Protein AF-A0A840MGH5-F1 (afdb_monomer)

Mean predicted aligned error: 13.71 Å

Secondary structure (DSSP, 8-state):
-EEEE-SSSPEETTEE--HHHHHHHHHHHHHHHTT---B-SGGGBTTTB-TTTHHHHHHHHHHHHHHHT---EESS-TTS-GGGS-GGGGGG--EE--HHHHTTEEEEETTEEPPHHHHHHHTT--S--S--------HHHHHHHHHHHHHHHHHHHTT-SSSPPTTS-S--HHHHHHHHHHT--SHHHHHHHHHHHHHHHHHTT-HHHHHHHHHHHHHHHHHS--TT-HHHHHHHHHHHHHHHHHTT-HHHHHHHHHHHHH-TTTHHHHHH-HHHHHHHHHHHHHHHHHHHHHTTTSTTHHHHHHHHHHHHHHHHHHHHHTT-HHHHHHHHHHHHHHHHHHHHTT-S-SS--HHHHHHHHHHHHHHHHHTT-----THHHHHHHHHHHHTS-PPSS--HHHHHT--PPPHHHHHHHTTTSGGGS--SS-HHHHHHHHHHHHHTTSS---HHHHHHHHHHHHHHHHHTT-HHHHHHHHHHHHHHGGGS-HHHHHHHHHHHTTS-HHHHS--

Solvent-accessible surface area (backbone atoms only — not comparable to full-atom values): 27195 Å² total; per-residue (Å²): 122,44,44,33,38,70,41,89,82,32,20,47,72,85,39,83,47,59,65,58,39,51,51,52,52,50,54,33,49,50,26,44,76,71,69,60,53,50,40,48,59,75,78,38,51,80,76,68,35,54,83,92,48,35,56,59,52,48,56,50,26,54,52,51,32,53,74,70,73,48,71,68,30,56,40,96,54,84,86,55,65,53,90,78,53,65,70,91,51,51,70,63,30,33,32,27,57,45,73,78,51,53,73,32,57,44,55,21,45,87,87,36,80,49,49,75,65,54,53,32,55,76,70,70,46,72,93,77,71,82,75,71,68,82,73,76,80,64,55,69,49,55,48,54,21,51,51,21,51,49,51,14,51,52,15,51,64,68,51,19,46,78,58,60,36,69,98,49,69,80,68,12,18,54,59,23,38,51,51,21,48,75,43,39,87,45,74,62,49,42,43,51,36,33,53,53,50,20,53,51,30,43,75,70,67,38,51,68,60,14,52,52,32,49,52,49,42,54,50,52,52,73,77,38,91,61,80,89,46,64,65,59,54,51,50,51,49,49,50,51,20,48,51,28,45,77,71,66,36,52,66,60,20,49,50,44,54,53,48,47,64,69,29,86,84,44,33,59,40,61,73,70,36,32,65,55,27,19,58,49,25,42,51,52,14,53,46,28,39,51,51,16,70,74,35,62,86,44,90,58,17,43,58,29,36,54,54,16,52,54,25,18,52,52,9,28,52,20,14,58,74,55,71,33,58,74,48,29,24,51,23,27,34,52,38,13,52,47,50,34,54,38,41,77,63,67,46,51,87,80,78,83,49,50,47,60,16,42,25,28,30,20,44,18,40,35,47,38,61,73,67,78,45,72,81,66,62,67,58,56,66,49,50,53,51,50,54,20,49,64,67,33,93,74,57,77,48,30,53,65,69,61,51,49,67,53,68,52,56,48,58,71,58,51,33,66,42,9,59,94,28,30,81,49,44,77,90,70,77,53,72,35,52,57,30,48,50,54,49,49,32,36,76,68,37,63,38,76,69,54,68,74,52,49,44,48,36,28,50,52,26,23,52,43,23,43,48,74,64,41,51,68,72,13,18,57,32,43,37,53,34,62,70,51,43,79,81,46,55,72,68,57,40,52,51,49,58,58,56,57,41,56,41,26,57,75,57,66,73,61,78

Foldseek 3Di:
DWEWELDPQTDIVPHGDDLLLSLVVLVQLLCVVLVVQWAFLVNCDPQNDHPVCQLVSQVVSVVVCVVSVAQKAFDDDPPDDRVPDDPVCSSGGGIGHDPVRSVVYFYDYPNHGDDSQNSCVSNVHPSPPPDDDPPPPVVVLVVQLVVLVVLLVVLVLQLQLPADFPPDDGDHNLNSLVSSCVSDPDLVSVLVSLLSNLVSCVQLVNLVSSVVSLVVSVVSVVVDVPPDPLVSVLSSLLSVLSSCVSQVVLVSSLVSLVCQCPPPVNVVCCVPVLVSVLSSLQSQLVSLLCVLLVCVPDPCSLVSLVSSLVSLVSNLVSCVVVVHLVSNLSSLLSNLLSLQSCVLSVSDDDDRCNLVSLLSLLVSLVSCVVVVHDDQACSSLLSLLCSQQSVWPFDFQDALVVLLVTGGQWLVNSLVSNPPSSVSGDPDDTSLVVLVVVVCCCVSSNHNYHLLRLLSSLLSNLSVCSNVVVLVSSLVSVVVSVVSLVVDDPVSNVVVVVSCRRDHPSSVVSD

Structure (mmCIF, N/CA/C/O backbone):
data_AF-A0A840MGH5-F1
#
_entry.id   AF-A0A840MGH5-F1
#
loop_
_atom_site.group_PDB
_atom_site.id
_atom_site.type_symbol
_atom_site.label_atom_id
_atom_site.label_alt_id
_atom_site.label_comp_id
_atom_site.label_asym_id
_atom_site.label_entity_id
_atom_site.label_seq_id
_atom_site.pdbx_PDB_ins_code
_atom_site.Cartn_x
_atom_site.Cartn_y
_atom_site.Cartn_z
_atom_site.occupancy
_atom_site.B_iso_or_equiv
_atom_site.auth_seq_id
_atom_site.auth_comp_id
_atom_site.auth_asym_id
_atom_site.auth_atom_id
_atom_site.pdbx_PDB_model_num
ATOM 1 N N . MET A 1 1 ? 45.922 1.452 -48.858 1.00 86.75 1 MET A N 1
ATOM 2 C CA . MET A 1 1 ? 44.780 0.542 -48.646 1.00 86.75 1 MET A CA 1
ATOM 3 C C . MET A 1 1 ? 45.092 -0.277 -47.403 1.00 86.75 1 MET A C 1
ATOM 5 O O . MET A 1 1 ? 46.239 -0.682 -47.262 1.00 86.75 1 MET A O 1
ATOM 9 N N . ILE A 1 2 ? 44.140 -0.406 -46.484 1.00 94.69 2 ILE A N 1
ATOM 10 C CA . ILE A 1 2 ? 44.280 -1.063 -45.181 1.00 94.69 2 ILE A CA 1
ATOM 11 C C . ILE A 1 2 ? 43.419 -2.322 -45.226 1.00 94.69 2 ILE A C 1
ATOM 13 O O . ILE A 1 2 ? 42.198 -2.234 -45.336 1.00 94.69 2 ILE A O 1
ATOM 17 N N . VAL A 1 3 ? 44.066 -3.482 -45.182 1.00 95.56 3 VAL A N 1
ATOM 18 C CA . VAL A 1 3 ? 43.411 -4.790 -45.289 1.00 95.56 3 VAL A CA 1
ATOM 19 C C . VAL A 1 3 ? 43.127 -5.318 -43.891 1.00 95.56 3 VAL A C 1
ATOM 21 O O . VAL A 1 3 ? 44.039 -5.400 -43.071 1.00 95.56 3 VAL A O 1
ATOM 24 N N . ILE A 1 4 ? 41.877 -5.665 -43.609 1.00 96.88 4 ILE A N 1
ATOM 25 C CA . ILE A 1 4 ? 41.409 -6.082 -42.287 1.00 96.88 4 ILE A CA 1
ATOM 26 C C . ILE A 1 4 ? 40.823 -7.489 -42.392 1.00 96.88 4 ILE A C 1
ATOM 28 O O . ILE A 1 4 ? 39.796 -7.668 -43.031 1.00 96.88 4 ILE A O 1
ATOM 32 N N . GLU A 1 5 ? 41.443 -8.473 -41.745 1.00 96.19 5 GLU A N 1
ATOM 33 C CA . GLU A 1 5 ? 40.913 -9.840 -41.651 1.00 96.19 5 GLU A CA 1
ATOM 34 C C . GLU A 1 5 ? 40.088 -10.001 -40.366 1.00 96.19 5 GLU A C 1
ATOM 36 O O . GLU A 1 5 ? 40.603 -9.799 -39.259 1.00 96.19 5 GLU A O 1
ATOM 41 N N . LEU A 1 6 ? 38.810 -10.360 -40.524 1.00 94.56 6 LEU A N 1
ATOM 42 C CA . LEU A 1 6 ? 37.841 -10.502 -39.431 1.00 94.56 6 LEU A CA 1
ATOM 43 C C . LEU A 1 6 ? 37.862 -11.898 -38.789 1.00 94.56 6 LEU A C 1
ATOM 45 O O . LEU A 1 6 ? 37.496 -12.045 -37.615 1.00 94.56 6 LEU A O 1
ATOM 49 N N . THR A 1 7 ? 38.304 -12.924 -39.522 1.00 91.56 7 THR A N 1
ATOM 50 C CA . THR A 1 7 ? 38.440 -14.282 -38.975 1.00 91.56 7 THR A CA 1
ATOM 51 C C . THR A 1 7 ? 39.603 -14.380 -37.992 1.00 91.56 7 THR A C 1
ATOM 53 O O . THR A 1 7 ? 40.518 -13.561 -37.986 1.00 91.56 7 THR A O 1
ATOM 56 N N . ALA A 1 8 ? 39.547 -15.360 -37.089 1.00 85.69 8 ALA A N 1
ATOM 57 C CA . ALA A 1 8 ? 40.611 -15.569 -36.117 1.00 85.69 8 ALA A CA 1
ATOM 58 C C . ALA A 1 8 ? 41.827 -16.257 -36.780 1.00 85.69 8 ALA A C 1
ATOM 60 O O . ALA A 1 8 ? 41.645 -17.290 -37.423 1.00 85.69 8 ALA A O 1
ATOM 61 N N . PRO A 1 9 ? 43.065 -15.768 -36.565 1.00 87.44 9 PRO A N 1
ATOM 62 C CA . PRO A 1 9 ? 43.414 -14.575 -35.793 1.00 87.44 9 PRO A CA 1
ATOM 63 C C . PRO A 1 9 ? 43.139 -13.279 -36.569 1.00 87.44 9 PRO A C 1
ATOM 65 O O . PRO A 1 9 ? 43.571 -13.132 -37.708 1.00 87.44 9 PRO A O 1
ATOM 68 N N . GLN A 1 10 ? 42.504 -12.304 -35.912 1.00 93.75 10 GLN A N 1
ATOM 69 C CA . GLN A 1 10 ? 42.209 -11.013 -36.529 1.00 93.75 10 GLN A CA 1
ATOM 70 C C . GLN A 1 10 ? 43.491 -10.248 -36.861 1.00 93.75 10 GLN A C 1
ATOM 72 O O . GLN A 1 10 ? 44.388 -10.135 -36.012 1.00 93.75 10 GLN A O 1
ATOM 77 N N . THR A 1 11 ? 43.564 -9.670 -38.061 1.00 95.50 11 THR A N 1
ATOM 78 C CA . THR A 1 11 ? 44.734 -8.890 -38.488 1.00 95.50 11 THR A CA 1
ATOM 79 C C . THR A 1 11 ? 44.367 -7.581 -39.178 1.00 95.50 11 THR A C 1
ATOM 81 O O . THR A 1 11 ? 43.320 -7.467 -39.809 1.00 95.50 11 THR A O 1
ATOM 84 N N . VAL A 1 12 ? 45.259 -6.595 -39.074 1.00 95.44 12 VAL A N 1
ATOM 85 C CA . VAL A 1 12 ? 45.280 -5.394 -39.916 1.00 95.44 12 VAL A CA 1
ATOM 86 C C . VAL A 1 12 ? 46.615 -5.367 -40.655 1.00 95.44 12 VAL A C 1
ATOM 88 O O . VAL A 1 12 ? 47.672 -5.428 -40.031 1.00 95.44 12 VAL A O 1
ATOM 91 N N . ASN A 1 13 ? 46.581 -5.322 -41.988 1.00 94.19 13 ASN A N 1
ATOM 92 C CA . ASN A 1 13 ? 47.744 -5.431 -42.875 1.00 94.19 13 ASN A CA 1
ATOM 93 C C . ASN A 1 13 ? 48.648 -6.636 -42.539 1.00 94.19 13 ASN A C 1
ATOM 95 O O . ASN A 1 13 ? 49.873 -6.529 -42.538 1.00 94.19 13 ASN A O 1
ATOM 99 N N . GLY A 1 14 ? 48.040 -7.779 -42.198 1.00 89.94 14 GLY A N 1
ATOM 100 C CA . GLY A 1 14 ? 48.752 -9.009 -41.833 1.00 89.94 14 GLY A CA 1
ATOM 101 C C . GLY A 1 14 ? 49.359 -9.017 -40.424 1.00 89.94 14 GLY A C 1
ATOM 102 O O . GLY A 1 14 ? 49.918 -10.032 -40.013 1.00 89.94 14 GLY A O 1
ATOM 103 N N . GLN A 1 15 ? 49.235 -7.931 -39.652 1.00 93.62 15 GLN A N 1
ATOM 104 C CA . GLN A 1 15 ? 49.663 -7.875 -38.251 1.00 93.62 15 GLN A CA 1
ATOM 105 C C . GLN A 1 15 ? 48.494 -8.147 -37.308 1.00 93.62 15 GLN A C 1
ATOM 107 O O . GLN A 1 15 ? 47.390 -7.653 -37.522 1.00 93.62 15 GLN A O 1
ATOM 112 N N . ARG A 1 16 ? 48.733 -8.905 -36.233 1.00 93.12 16 ARG A N 1
ATOM 113 C CA . ARG A 1 16 ? 47.693 -9.256 -35.255 1.00 93.12 16 ARG A CA 1
ATOM 114 C C . ARG A 1 16 ? 47.057 -8.005 -34.640 1.00 93.12 16 ARG A C 1
ATOM 116 O O . ARG A 1 16 ? 47.758 -7.146 -34.111 1.00 93.12 16 ARG A O 1
ATOM 123 N N . ALA A 1 17 ? 45.729 -7.955 -34.656 1.00 92.62 17 ALA A N 1
ATOM 124 C CA . ALA A 1 17 ? 44.936 -6.854 -34.126 1.00 92.62 17 ALA A CA 1
ATOM 125 C C . ALA A 1 17 ? 44.202 -7.258 -32.840 1.00 92.62 17 ALA A C 1
ATOM 127 O O . ALA A 1 17 ? 43.760 -8.398 -32.683 1.00 92.62 17 ALA A O 1
ATOM 128 N N . ALA A 1 18 ? 44.059 -6.317 -31.904 1.00 90.31 18 ALA A N 1
ATOM 129 C CA . ALA A 1 18 ? 43.234 -6.527 -30.721 1.00 90.31 18 ALA A CA 1
ATOM 130 C C . ALA A 1 18 ? 41.750 -6.540 -31.115 1.00 90.31 18 ALA A C 1
ATOM 132 O O . ALA A 1 18 ? 41.271 -5.606 -31.759 1.00 90.31 18 ALA A O 1
ATOM 133 N N . PHE A 1 19 ? 41.019 -7.571 -30.680 1.00 89.12 19 PHE A N 1
ATOM 134 C CA . PHE A 1 19 ? 39.614 -7.770 -31.047 1.00 89.12 19 PHE A CA 1
ATOM 135 C C . PHE A 1 19 ? 38.737 -6.552 -30.728 1.00 89.12 19 PHE A C 1
ATOM 137 O O . PHE A 1 19 ? 37.9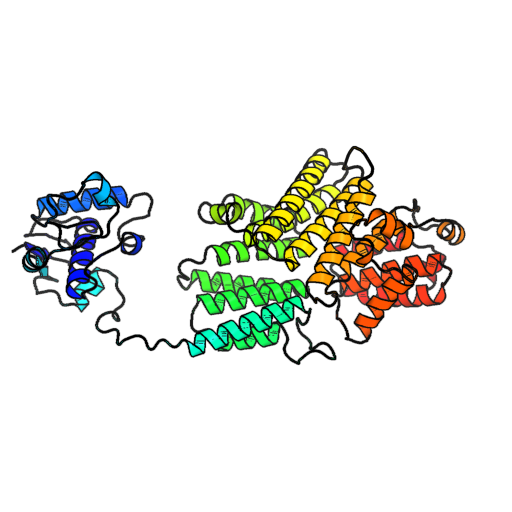93 -6.106 -31.587 1.00 89.12 19 PHE A O 1
ATOM 144 N N . GLN A 1 20 ? 38.867 -5.963 -29.534 1.00 87.88 20 GLN A N 1
ATOM 145 C CA . GLN A 1 20 ? 38.067 -4.799 -29.119 1.00 87.88 20 GLN A CA 1
ATOM 146 C C . GLN A 1 20 ? 38.273 -3.584 -30.034 1.00 87.88 20 GLN A C 1
ATOM 148 O O . GLN A 1 20 ? 37.310 -2.954 -30.469 1.00 87.88 20 GLN A O 1
ATOM 153 N N . SER A 1 21 ? 39.528 -3.267 -30.351 1.00 92.69 21 SER A N 1
ATOM 154 C CA . SER A 1 21 ? 39.866 -2.162 -31.246 1.00 92.69 21 SER A CA 1
ATOM 155 C C . SER A 1 21 ? 39.319 -2.429 -32.647 1.00 92.69 21 SER A C 1
ATOM 157 O O . SER A 1 21 ? 38.664 -1.568 -33.230 1.00 92.69 21 SER A O 1
ATOM 159 N N . LEU A 1 22 ? 39.494 -3.651 -33.158 1.00 93.25 22 LEU A N 1
ATOM 160 C CA . LEU A 1 22 ? 38.991 -4.023 -34.476 1.00 93.25 22 LEU A CA 1
ATOM 161 C C . LEU A 1 22 ? 37.463 -3.982 -34.547 1.00 93.25 22 LEU A C 1
ATOM 163 O O . LEU A 1 22 ? 36.909 -3.430 -35.491 1.00 93.25 22 LEU A O 1
ATOM 167 N N . TRP A 1 23 ? 36.787 -4.495 -33.521 1.00 92.69 23 TRP A N 1
ATOM 168 C CA . TRP A 1 23 ? 35.334 -4.461 -33.404 1.00 92.69 23 TRP A CA 1
ATOM 169 C C . TRP A 1 23 ? 34.805 -3.027 -33.454 1.00 92.69 23 TRP A C 1
ATOM 171 O O . TRP A 1 23 ? 33.902 -2.726 -34.232 1.00 92.69 23 TRP A O 1
ATOM 181 N N . MET A 1 24 ? 35.422 -2.108 -32.702 1.00 93.56 24 MET A N 1
ATOM 182 C CA . MET A 1 24 ? 35.037 -0.695 -32.717 1.00 93.56 24 MET A CA 1
ATOM 183 C C . MET A 1 24 ? 35.241 -0.058 -34.100 1.00 93.56 24 MET A C 1
ATOM 185 O O . MET A 1 24 ? 34.364 0.671 -34.563 1.00 93.56 24 MET A O 1
ATOM 189 N N . LEU A 1 25 ? 36.352 -0.350 -34.785 1.00 94.94 25 LEU A N 1
ATOM 190 C CA . LEU A 1 25 ? 36.595 0.147 -36.144 1.00 94.94 25 LEU A CA 1
ATOM 191 C C . LEU A 1 25 ? 35.540 -0.363 -37.132 1.00 94.94 25 LEU A C 1
ATOM 193 O O . LEU A 1 25 ? 34.961 0.426 -37.878 1.00 94.94 25 LEU A O 1
ATOM 197 N N . VAL A 1 26 ? 35.255 -1.666 -37.102 1.00 94.00 26 VAL A N 1
ATOM 198 C CA . VAL A 1 26 ? 34.263 -2.299 -37.980 1.00 94.00 26 VAL A CA 1
ATOM 199 C C . VAL A 1 26 ? 32.860 -1.765 -37.690 1.00 94.00 26 VAL A C 1
ATOM 201 O O . VAL A 1 26 ? 32.102 -1.522 -38.624 1.00 94.00 26 VAL A O 1
ATOM 204 N N . ARG A 1 27 ? 32.519 -1.475 -36.428 1.00 91.81 27 ARG A N 1
ATOM 205 C CA . ARG A 1 27 ? 31.227 -0.874 -36.057 1.00 91.81 27 ARG A CA 1
ATOM 206 C C . ARG A 1 27 ? 31.054 0.535 -36.624 1.00 91.81 27 ARG A C 1
ATOM 208 O O . ARG A 1 27 ? 29.950 0.877 -37.058 1.00 91.81 27 ARG A O 1
ATOM 215 N N . ILE A 1 28 ? 32.119 1.342 -36.610 1.00 93.44 28 ILE A N 1
ATOM 216 C CA . ILE A 1 28 ? 32.132 2.703 -37.171 1.00 93.44 28 ILE A CA 1
ATOM 217 C C . ILE A 1 28 ? 32.064 2.651 -38.701 1.00 93.44 28 ILE A C 1
ATOM 219 O O . ILE A 1 28 ? 31.270 3.374 -39.300 1.00 93.44 28 ILE A O 1
ATOM 223 N N . TYR A 1 29 ? 32.837 1.762 -39.326 1.00 92.94 29 TYR A N 1
ATOM 224 C CA . TYR A 1 29 ? 32.788 1.520 -40.769 1.00 92.94 29 TYR A CA 1
ATOM 225 C C . TYR A 1 29 ? 31.397 1.053 -41.220 1.00 92.94 29 TYR A C 1
ATOM 227 O O . TYR A 1 29 ? 30.829 1.600 -42.162 1.00 92.94 29 TYR A O 1
ATOM 235 N N . PHE A 1 30 ? 30.793 0.110 -40.496 1.00 89.62 30 PHE A N 1
ATOM 236 C CA . PHE A 1 30 ? 29.434 -0.352 -40.759 1.00 89.62 30 PHE A CA 1
ATOM 237 C C . PHE A 1 30 ? 28.416 0.794 -40.654 1.00 89.62 30 PHE A C 1
ATOM 239 O O . PHE A 1 30 ? 27.584 0.945 -41.543 1.00 89.62 30 PHE A O 1
ATOM 246 N N . ALA A 1 31 ? 28.517 1.649 -39.624 1.00 87.62 31 ALA A N 1
ATOM 247 C CA . ALA A 1 31 ? 27.644 2.819 -39.451 1.00 87.62 31 ALA A CA 1
ATOM 248 C C . ALA A 1 31 ? 27.735 3.823 -40.613 1.00 87.62 31 ALA A C 1
ATOM 250 O O . ALA A 1 31 ? 26.726 4.424 -40.988 1.00 87.62 31 ALA A O 1
ATOM 251 N N . HIS A 1 32 ? 28.938 4.010 -41.163 1.00 88.00 32 HIS A N 1
ATOM 252 C CA . HIS A 1 32 ? 29.184 4.839 -42.344 1.00 88.00 32 HIS A CA 1
ATOM 253 C C . HIS A 1 32 ? 28.507 4.240 -43.585 1.00 88.00 32 HIS A C 1
ATOM 255 O O . HIS A 1 32 ? 27.727 4.922 -44.247 1.00 88.00 32 HIS A O 1
ATOM 261 N N . HIS A 1 33 ? 28.672 2.936 -43.821 1.00 84.56 33 HIS A N 1
ATOM 262 C CA . HIS A 1 33 ? 28.065 2.251 -44.967 1.00 84.56 33 HIS A CA 1
ATOM 263 C C . HIS A 1 33 ? 26.531 2.201 -44.941 1.00 84.56 33 HIS A C 1
ATOM 265 O O . HIS A 1 33 ? 25.906 2.239 -46.000 1.00 84.56 33 HIS A O 1
ATOM 271 N N . VAL A 1 34 ? 25.913 2.148 -43.757 1.00 80.81 34 VAL A N 1
ATOM 272 C CA . VAL A 1 34 ? 24.444 2.181 -43.602 1.00 80.81 34 VAL A CA 1
ATOM 273 C C . VAL A 1 34 ? 23.877 3.598 -43.436 1.00 80.81 34 VAL A C 1
ATOM 275 O O . VAL A 1 34 ? 22.717 3.750 -43.065 1.00 80.81 34 VAL A O 1
ATOM 278 N N . GLN A 1 35 ? 24.676 4.642 -43.696 1.00 77.75 35 GLN A N 1
ATOM 279 C CA . GLN A 1 35 ? 24.288 6.061 -43.618 1.00 77.75 35 GLN A CA 1
ATOM 280 C C . GLN A 1 35 ? 23.788 6.535 -42.236 1.00 77.75 35 GLN A C 1
ATOM 282 O O . GLN A 1 35 ? 23.195 7.607 -42.118 1.00 77.75 35 GLN A O 1
ATOM 287 N N . GLN A 1 36 ? 24.065 5.787 -41.161 1.00 76.81 36 GLN A N 1
ATOM 288 C CA . GLN A 1 36 ? 23.884 6.275 -39.785 1.00 76.81 36 GLN A CA 1
ATOM 289 C C . GLN A 1 36 ? 24.946 7.324 -39.417 1.00 76.81 36 GLN A C 1
ATOM 291 O O . GLN A 1 36 ? 24.709 8.150 -38.536 1.00 76.81 36 GLN A O 1
ATOM 296 N N . ASN A 1 37 ? 26.099 7.310 -40.103 1.00 74.50 37 ASN A N 1
ATOM 297 C CA . ASN A 1 37 ? 27.196 8.295 -40.087 1.00 74.50 37 ASN A CA 1
ATOM 298 C C . ASN A 1 37 ? 27.866 8.576 -38.730 1.00 74.50 37 ASN A C 1
ATOM 300 O O . ASN A 1 37 ? 28.892 9.252 -38.690 1.00 74.50 37 ASN A O 1
ATOM 304 N N . LYS A 1 38 ? 27.327 8.066 -37.620 1.00 86.75 38 LYS A N 1
ATOM 305 C CA . LYS A 1 38 ? 27.828 8.251 -36.257 1.00 86.75 38 LYS A CA 1
ATOM 306 C C . LYS A 1 38 ? 27.543 7.011 -35.409 1.00 86.75 38 LYS A C 1
ATOM 308 O O . LYS A 1 38 ? 26.486 6.402 -35.531 1.00 86.75 38 LYS A O 1
ATOM 313 N N . VAL A 1 39 ? 28.460 6.692 -34.500 1.00 87.94 39 VAL A N 1
ATOM 314 C CA . VAL A 1 39 ? 28.311 5.660 -33.461 1.00 87.94 39 VAL A CA 1
ATOM 315 C C . VAL A 1 39 ? 28.360 6.333 -32.095 1.00 87.94 39 VAL A C 1
ATOM 317 O O . VAL A 1 39 ? 29.351 6.984 -31.757 1.00 87.94 39 VAL A O 1
ATOM 320 N N . ARG A 1 40 ? 27.295 6.217 -31.302 1.00 86.88 40 ARG A N 1
ATOM 321 C CA . ARG A 1 40 ? 27.210 6.821 -29.964 1.00 86.88 40 ARG A CA 1
ATOM 322 C C . ARG A 1 40 ? 27.855 5.917 -28.919 1.00 86.88 40 ARG A C 1
ATOM 324 O O . ARG A 1 40 ? 28.063 4.730 -29.137 1.00 86.88 40 ARG A O 1
ATOM 331 N N . LEU A 1 41 ? 28.159 6.483 -27.751 1.00 81.38 41 LEU A N 1
ATOM 332 C CA . LEU A 1 41 ? 28.704 5.701 -26.638 1.00 81.38 41 LEU A CA 1
ATOM 333 C C . LEU A 1 41 ? 27.766 4.586 -26.178 1.00 81.38 41 LEU A C 1
ATOM 335 O O . LEU A 1 41 ? 28.247 3.522 -25.798 1.00 81.38 41 LEU A O 1
ATOM 339 N N . ASP A 1 42 ? 26.456 4.827 -26.203 1.00 77.69 42 ASP A N 1
ATOM 340 C CA . ASP A 1 42 ? 25.466 3.828 -25.799 1.00 77.69 42 ASP A CA 1
ATOM 341 C C . ASP A 1 42 ? 25.466 2.613 -26.736 1.00 77.69 42 ASP A C 1
ATOM 343 O O . ASP A 1 42 ? 25.329 1.494 -26.255 1.00 77.69 42 ASP A O 1
ATOM 347 N N . ASP A 1 43 ? 25.783 2.804 -28.023 1.00 77.50 43 ASP A N 1
ATOM 348 C CA . ASP A 1 43 ? 25.902 1.723 -29.014 1.00 77.50 43 ASP A CA 1
ATOM 349 C C . ASP A 1 43 ? 27.120 0.809 -28.770 1.00 77.50 43 ASP A C 1
ATOM 351 O O . ASP A 1 43 ? 27.236 -0.254 -29.379 1.00 77.50 43 ASP A O 1
ATOM 355 N N . LEU A 1 44 ? 28.067 1.239 -27.924 1.00 78.88 44 LEU A N 1
ATOM 356 C CA . LEU A 1 44 ? 29.291 0.498 -27.596 1.00 78.88 44 LEU A CA 1
ATOM 357 C C . LEU A 1 44 ? 29.202 -0.231 -26.247 1.00 78.88 44 LEU A C 1
ATOM 359 O O . LEU A 1 44 ? 30.013 -1.125 -25.979 1.00 78.88 44 LEU A O 1
ATOM 363 N N . LYS A 1 45 ? 28.262 0.158 -25.375 1.00 70.56 45 LYS A N 1
ATOM 364 C CA . LYS A 1 45 ? 28.098 -0.441 -24.042 1.00 70.56 45 LYS A CA 1
ATOM 365 C C . LYS A 1 45 ? 27.652 -1.900 -24.178 1.00 70.56 45 LYS A C 1
ATOM 367 O O . LYS A 1 45 ? 26.793 -2.217 -24.988 1.00 70.56 45 LYS A O 1
ATOM 372 N N . GLY A 1 46 ? 28.255 -2.793 -23.394 1.00 64.06 46 GLY A N 1
ATOM 373 C CA . GLY A 1 46 ? 27.927 -4.227 -23.394 1.00 64.06 46 GLY A CA 1
ATOM 374 C C . GLY A 1 46 ? 28.590 -5.047 -24.510 1.00 64.06 46 GLY A C 1
ATOM 375 O O . GLY A 1 46 ? 28.881 -6.216 -24.288 1.00 64.06 46 GLY A O 1
ATOM 376 N N . PHE A 1 47 ? 28.917 -4.437 -25.656 1.00 68.00 47 PHE A N 1
ATOM 377 C CA . PHE A 1 47 ? 29.633 -5.105 -26.755 1.00 68.00 47 PHE A CA 1
ATOM 378 C C . PHE A 1 47 ? 31.149 -4.879 -26.712 1.00 68.00 47 PHE A C 1
ATOM 380 O O . PHE A 1 47 ? 31.928 -5.817 -26.870 1.00 68.00 47 PHE A O 1
ATOM 387 N N . LEU A 1 48 ? 31.585 -3.637 -26.474 1.00 67.12 48 LEU A N 1
ATOM 388 C CA . LEU A 1 48 ? 33.008 -3.290 -26.430 1.00 67.12 48 LEU A CA 1
ATOM 389 C C . LEU A 1 48 ? 33.606 -3.511 -25.033 1.00 67.12 48 LEU A C 1
ATOM 391 O O . LEU A 1 48 ? 34.720 -4.023 -24.901 1.00 67.12 48 LEU A O 1
ATOM 395 N N . SER A 1 49 ? 32.890 -3.064 -23.995 1.00 64.56 49 SER A N 1
ATOM 396 C CA . SER A 1 49 ? 33.300 -3.119 -22.588 1.00 64.56 49 SER A CA 1
ATOM 397 C C . SER A 1 49 ? 32.162 -2.661 -21.661 1.00 64.56 49 SER A C 1
ATOM 399 O O . SER A 1 49 ? 31.267 -1.924 -22.085 1.00 64.56 49 SER A O 1
ATOM 401 N N . ASP A 1 50 ? 32.243 -2.999 -20.372 1.00 63.28 50 ASP A N 1
ATOM 402 C CA . ASP A 1 50 ? 31.372 -2.423 -19.340 1.00 63.28 50 ASP A CA 1
ATOM 403 C C . ASP A 1 50 ? 31.595 -0.910 -19.174 1.00 63.28 50 ASP A C 1
ATOM 405 O O . ASP A 1 50 ? 32.689 -0.382 -19.412 1.00 63.28 50 ASP A O 1
ATOM 409 N N . ALA A 1 51 ? 30.568 -0.198 -18.692 1.00 60.28 51 ALA A N 1
ATOM 410 C CA . ALA A 1 51 ? 30.569 1.265 -18.562 1.00 60.28 51 ALA A CA 1
ATOM 411 C C . ALA A 1 51 ? 31.754 1.820 -17.743 1.00 60.28 51 ALA A C 1
ATOM 413 O O . ALA A 1 51 ? 32.229 2.924 -18.010 1.00 60.28 51 ALA A O 1
ATOM 414 N N . ARG A 1 52 ? 32.270 1.047 -16.776 1.00 59.66 52 ARG A N 1
ATOM 415 C CA . ARG A 1 52 ? 33.392 1.440 -15.904 1.00 59.66 52 ARG A CA 1
ATOM 416 C C . ARG A 1 52 ? 34.744 1.474 -16.629 1.00 59.66 52 ARG A C 1
ATOM 418 O O . ARG A 1 52 ? 35.624 2.236 -16.237 1.00 59.66 52 ARG A O 1
ATOM 425 N N . THR A 1 53 ? 34.916 0.676 -17.679 1.00 76.00 53 THR A N 1
ATOM 426 C CA . THR A 1 53 ? 36.186 0.497 -18.410 1.00 76.00 53 THR A CA 1
ATOM 427 C C . THR A 1 53 ? 36.133 1.029 -19.846 1.00 76.00 53 THR A C 1
ATOM 429 O O . THR A 1 53 ? 37.172 1.139 -20.502 1.00 76.00 53 THR A O 1
ATOM 432 N N . LEU A 1 54 ? 34.957 1.467 -20.309 1.00 79.25 54 LEU A N 1
ATOM 433 C CA . LEU A 1 54 ? 34.711 1.963 -21.667 1.00 79.25 54 LEU A CA 1
ATOM 434 C C . LEU A 1 54 ? 35.655 3.104 -22.086 1.00 79.25 54 LEU A C 1
ATOM 436 O O . LEU A 1 54 ? 36.213 3.079 -23.180 1.00 79.25 54 LEU A O 1
ATOM 440 N N . ARG A 1 55 ? 35.922 4.073 -21.198 1.00 84.19 55 ARG A N 1
ATOM 441 C CA . ARG A 1 55 ? 36.852 5.188 -21.481 1.00 84.19 55 ARG A CA 1
ATOM 442 C C . ARG A 1 55 ? 38.273 4.705 -21.801 1.00 84.19 55 ARG A C 1
ATOM 444 O O . ARG A 1 55 ? 38.934 5.261 -22.684 1.00 84.19 55 ARG A O 1
ATOM 451 N N . MET A 1 56 ? 38.750 3.685 -21.086 1.00 85.94 56 MET A N 1
ATOM 452 C CA . MET A 1 56 ? 40.074 3.099 -21.312 1.00 85.94 56 MET A CA 1
ATOM 453 C C . MET A 1 56 ? 40.105 2.273 -22.598 1.00 85.94 56 MET A C 1
ATOM 455 O O . MET A 1 56 ? 41.066 2.390 -23.358 1.00 85.94 56 MET A O 1
ATOM 459 N N . ALA A 1 57 ? 39.049 1.497 -22.863 1.00 85.50 57 ALA A N 1
ATOM 460 C CA . ALA A 1 57 ? 38.900 0.724 -24.094 1.00 85.50 57 ALA A CA 1
ATOM 461 C C . ALA A 1 57 ? 38.932 1.635 -25.333 1.00 85.50 57 ALA A C 1
ATOM 463 O O . ALA A 1 57 ? 39.730 1.402 -26.237 1.00 85.50 57 ALA A O 1
ATOM 464 N N . ILE A 1 58 ? 38.179 2.743 -25.317 1.00 91.25 58 ILE A N 1
ATOM 465 C CA . ILE A 1 58 ? 38.191 3.749 -26.393 1.00 91.25 58 ILE A CA 1
ATOM 466 C C . ILE A 1 58 ? 39.592 4.345 -26.565 1.00 91.25 58 ILE A C 1
ATOM 468 O O . ILE A 1 58 ? 40.099 4.450 -27.677 1.00 91.25 58 ILE A O 1
ATOM 472 N N . SER A 1 59 ? 40.256 4.714 -25.468 1.00 89.31 59 SER A N 1
ATOM 473 C CA . SER A 1 59 ? 41.597 5.310 -25.547 1.00 89.31 59 SER A CA 1
ATOM 474 C C . SER A 1 59 ? 42.629 4.352 -26.154 1.00 89.31 59 SER A C 1
ATOM 476 O O . SER A 1 59 ? 43.511 4.795 -26.889 1.00 89.31 59 SER A O 1
ATOM 478 N N . ARG A 1 60 ? 42.508 3.048 -25.873 1.00 89.75 60 ARG A N 1
ATOM 479 C CA . ARG A 1 60 ? 43.346 1.996 -26.462 1.00 89.75 60 ARG A CA 1
ATOM 480 C C . ARG A 1 60 ? 43.018 1.778 -27.940 1.00 89.75 60 ARG A C 1
ATOM 482 O O . ARG A 1 60 ? 43.939 1.785 -28.746 1.00 89.75 60 ARG A O 1
ATOM 489 N N . ALA A 1 61 ? 41.736 1.713 -28.293 1.00 93.00 61 ALA A N 1
ATOM 490 C CA . ALA A 1 61 ? 41.291 1.586 -29.677 1.00 93.00 61 ALA A CA 1
ATOM 491 C C . ALA A 1 61 ? 41.814 2.733 -30.555 1.00 93.00 61 ALA A C 1
ATOM 493 O O . ALA A 1 61 ? 42.389 2.487 -31.606 1.00 93.00 61 ALA A O 1
ATOM 494 N N . PHE A 1 62 ? 41.750 3.981 -30.081 1.00 93.69 62 PHE A N 1
ATOM 495 C CA . PHE A 1 62 ? 42.303 5.129 -30.811 1.00 93.69 62 PHE A CA 1
ATOM 496 C C . PHE A 1 62 ? 43.827 5.091 -30.979 1.00 93.69 62 PHE A C 1
ATOM 498 O O . PHE A 1 62 ? 44.341 5.619 -31.965 1.00 93.69 62 PHE A O 1
ATOM 505 N N . LYS A 1 63 ? 44.560 4.482 -30.038 1.00 92.44 63 LYS A N 1
ATOM 506 C CA . LYS A 1 63 ? 46.002 4.253 -30.197 1.00 92.44 63 LYS A CA 1
ATOM 507 C C . LYS A 1 63 ? 46.263 3.237 -31.311 1.00 92.44 63 LYS A C 1
ATOM 509 O O . LYS A 1 63 ? 47.144 3.466 -32.135 1.00 92.44 63 LYS A O 1
ATOM 514 N N . ASP A 1 64 ? 45.478 2.165 -31.350 1.00 94.44 64 ASP A N 1
ATOM 515 C CA . ASP A 1 64 ? 45.588 1.132 -32.379 1.00 94.44 64 ASP A CA 1
ATOM 516 C C . ASP A 1 64 ? 45.191 1.679 -33.760 1.00 94.44 64 ASP A C 1
ATOM 518 O O . ASP A 1 64 ? 45.923 1.470 -34.721 1.00 94.44 64 ASP A O 1
ATOM 522 N N . PHE A 1 65 ? 44.124 2.483 -33.856 1.00 95.00 65 PHE A N 1
ATOM 523 C CA . PHE A 1 65 ? 43.710 3.147 -35.104 1.00 95.00 65 PHE A CA 1
ATOM 524 C C . PHE A 1 65 ? 44.816 4.020 -35.678 1.00 95.00 65 PHE A C 1
ATOM 526 O O . PHE A 1 65 ? 45.124 3.927 -36.865 1.00 95.00 65 PHE A O 1
ATOM 533 N N . HIS A 1 66 ? 45.461 4.817 -34.824 1.00 91.88 66 HIS A N 1
ATOM 534 C CA . HIS A 1 66 ? 46.604 5.618 -35.233 1.00 91.88 66 HIS A CA 1
ATOM 535 C C . HIS A 1 66 ? 47.761 4.739 -35.731 1.00 91.88 66 HIS A C 1
ATOM 537 O O . HIS A 1 66 ? 48.337 5.030 -36.777 1.00 91.88 66 HIS A O 1
ATOM 543 N N . GLY A 1 67 ? 48.053 3.631 -35.038 1.00 91.94 67 GLY A N 1
ATOM 544 C CA . GLY A 1 67 ? 49.055 2.647 -35.464 1.00 91.94 67 GLY A CA 1
ATOM 545 C C . GLY A 1 67 ? 48.725 1.961 -36.795 1.00 91.94 67 GLY A C 1
ATOM 546 O O . GLY A 1 67 ? 49.632 1.600 -37.540 1.00 91.94 67 GLY A O 1
ATOM 547 N N . TRP A 1 68 ? 47.442 1.828 -37.128 1.00 94.94 68 TRP A N 1
ATOM 548 C CA . TRP A 1 68 ? 46.967 1.294 -38.408 1.00 94.94 68 TRP A CA 1
ATOM 549 C C . TRP A 1 68 ? 46.868 2.351 -39.515 1.00 94.94 68 TRP A C 1
ATOM 551 O O . TRP A 1 68 ? 46.609 2.002 -40.666 1.00 94.94 68 TRP A O 1
ATOM 561 N N . GLY A 1 69 ? 47.076 3.630 -39.190 1.00 92.06 69 GLY A N 1
ATOM 562 C CA . GLY A 1 69 ? 46.933 4.742 -40.130 1.00 92.06 69 GLY A CA 1
ATOM 563 C C . GLY A 1 69 ? 45.480 5.122 -40.440 1.00 92.06 69 GLY A C 1
ATOM 564 O O . GLY A 1 69 ? 45.230 5.700 -41.497 1.00 92.06 69 GLY A O 1
ATOM 565 N N . VAL A 1 70 ? 44.539 4.798 -39.544 1.00 93.44 70 VAL A N 1
ATOM 566 C CA . VAL A 1 70 ? 43.111 5.135 -39.654 1.00 93.44 70 VAL A CA 1
ATOM 567 C C . VAL A 1 70 ? 42.786 6.360 -38.801 1.00 93.44 70 VAL A C 1
ATOM 569 O O . VAL A 1 70 ? 43.045 6.375 -37.593 1.00 93.44 70 VAL A O 1
ATOM 572 N N . HIS A 1 71 ? 42.158 7.368 -39.405 1.00 92.56 71 HIS A N 1
ATOM 573 C CA . HIS A 1 71 ? 41.722 8.574 -38.698 1.00 92.56 71 HIS A CA 1
ATOM 574 C C . HIS A 1 71 ? 40.225 8.520 -38.396 1.00 92.56 71 HIS A C 1
ATOM 576 O O . HIS A 1 71 ? 39.385 8.651 -39.282 1.00 92.56 71 HIS A O 1
ATOM 582 N N . ILE A 1 72 ? 39.898 8.364 -37.113 1.00 94.00 72 ILE A N 1
ATOM 583 C CA . ILE A 1 72 ? 38.522 8.387 -36.612 1.00 94.00 72 ILE A CA 1
ATOM 584 C C . ILE A 1 72 ? 38.216 9.764 -36.030 1.00 94.00 72 ILE A C 1
ATOM 586 O O . ILE A 1 72 ? 38.968 10.275 -35.196 1.00 94.00 72 ILE A O 1
ATOM 590 N N . GLY A 1 73 ? 37.099 10.348 -36.447 1.00 92.88 73 GLY A N 1
ATOM 591 C CA . GLY A 1 73 ? 36.576 11.580 -35.877 1.00 92.88 73 GLY A CA 1
ATOM 592 C C . GLY A 1 73 ? 35.681 11.332 -34.664 1.00 92.88 73 GLY A C 1
ATOM 593 O O . GLY A 1 73 ? 35.151 10.235 -34.467 1.00 92.88 73 GLY A O 1
ATOM 594 N N . TRP A 1 74 ? 35.520 12.357 -33.828 1.00 93.38 74 TRP A N 1
ATOM 595 C CA . TRP A 1 74 ? 34.603 12.334 -32.690 1.00 93.38 74 TRP A CA 1
ATOM 596 C C . TRP A 1 74 ? 33.869 13.663 -32.492 1.00 93.38 74 TRP A C 1
ATOM 598 O O . TRP A 1 74 ? 34.343 14.727 -32.885 1.00 93.38 74 TRP A O 1
ATOM 608 N N . GLY A 1 75 ? 32.707 13.607 -31.846 1.00 85.75 75 GLY A N 1
ATOM 609 C CA . GLY A 1 75 ? 31.838 14.759 -31.628 1.00 85.75 75 GLY A CA 1
ATOM 610 C C . GLY A 1 75 ? 30.783 14.932 -32.722 1.00 85.75 75 GLY A C 1
ATOM 611 O O . GLY A 1 75 ? 30.672 14.140 -33.655 1.00 85.75 75 GLY A O 1
ATOM 612 N N . GLU A 1 76 ? 29.970 15.976 -32.580 1.00 84.00 76 GLU A N 1
ATOM 613 C CA . GLU A 1 76 ? 28.729 16.130 -33.348 1.00 84.00 76 GLU A CA 1
ATOM 614 C C . GLU A 1 76 ? 28.893 16.613 -34.793 1.00 84.00 76 GLU A C 1
ATOM 616 O O . GLU A 1 76 ? 27.912 16.604 -35.533 1.00 84.00 76 GLU A O 1
ATOM 621 N N . ASP A 1 77 ? 30.092 16.997 -35.217 1.00 85.38 77 ASP A N 1
ATOM 622 C CA . ASP A 1 77 ? 30.349 17.522 -36.561 1.00 85.38 77 ASP A CA 1
ATOM 623 C C . ASP A 1 77 ? 31.251 16.567 -37.369 1.00 85.38 77 ASP A C 1
ATOM 625 O O . ASP A 1 77 ? 32.473 16.617 -37.207 1.00 85.38 77 ASP A O 1
ATOM 629 N N . PRO A 1 78 ? 30.678 15.698 -38.231 1.00 81.88 78 PRO A N 1
ATOM 630 C CA . PRO A 1 78 ? 31.434 14.800 -39.108 1.00 81.88 78 PRO A CA 1
ATOM 631 C C . PRO A 1 78 ? 32.235 15.502 -40.209 1.00 81.88 78 PRO A C 1
ATOM 633 O O . PRO A 1 78 ? 33.073 14.868 -40.846 1.00 81.88 78 PRO A O 1
ATOM 636 N N . GLY A 1 79 ? 31.975 16.790 -40.464 1.00 81.06 79 GLY A N 1
ATOM 637 C CA . GLY A 1 79 ? 32.692 17.577 -41.469 1.00 81.06 79 GLY A CA 1
ATOM 638 C C . GLY A 1 79 ? 34.000 18.180 -40.953 1.00 81.06 79 GLY A C 1
ATOM 639 O O . GLY A 1 79 ? 34.815 18.660 -41.743 1.00 81.06 79 GLY A O 1
ATOM 640 N N . ARG A 1 80 ? 34.225 18.164 -39.635 1.00 84.31 80 ARG A N 1
ATOM 641 C CA . ARG A 1 80 ? 35.404 18.771 -39.012 1.00 84.31 80 ARG A CA 1
ATOM 642 C C . ARG A 1 80 ? 36.607 17.846 -39.083 1.00 84.31 80 ARG A C 1
ATOM 644 O O . ARG A 1 80 ? 36.551 16.738 -38.578 1.00 84.31 80 ARG A O 1
ATOM 651 N N . ASP A 1 81 ? 37.735 18.328 -39.598 1.00 85.00 81 ASP A N 1
ATOM 652 C CA . ASP A 1 81 ? 38.971 17.538 -39.657 1.00 85.00 81 ASP A CA 1
ATOM 653 C C . ASP A 1 81 ? 39.358 16.973 -38.265 1.00 85.00 81 ASP A C 1
ATOM 655 O O . ASP A 1 81 ? 39.540 17.757 -37.317 1.00 85.00 81 ASP A O 1
ATOM 659 N N . PRO A 1 82 ? 39.511 15.635 -38.124 1.00 86.69 82 PRO A N 1
ATOM 660 C CA . PRO A 1 82 ? 39.829 14.984 -36.855 1.00 86.69 82 PRO A CA 1
ATOM 661 C C . PRO A 1 82 ? 41.077 15.523 -36.144 1.00 86.69 82 PRO A C 1
ATOM 663 O O . PRO A 1 82 ? 41.169 15.439 -34.918 1.00 86.69 82 PRO A O 1
ATOM 666 N N . ARG A 1 83 ? 42.027 16.118 -36.881 1.00 84.88 83 ARG A N 1
ATOM 667 C CA . ARG A 1 83 ? 43.261 16.705 -36.326 1.00 84.88 83 ARG A CA 1
ATOM 668 C C . ARG A 1 83 ? 43.005 17.917 -35.429 1.00 84.88 83 ARG A C 1
ATOM 670 O O . ARG A 1 83 ? 43.844 18.228 -34.589 1.00 84.88 83 ARG A O 1
ATOM 677 N N . PHE A 1 84 ? 41.864 18.589 -35.584 1.00 87.75 84 PHE A N 1
ATOM 678 C CA . PHE A 1 84 ? 41.505 19.790 -34.817 1.00 87.75 84 PHE A CA 1
ATOM 679 C C . PHE A 1 84 ? 40.464 19.525 -33.723 1.00 87.75 84 PHE A C 1
ATOM 681 O O . PHE A 1 84 ? 39.861 20.470 -33.197 1.00 87.75 84 PHE A O 1
ATOM 688 N N . LEU A 1 85 ? 40.193 18.257 -33.409 1.00 88.44 85 LEU A N 1
ATOM 689 C CA . LEU A 1 85 ? 39.257 17.873 -32.359 1.00 88.44 85 LEU A CA 1
ATOM 690 C C . LEU A 1 85 ? 39.941 17.864 -30.987 1.00 88.44 85 LEU A C 1
ATOM 692 O O . LEU A 1 85 ? 41.100 17.478 -30.843 1.00 88.44 85 LEU A O 1
ATOM 696 N N . ASN A 1 86 ? 39.205 18.270 -29.949 1.00 87.00 86 ASN A N 1
ATOM 697 C CA . ASN A 1 86 ? 39.728 18.257 -28.586 1.00 87.00 86 ASN A CA 1
ATOM 698 C C . ASN A 1 86 ? 39.874 16.809 -28.084 1.00 87.00 86 ASN A C 1
ATOM 700 O O . ASN A 1 86 ? 38.874 16.108 -27.887 1.00 87.00 86 ASN A O 1
ATOM 704 N N . VAL A 1 87 ? 41.118 16.387 -27.846 1.00 85.38 87 VAL A N 1
ATOM 705 C CA . VAL A 1 87 ? 41.486 15.034 -27.399 1.00 85.38 87 VAL A CA 1
ATOM 706 C C . VAL A 1 87 ? 40.878 14.685 -26.035 1.00 85.38 87 VAL A C 1
ATOM 708 O O . VAL A 1 87 ? 40.514 13.527 -25.820 1.00 85.38 87 VAL A O 1
ATOM 711 N N . ASP A 1 88 ? 40.648 15.663 -25.154 1.00 82.38 88 ASP A N 1
ATOM 712 C CA . ASP A 1 88 ? 40.026 15.437 -23.837 1.00 82.38 88 ASP A CA 1
ATOM 713 C C . ASP A 1 88 ? 38.576 14.956 -23.949 1.00 82.38 88 ASP A C 1
ATOM 715 O O . ASP A 1 88 ? 38.062 14.262 -23.067 1.00 82.38 88 ASP A O 1
ATOM 719 N N . ARG A 1 89 ? 37.913 15.287 -25.064 1.00 84.94 89 ARG A N 1
ATOM 720 C CA . ARG A 1 89 ? 36.537 14.870 -25.362 1.00 84.94 89 ARG A CA 1
ATOM 721 C C . ARG A 1 89 ? 36.461 13.599 -26.200 1.00 84.94 89 ARG A C 1
ATOM 723 O O . ARG A 1 89 ? 35.365 13.125 -26.478 1.00 84.94 89 ARG A O 1
ATOM 730 N N . ARG A 1 90 ? 37.595 12.998 -26.563 1.00 87.25 90 ARG A N 1
ATOM 731 C CA . ARG A 1 90 ? 37.642 11.808 -27.424 1.00 87.25 90 ARG A CA 1
ATOM 732 C C . ARG A 1 90 ? 36.835 10.642 -26.875 1.00 87.25 90 ARG A C 1
ATOM 734 O O . ARG A 1 90 ? 36.160 9.960 -27.626 1.00 87.25 90 ARG A O 1
ATOM 741 N N . SER A 1 91 ? 36.836 10.426 -25.562 1.00 86.25 91 SER A N 1
ATOM 742 C CA . SER A 1 91 ? 36.063 9.335 -24.959 1.00 86.25 91 SER A CA 1
ATOM 743 C C . SER A 1 91 ? 34.561 9.607 -24.839 1.00 86.25 91 SER A C 1
ATOM 745 O O . SER A 1 91 ? 33.868 8.774 -24.271 1.00 86.25 91 SER A O 1
ATOM 747 N N . GLN A 1 92 ? 34.070 10.769 -25.284 1.00 84.88 92 GLN A N 1
ATOM 748 C CA . GLN A 1 92 ? 32.661 11.164 -25.172 1.00 84.88 92 GLN A CA 1
ATOM 749 C C . GLN A 1 92 ? 31.844 10.782 -26.417 1.00 84.88 92 GLN A C 1
ATOM 751 O O . GLN A 1 92 ? 30.621 10.713 -26.340 1.00 84.88 92 GLN A O 1
ATOM 756 N N . GLY A 1 93 ? 32.507 10.502 -27.547 1.00 87.56 93 GLY A N 1
ATOM 757 C CA . GLY A 1 93 ? 31.833 10.272 -28.825 1.00 87.56 93 GLY A CA 1
ATOM 758 C C . GLY A 1 93 ? 30.971 11.474 -29.262 1.00 87.56 93 GLY A C 1
ATOM 759 O O . GLY A 1 93 ? 31.190 12.593 -28.790 1.00 87.56 93 GLY A O 1
ATOM 760 N N . PRO A 1 94 ? 30.002 11.266 -30.171 1.00 91.12 94 PRO A N 1
ATOM 761 C CA . PRO A 1 94 ? 29.890 10.096 -31.050 1.00 91.12 94 PRO A CA 1
ATOM 762 C C . PRO A 1 94 ? 31.127 9.945 -31.949 1.00 91.12 94 PRO A C 1
ATOM 764 O O . PRO A 1 94 ? 31.880 10.898 -32.107 1.00 91.12 94 PRO A O 1
ATOM 767 N N . PHE A 1 95 ? 31.350 8.762 -32.516 1.00 93.94 95 PHE A N 1
ATOM 768 C CA . PHE A 1 95 ? 32.486 8.436 -33.386 1.00 93.94 95 PHE A CA 1
ATOM 769 C C . PHE A 1 95 ? 32.045 8.309 -34.833 1.00 93.94 95 PHE A C 1
ATOM 771 O O . PHE A 1 95 ? 30.969 7.776 -35.101 1.00 93.94 95 PHE A O 1
ATOM 778 N N . TRP A 1 96 ? 32.874 8.759 -35.762 1.00 93.81 96 TRP A N 1
ATOM 779 C CA . TRP A 1 96 ? 32.527 8.756 -37.178 1.00 93.81 96 TRP A CA 1
ATOM 780 C C . TRP A 1 96 ? 33.771 8.598 -38.059 1.00 93.81 96 TRP A C 1
ATOM 782 O O . TRP A 1 96 ? 34.904 8.806 -37.617 1.00 93.81 96 TRP A O 1
ATOM 792 N N . LEU A 1 97 ? 33.540 8.202 -39.309 1.00 92.50 97 LEU A N 1
ATOM 793 C CA . LEU A 1 97 ? 34.553 7.990 -40.341 1.00 92.50 97 LEU A CA 1
ATOM 794 C C . LEU A 1 97 ? 34.240 8.910 -41.522 1.00 92.50 97 LEU A C 1
ATOM 796 O O . LEU A 1 97 ? 33.074 9.059 -41.878 1.00 92.50 97 LEU A O 1
ATOM 800 N N . SER A 1 98 ? 35.257 9.536 -42.112 1.00 90.06 98 SER A N 1
ATOM 801 C CA . SER A 1 98 ? 35.080 10.299 -43.351 1.00 90.06 98 SER A CA 1
ATOM 802 C C . SER A 1 98 ? 35.079 9.365 -44.562 1.00 90.06 98 SER A C 1
ATOM 804 O O . SER A 1 98 ? 35.675 8.288 -44.515 1.00 90.06 98 SER A O 1
ATOM 806 N N . ASP A 1 99 ? 34.490 9.796 -45.678 1.00 87.88 99 ASP A N 1
ATOM 807 C CA . ASP A 1 99 ? 34.451 9.001 -46.917 1.00 87.88 99 ASP A CA 1
ATOM 808 C C . ASP A 1 99 ? 35.853 8.591 -47.391 1.00 87.88 99 ASP A C 1
ATOM 810 O O . ASP A 1 99 ? 36.083 7.455 -47.807 1.00 87.88 99 ASP A O 1
ATOM 814 N N . GLY A 1 100 ? 36.820 9.506 -47.266 1.00 88.81 100 GLY A N 1
ATOM 815 C CA . GLY A 1 100 ? 38.211 9.255 -47.632 1.00 88.81 100 GLY A CA 1
ATOM 816 C C . GLY A 1 100 ? 38.915 8.242 -46.726 1.00 88.81 100 GLY A C 1
ATOM 817 O O . GLY A 1 100 ? 39.828 7.560 -47.183 1.00 88.81 100 GLY A O 1
ATOM 818 N N . GLU A 1 101 ? 38.517 8.125 -45.458 1.00 91.50 101 GLU A N 1
ATOM 819 C CA . GLU A 1 101 ? 39.035 7.098 -44.546 1.00 91.50 101 GLU A CA 1
ATOM 820 C C . GLU A 1 101 ? 38.312 5.761 -44.745 1.00 91.50 101 GLU A C 1
ATOM 822 O O . GLU A 1 101 ? 38.967 4.721 -44.784 1.00 91.50 101 GLU A O 1
ATOM 827 N N . ALA A 1 102 ? 36.996 5.778 -44.977 1.00 90.31 102 ALA A N 1
ATOM 828 C CA . ALA A 1 102 ? 36.206 4.589 -45.301 1.00 90.31 102 ALA A CA 1
ATOM 829 C C . ALA A 1 102 ? 36.722 3.884 -46.561 1.00 90.31 102 ALA A C 1
ATOM 831 O O . ALA A 1 102 ? 36.938 2.673 -46.546 1.00 90.31 102 ALA A O 1
ATOM 832 N N . ALA A 1 103 ? 37.033 4.645 -47.615 1.00 90.56 103 ALA A N 1
ATOM 833 C CA . ALA A 1 103 ? 37.558 4.117 -48.875 1.00 90.56 103 ALA A CA 1
ATOM 834 C C . ALA A 1 103 ? 38.939 3.442 -48.749 1.00 90.56 103 ALA A C 1
ATOM 836 O O . ALA A 1 103 ? 39.360 2.717 -49.652 1.00 90.56 103 ALA A O 1
ATOM 837 N N . LYS A 1 104 ? 39.673 3.671 -47.650 1.00 93.50 104 LYS A N 1
ATOM 838 C CA . LYS A 1 104 ? 40.965 3.012 -47.412 1.00 93.50 104 LYS A CA 1
ATOM 839 C C . LYS A 1 104 ? 40.800 1.593 -46.887 1.00 93.50 104 LYS A C 1
ATOM 841 O O . LYS A 1 104 ? 41.758 0.832 -47.029 1.00 93.50 104 LYS A O 1
ATOM 846 N N . LEU A 1 105 ? 39.667 1.262 -46.266 1.00 95.12 105 LEU A N 1
ATOM 847 C CA . LEU A 1 105 ? 39.461 0.004 -45.552 1.00 95.12 105 LEU A CA 1
ATOM 848 C C . LEU A 1 105 ? 38.930 -1.081 -46.490 1.00 95.12 105 LEU A C 1
ATOM 850 O O . LEU A 1 105 ? 37.971 -0.869 -47.228 1.00 95.12 105 LEU A O 1
ATOM 854 N N . VAL A 1 106 ? 39.537 -2.263 -46.421 1.00 95.31 106 VAL A N 1
ATOM 855 C CA . VAL A 1 106 ? 39.073 -3.473 -47.106 1.00 95.31 106 VAL A CA 1
ATOM 856 C C . VAL A 1 106 ? 38.890 -4.557 -46.059 1.00 95.31 106 VAL A C 1
ATOM 858 O O . VAL A 1 106 ? 39.869 -5.025 -45.480 1.00 95.31 106 VAL A O 1
ATOM 861 N N . LEU A 1 107 ? 37.638 -4.933 -45.802 1.00 96.31 107 LEU A N 1
ATOM 862 C CA . LEU A 1 107 ? 37.304 -6.009 -44.874 1.00 96.31 107 LEU A CA 1
ATOM 863 C C . LEU A 1 107 ? 37.356 -7.354 -45.602 1.00 96.31 107 LEU A C 1
ATOM 865 O O . LEU A 1 107 ? 36.788 -7.492 -46.685 1.00 96.31 107 LEU A O 1
ATOM 869 N N . LEU A 1 108 ? 38.019 -8.334 -44.996 1.00 96.50 108 LEU A N 1
ATOM 870 C CA . LEU A 1 108 ? 38.128 -9.706 -45.466 1.00 96.50 108 LEU A CA 1
ATOM 871 C C . LEU A 1 108 ? 37.583 -10.680 -44.419 1.00 96.50 108 LEU A C 1
ATOM 873 O O . LEU A 1 108 ? 37.724 -10.463 -43.213 1.00 96.50 108 LEU A O 1
ATOM 877 N N . VAL A 1 109 ? 36.992 -11.766 -44.903 1.00 93.44 109 VAL A N 1
ATOM 878 C CA . VAL A 1 109 ? 36.591 -12.940 -44.128 1.00 93.44 109 VAL A CA 1
ATOM 879 C C . VAL A 1 109 ? 37.187 -14.152 -44.830 1.00 93.44 109 VAL A C 1
ATOM 881 O O . VAL A 1 109 ? 36.851 -14.440 -45.979 1.00 93.44 109 VAL A O 1
ATOM 884 N N . ALA A 1 110 ? 38.111 -14.837 -44.154 1.00 90.94 110 ALA A N 1
ATOM 885 C CA . ALA A 1 110 ? 38.854 -15.970 -44.710 1.00 90.94 110 ALA A CA 1
ATOM 886 C C . ALA A 1 110 ? 39.551 -15.619 -46.044 1.00 90.94 110 ALA A C 1
ATOM 888 O O . ALA A 1 110 ? 39.525 -16.389 -47.007 1.00 90.94 110 ALA A O 1
ATOM 889 N N . GLY A 1 111 ? 40.153 -14.426 -46.114 1.00 89.31 111 GLY A N 1
ATOM 890 C CA . GLY A 1 111 ? 40.864 -13.934 -47.296 1.00 89.31 111 GLY A CA 1
ATOM 891 C C . GLY A 1 111 ? 39.976 -13.470 -48.460 1.00 89.31 111 GLY A C 1
ATOM 892 O O . GLY A 1 111 ? 40.514 -13.019 -49.470 1.00 89.31 111 GLY A O 1
ATOM 893 N N . GLN A 1 112 ? 38.647 -13.552 -48.345 1.00 93.31 112 GLN A N 1
ATOM 894 C CA . GLN A 1 112 ? 37.700 -13.055 -49.352 1.00 93.31 112 GLN A CA 1
ATOM 895 C C . GLN A 1 112 ? 37.078 -11.726 -48.914 1.00 93.31 112 GLN A C 1
ATOM 897 O O . GLN A 1 112 ? 36.906 -11.531 -47.713 1.00 93.31 112 GLN A O 1
ATOM 902 N N . PRO A 1 113 ? 36.716 -10.814 -49.840 1.00 93.75 113 PRO A N 1
ATOM 903 C CA . PRO A 1 113 ? 36.004 -9.584 -49.497 1.00 93.75 113 PRO A CA 1
ATOM 904 C C . PRO A 1 113 ? 34.763 -9.868 -48.645 1.00 93.75 113 PRO A C 1
ATOM 906 O O . PRO A 1 113 ? 33.889 -10.631 -49.054 1.00 93.75 113 PRO A O 1
ATOM 909 N N . ALA A 1 114 ? 34.696 -9.256 -47.462 1.00 91.88 114 ALA A N 1
ATOM 910 C CA . ALA A 1 114 ? 33.601 -9.458 -46.526 1.00 91.88 114 ALA A CA 1
ATOM 911 C C . ALA A 1 114 ? 32.293 -8.897 -47.098 1.00 91.88 114 ALA A C 1
ATOM 913 O O . ALA A 1 114 ? 32.246 -7.772 -47.609 1.00 91.88 114 ALA A O 1
ATOM 914 N N . THR A 1 115 ? 31.209 -9.658 -46.974 1.00 88.75 115 THR A N 1
ATOM 915 C CA . THR A 1 115 ? 29.870 -9.170 -47.301 1.00 88.75 115 THR A CA 1
ATOM 916 C C . THR A 1 115 ? 29.305 -8.311 -46.165 1.00 88.75 115 THR A C 1
ATOM 918 O O . THR A 1 115 ? 29.808 -8.288 -45.035 1.00 88.75 115 THR A O 1
ATOM 921 N N . ALA A 1 116 ? 28.205 -7.606 -46.442 1.00 83.31 116 ALA A N 1
ATOM 922 C CA . ALA A 1 116 ? 27.465 -6.889 -45.404 1.00 83.31 116 ALA A CA 1
ATOM 923 C C . ALA A 1 116 ? 26.950 -7.835 -44.300 1.00 83.31 116 ALA A C 1
ATOM 925 O O . ALA A 1 116 ? 26.934 -7.453 -43.131 1.00 83.31 116 ALA A O 1
ATOM 926 N N . ALA A 1 117 ? 26.578 -9.069 -44.665 1.00 82.44 117 ALA A N 1
ATOM 927 C CA . ALA A 1 117 ? 26.146 -10.096 -43.722 1.00 82.44 117 ALA A CA 1
ATOM 928 C C . ALA A 1 117 ? 27.308 -10.562 -42.834 1.00 82.44 117 ALA A C 1
ATOM 930 O O . ALA A 1 117 ? 27.150 -10.623 -41.619 1.00 82.44 117 ALA A O 1
ATOM 931 N N . ASP A 1 118 ? 28.495 -10.780 -43.409 1.00 88.31 118 ASP A N 1
ATOM 932 C CA . ASP A 1 118 ? 29.677 -11.168 -42.628 1.00 88.31 118 ASP A CA 1
ATOM 933 C C . ASP A 1 118 ? 30.093 -10.071 -41.642 1.00 88.31 118 ASP A C 1
ATOM 935 O O . ASP A 1 118 ? 30.452 -10.343 -40.497 1.00 88.31 118 ASP A O 1
ATOM 939 N N . THR A 1 119 ? 29.997 -8.809 -42.072 1.00 89.31 119 THR A N 1
ATOM 940 C CA . THR A 1 119 ? 30.290 -7.648 -41.222 1.00 89.31 119 THR A CA 1
ATOM 941 C C . THR A 1 119 ? 29.287 -7.542 -40.069 1.00 89.31 119 THR A C 1
ATOM 943 O O . THR A 1 119 ? 29.681 -7.302 -38.929 1.00 89.31 119 THR A O 1
ATOM 946 N N . ALA A 1 120 ? 27.995 -7.764 -40.335 1.00 84.31 120 ALA A N 1
ATOM 947 C CA . ALA A 1 120 ? 26.958 -7.786 -39.305 1.00 84.31 120 ALA A CA 1
ATOM 948 C C . ALA A 1 120 ? 27.153 -8.952 -38.319 1.00 84.31 120 ALA A C 1
ATOM 950 O O . ALA A 1 120 ? 27.083 -8.746 -37.106 1.00 84.31 120 ALA A O 1
ATOM 951 N N . ALA A 1 121 ? 27.481 -10.144 -38.828 1.00 84.81 121 ALA A N 1
ATOM 952 C CA . ALA A 1 121 ? 27.755 -11.330 -38.024 1.00 84.81 121 ALA A CA 1
ATOM 953 C C . ALA A 1 121 ? 28.975 -11.133 -37.111 1.00 84.81 121 ALA A C 1
ATOM 955 O O . ALA A 1 121 ? 28.907 -11.438 -35.921 1.00 84.81 121 ALA A O 1
ATOM 956 N N . PHE A 1 122 ? 30.062 -10.546 -37.625 1.00 87.62 122 PHE A N 1
ATOM 957 C CA . PHE A 1 122 ? 31.238 -10.191 -36.824 1.00 87.62 122 PHE A CA 1
ATOM 958 C C . PHE A 1 122 ? 30.903 -9.207 -35.690 1.00 87.62 122 PHE A C 1
ATOM 960 O O . PHE A 1 122 ? 31.465 -9.291 -34.597 1.00 87.62 122 PHE A O 1
ATOM 967 N N . LEU A 1 123 ? 29.962 -8.290 -35.930 1.00 87.50 123 LEU A N 1
ATOM 968 C CA . LEU A 1 123 ? 29.501 -7.328 -34.933 1.00 87.50 123 LEU A CA 1
ATOM 969 C C . LEU A 1 123 ? 28.484 -7.907 -33.935 1.00 87.50 123 LEU A C 1
ATOM 971 O O . LEU A 1 123 ? 28.159 -7.229 -32.962 1.00 87.50 123 LEU A O 1
ATOM 975 N N . GLY A 1 124 ? 27.997 -9.135 -34.143 1.00 81.75 124 GLY A N 1
ATOM 976 C CA . GLY A 1 124 ? 26.915 -9.719 -33.346 1.00 81.75 124 GLY A CA 1
ATOM 977 C C . GLY A 1 124 ? 25.563 -9.032 -33.570 1.00 81.75 124 GLY A C 1
ATOM 978 O O . GLY A 1 124 ? 24.701 -9.079 -32.694 1.00 81.75 124 GLY A O 1
ATOM 979 N N . LEU A 1 125 ? 25.381 -8.366 -34.717 1.00 75.75 125 LEU A N 1
ATOM 980 C CA . LEU A 1 125 ? 24.118 -7.731 -35.089 1.00 75.75 125 LEU A CA 1
ATOM 981 C C . LEU A 1 125 ? 23.166 -8.794 -35.670 1.00 75.75 125 LEU A C 1
ATOM 983 O O . LEU A 1 125 ? 23.600 -9.601 -36.494 1.00 75.75 125 LEU A O 1
ATOM 987 N N . PRO A 1 126 ? 21.876 -8.816 -35.285 1.00 62.75 126 PRO A N 1
ATOM 988 C CA . PRO A 1 126 ? 20.909 -9.741 -35.873 1.00 62.75 126 PRO A CA 1
ATOM 989 C C . PRO A 1 126 ? 20.775 -9.495 -37.387 1.00 62.75 126 PRO A C 1
ATOM 991 O O . PRO A 1 126 ? 20.784 -8.345 -37.826 1.00 62.75 126 PRO A O 1
ATOM 994 N N . GLU A 1 127 ? 20.600 -10.563 -38.180 1.00 55.06 127 GLU A N 1
ATOM 995 C CA . GLU A 1 127 ? 20.552 -10.586 -39.665 1.00 55.06 127 GLU A CA 1
ATOM 996 C C . GLU A 1 127 ? 19.524 -9.630 -40.330 1.00 55.06 127 GLU A C 1
ATOM 998 O O . GLU A 1 127 ? 19.462 -9.523 -41.552 1.00 55.06 127 GLU A O 1
ATOM 1003 N N . GLN A 1 128 ? 18.738 -8.872 -39.561 1.00 46.62 128 GLN A N 1
ATOM 1004 C CA . GLN A 1 128 ? 17.640 -8.009 -40.013 1.00 46.62 128 GLN A CA 1
ATOM 1005 C C . GLN A 1 128 ? 17.903 -6.497 -39.858 1.00 46.62 128 GLN A C 1
ATOM 1007 O O . GLN A 1 128 ? 16.995 -5.735 -39.532 1.00 46.62 128 GLN A O 1
ATOM 1012 N N . GLN A 1 129 ? 19.125 -6.020 -40.113 1.00 47.06 129 GLN A N 1
ATOM 1013 C CA . GLN A 1 129 ? 19.378 -4.575 -40.304 1.00 47.06 129 GLN A CA 1
ATOM 1014 C C . GLN A 1 129 ? 19.781 -4.187 -41.736 1.00 47.06 129 GLN A C 1
ATOM 1016 O O . GLN A 1 129 ? 19.887 -3.001 -42.047 1.00 47.06 129 GLN A O 1
ATOM 1021 N N . ALA A 1 130 ? 19.904 -5.150 -42.654 1.00 43.06 130 ALA A N 1
ATOM 1022 C CA . ALA A 1 130 ? 20.001 -4.872 -44.084 1.00 43.06 130 ALA A CA 1
ATOM 1023 C C . ALA A 1 130 ? 18.582 -4.743 -44.676 1.00 43.06 130 ALA A C 1
ATOM 1025 O O . ALA A 1 130 ? 17.952 -5.741 -45.010 1.00 43.06 130 ALA A O 1
ATOM 1026 N N . LYS A 1 131 ? 18.102 -3.498 -44.813 1.00 44.25 131 LYS A N 1
ATOM 1027 C CA . LYS A 1 131 ? 16.735 -3.074 -45.204 1.00 44.25 131 LYS A CA 1
ATOM 1028 C C . LYS A 1 131 ? 15.707 -3.124 -44.070 1.00 44.25 131 LYS A C 1
ATOM 1030 O O . LYS A 1 131 ? 14.848 -3.997 -44.026 1.00 44.25 131 LYS A O 1
ATOM 1035 N N . LEU A 1 132 ? 15.710 -2.097 -43.225 1.00 39.84 132 LEU A N 1
ATOM 1036 C CA . LEU A 1 132 ? 14.473 -1.674 -42.574 1.00 39.84 132 LEU A CA 1
ATOM 1037 C C . LEU A 1 132 ? 13.667 -0.860 -43.607 1.00 39.84 132 LEU A C 1
ATOM 1039 O O . LEU A 1 132 ? 14.090 0.249 -43.940 1.00 39.84 132 LEU A O 1
ATOM 1043 N N . PRO A 1 133 ? 12.539 -1.360 -44.155 1.00 37.94 133 PRO A N 1
ATOM 1044 C CA . PRO A 1 133 ? 11.525 -0.446 -44.678 1.00 37.94 133 PRO A CA 1
ATOM 1045 C C . PRO A 1 133 ? 11.146 0.529 -43.551 1.00 37.94 133 PRO A C 1
ATOM 1047 O O . PRO A 1 133 ? 11.297 0.164 -42.379 1.00 37.94 133 PRO A O 1
ATOM 1050 N N . PRO A 1 134 ? 10.685 1.759 -43.857 1.00 40.91 134 PRO A N 1
ATOM 1051 C CA . PRO A 1 134 ? 10.229 2.671 -42.815 1.00 40.91 134 PRO A CA 1
ATOM 1052 C C . PRO A 1 134 ? 9.261 1.895 -41.926 1.00 40.91 134 PRO A C 1
ATOM 1054 O O . PRO A 1 134 ? 8.280 1.347 -42.432 1.00 40.91 134 PRO A O 1
ATOM 1057 N N . GLN A 1 135 ? 9.589 1.769 -40.633 1.00 43.91 135 GLN A N 1
ATOM 1058 C CA . GLN A 1 135 ? 8.667 1.205 -39.658 1.00 43.91 135 GLN A CA 1
ATOM 1059 C C . GLN A 1 135 ? 7.345 1.924 -39.888 1.00 43.91 135 GLN A C 1
ATOM 1061 O O . GLN A 1 135 ? 7.269 3.145 -39.732 1.00 43.91 135 GLN A O 1
ATOM 1066 N N . GLN A 1 136 ? 6.316 1.187 -40.313 1.00 43.25 136 GLN A N 1
ATOM 1067 C CA . GLN A 1 136 ? 4.969 1.699 -40.169 1.00 43.25 136 GLN A CA 1
ATOM 1068 C C . GLN A 1 136 ? 4.841 2.002 -38.684 1.00 43.25 136 GLN A C 1
ATOM 1070 O O . GLN A 1 136 ? 4.941 1.104 -37.847 1.00 43.25 136 GLN A O 1
ATOM 1075 N N . LEU A 1 137 ? 4.742 3.291 -38.368 1.00 45.72 137 LEU A N 1
ATOM 1076 C CA . LEU A 1 137 ? 4.407 3.785 -37.048 1.00 45.72 137 LEU A CA 1
ATOM 1077 C C . LEU A 1 137 ? 3.036 3.190 -36.714 1.00 45.72 137 LEU A C 1
ATOM 1079 O O . LEU A 1 137 ? 2.005 3.788 -37.005 1.00 45.72 137 LEU A O 1
ATOM 1083 N N . ASN A 1 138 ? 3.018 1.983 -36.151 1.00 50.78 138 ASN A N 1
ATOM 1084 C CA . ASN A 1 138 ? 1.812 1.288 -35.714 1.00 50.78 138 ASN A CA 1
ATOM 1085 C C . ASN A 1 138 ? 1.331 1.897 -34.386 1.00 50.78 138 ASN A C 1
ATOM 1087 O O . ASN A 1 138 ? 1.104 1.201 -33.401 1.00 50.78 138 ASN A O 1
ATOM 1091 N N . THR A 1 139 ? 1.164 3.221 -34.371 1.00 56.44 139 THR A N 1
ATOM 1092 C CA . THR A 1 139 ? 0.762 4.030 -33.211 1.00 56.44 139 THR A CA 1
ATOM 1093 C C . THR A 1 139 ? -0.619 3.649 -32.698 1.00 56.44 139 THR A C 1
ATOM 1095 O O . THR A 1 139 ? -0.892 3.774 -31.510 1.00 56.44 139 THR A O 1
ATOM 1098 N N . THR A 1 140 ? -1.495 3.135 -33.564 1.00 59.25 140 THR A N 1
ATOM 1099 C CA . THR A 1 140 ? -2.855 2.729 -33.189 1.00 59.25 140 THR A CA 1
ATOM 1100 C C . THR A 1 140 ? -2.865 1.577 -32.179 1.00 59.25 140 THR A C 1
ATOM 1102 O O . THR A 1 140 ? -3.696 1.572 -31.272 1.00 59.25 140 THR A O 1
ATOM 1105 N N . HIS A 1 141 ? -1.930 0.628 -32.292 1.00 61.16 141 HIS A N 1
ATOM 1106 C CA . HIS A 1 141 ? -1.831 -0.509 -31.372 1.00 61.16 141 HIS A CA 1
ATOM 1107 C C . HIS A 1 141 ? -1.322 -0.078 -29.991 1.00 61.16 141 HIS A C 1
ATOM 1109 O O . HIS A 1 141 ? -1.873 -0.491 -28.969 1.00 61.16 141 HIS A O 1
ATOM 1115 N N . ASP A 1 142 ? -0.347 0.834 -29.960 1.00 73.38 142 ASP A N 1
ATOM 1116 C CA . ASP A 1 142 ? 0.127 1.433 -28.712 1.00 73.38 142 ASP A CA 1
ATOM 1117 C C . ASP A 1 142 ? -0.983 2.230 -28.016 1.00 73.38 142 ASP A C 1
ATOM 1119 O O . ASP A 1 142 ? -1.132 2.137 -26.799 1.00 73.38 142 ASP A O 1
ATOM 1123 N N . LEU A 1 143 ? -1.820 2.962 -28.763 1.00 87.06 143 LEU A N 1
ATOM 1124 C CA . LEU A 1 143 ? -2.949 3.696 -28.182 1.00 87.06 143 LEU A CA 1
ATOM 1125 C C . LEU A 1 143 ? -3.986 2.767 -27.540 1.00 87.06 143 LEU A C 1
ATOM 1127 O O . LEU A 1 143 ? -4.447 3.066 -26.440 1.00 87.06 143 LEU A O 1
ATOM 1131 N N . ALA A 1 144 ? -4.321 1.636 -28.172 1.00 90.31 144 ALA A N 1
ATOM 1132 C CA . ALA A 1 144 ? -5.245 0.657 -27.594 1.00 90.31 144 ALA A CA 1
ATOM 1133 C C . ALA A 1 144 ? -4.686 0.051 -26.295 1.00 90.31 144 ALA A C 1
ATOM 1135 O O . ALA A 1 144 ? -5.394 -0.024 -25.289 1.00 90.31 144 ALA A O 1
ATOM 1136 N N . PHE A 1 145 ? -3.397 -0.307 -26.278 1.00 92.62 145 PHE A N 1
ATOM 1137 C CA . PHE A 1 145 ? -2.715 -0.752 -25.063 1.00 92.62 145 PHE A CA 1
ATOM 1138 C C . PHE A 1 145 ? -2.787 0.306 -23.951 1.00 92.62 145 PHE A C 1
ATOM 1140 O O . PHE A 1 145 ? -3.239 0.017 -22.838 1.00 92.62 145 PHE A O 1
ATOM 1147 N N . TRP A 1 146 ? -2.386 1.549 -24.245 1.00 92.00 146 TRP A N 1
ATOM 1148 C CA . TRP A 1 146 ? -2.359 2.629 -23.257 1.00 92.00 146 TRP A CA 1
ATOM 1149 C C . TRP A 1 146 ? -3.752 3.009 -22.761 1.00 92.00 146 TRP A C 1
ATOM 1151 O O . TRP A 1 146 ? -3.917 3.254 -21.564 1.00 92.00 146 TRP A O 1
ATOM 1161 N N . GLN A 1 147 ? -4.762 2.985 -23.633 1.00 93.25 147 GLN A N 1
ATOM 1162 C CA . GLN A 1 147 ? -6.159 3.164 -23.247 1.00 93.25 147 GLN A CA 1
ATOM 1163 C C . GLN A 1 147 ? -6.556 2.129 -22.191 1.00 93.25 147 GLN A C 1
ATOM 1165 O O . GLN A 1 147 ? -7.064 2.504 -21.135 1.00 93.25 147 GLN A O 1
ATOM 1170 N N . GLN A 1 148 ? -6.269 0.844 -22.422 1.00 95.06 148 GLN A N 1
ATOM 1171 C CA . GLN A 1 148 ? -6.598 -0.207 -21.457 1.00 95.06 148 GLN A CA 1
ATOM 1172 C C . GLN A 1 148 ? -5.812 -0.076 -20.147 1.00 95.06 148 GLN A C 1
ATOM 1174 O O . GLN A 1 148 ? -6.371 -0.284 -19.071 1.00 95.06 148 GLN A O 1
ATOM 1179 N N . MET A 1 149 ? -4.545 0.344 -20.198 1.00 94.69 149 MET A N 1
ATOM 1180 C CA . MET A 1 149 ? -3.757 0.622 -18.991 1.00 94.69 149 MET A CA 1
ATOM 1181 C C . MET A 1 149 ? -4.322 1.798 -18.176 1.00 94.69 149 MET A C 1
ATOM 1183 O O . MET A 1 149 ? -4.333 1.741 -16.944 1.00 94.69 149 MET A O 1
ATOM 1187 N N . ILE A 1 150 ? -4.812 2.854 -18.834 1.00 92.31 150 ILE A N 1
ATOM 1188 C CA . ILE A 1 150 ? -5.461 3.996 -18.170 1.00 92.31 150 ILE A CA 1
ATOM 1189 C C . ILE A 1 150 ? -6.804 3.574 -17.573 1.00 92.31 150 ILE A C 1
ATOM 1191 O O . ILE A 1 150 ? -7.054 3.867 -16.404 1.00 92.31 150 ILE A O 1
ATOM 1195 N N . LEU A 1 151 ? -7.626 2.833 -18.321 1.00 92.00 151 LEU A N 1
ATOM 1196 C CA . LEU A 1 151 ? -8.907 2.304 -17.841 1.00 92.00 151 LEU A CA 1
ATOM 1197 C C . LEU A 1 151 ? -8.710 1.379 -16.636 1.00 92.00 151 LEU A C 1
ATOM 1199 O O . LEU A 1 151 ? -9.434 1.493 -15.647 1.00 92.00 151 LEU A O 1
ATOM 1203 N N . ALA A 1 152 ? -7.674 0.536 -16.656 1.00 92.69 152 ALA A N 1
ATOM 1204 C CA . ALA A 1 152 ? -7.294 -0.281 -15.511 1.00 92.69 152 ALA A CA 1
ATOM 1205 C C . ALA A 1 152 ? -6.918 0.576 -14.296 1.00 92.69 152 ALA A C 1
ATOM 1207 O O . ALA A 1 152 ? -7.430 0.341 -13.205 1.00 92.69 152 ALA A O 1
ATOM 1208 N N . ARG A 1 153 ? -6.064 1.595 -14.463 1.00 89.25 153 ARG A N 1
ATOM 1209 C CA . ARG A 1 153 ? -5.688 2.510 -13.369 1.00 89.25 153 ARG A CA 1
ATOM 1210 C C . ARG A 1 153 ? -6.895 3.262 -12.816 1.00 89.25 153 ARG A C 1
ATOM 1212 O O . ARG A 1 153 ? -7.022 3.373 -11.603 1.00 89.25 153 ARG A O 1
ATOM 1219 N N . GLN A 1 154 ? -7.793 3.729 -13.678 1.00 85.25 154 GLN A N 1
ATOM 1220 C CA . GLN A 1 154 ? -9.026 4.392 -13.262 1.00 85.25 154 GLN A CA 1
ATOM 1221 C C . GLN A 1 154 ? -9.952 3.430 -12.510 1.00 85.25 154 GLN A C 1
ATOM 1223 O O . GLN A 1 154 ? -10.498 3.801 -11.478 1.00 85.25 154 GLN A O 1
ATOM 1228 N N . ALA A 1 155 ? -10.094 2.185 -12.968 1.00 86.19 155 ALA A N 1
ATOM 1229 C CA . ALA A 1 155 ? -10.864 1.165 -12.261 1.00 86.19 155 ALA A CA 1
ATOM 1230 C C . ALA A 1 155 ? -10.236 0.805 -10.902 1.00 86.19 155 ALA A C 1
ATOM 1232 O O . ALA A 1 155 ? -10.966 0.636 -9.930 1.00 86.19 155 ALA A O 1
ATOM 1233 N N . ILE A 1 156 ? -8.900 0.745 -10.810 1.00 84.75 156 ILE A N 1
ATOM 1234 C CA . ILE A 1 156 ? -8.168 0.559 -9.545 1.00 84.75 156 ILE A CA 1
ATOM 1235 C C . ILE A 1 156 ? -8.437 1.710 -8.585 1.00 84.75 156 ILE A C 1
ATOM 1237 O O . ILE A 1 156 ? -8.665 1.444 -7.406 1.00 84.75 156 ILE A O 1
ATOM 1241 N N . ARG A 1 157 ? -8.398 2.956 -9.083 1.00 78.44 157 ARG A N 1
ATOM 1242 C CA . ARG A 1 157 ? -8.771 4.134 -8.295 1.00 78.44 157 ARG A CA 1
ATOM 1243 C C . ARG A 1 157 ? -10.182 3.949 -7.787 1.00 78.44 157 ARG A C 1
ATOM 1245 O O . ARG A 1 157 ? -10.338 3.780 -6.599 1.00 78.44 157 ARG A O 1
ATOM 1252 N N . LEU A 1 158 ? -11.146 3.750 -8.682 1.00 75.81 158 LEU A N 1
ATOM 1253 C CA . LEU A 1 158 ? -12.570 3.604 -8.376 1.00 75.81 158 LEU A CA 1
ATOM 1254 C C . LEU A 1 158 ? -12.961 2.332 -7.587 1.00 75.81 158 LEU A C 1
ATOM 1256 O O . LEU A 1 158 ? -14.145 2.030 -7.479 1.00 75.81 158 LEU A O 1
ATOM 1260 N N . GLY A 1 159 ? -12.006 1.548 -7.072 1.00 76.31 159 GLY A N 1
ATOM 1261 C CA . GLY A 1 159 ? -12.268 0.318 -6.314 1.00 76.31 159 GLY A CA 1
ATOM 1262 C C . GLY A 1 159 ? -12.864 -0.838 -7.135 1.00 76.31 159 GLY A C 1
ATOM 1263 O O . GLY A 1 159 ? -13.183 -1.892 -6.585 1.00 76.31 159 GLY A O 1
ATOM 1264 N N . ARG A 1 160 ? -12.981 -0.697 -8.461 1.00 80.38 160 ARG A N 1
ATOM 1265 C CA . ARG A 1 160 ? -13.568 -1.689 -9.379 1.00 80.38 160 ARG A CA 1
ATOM 1266 C C . ARG A 1 160 ? -12.547 -2.751 -9.776 1.00 80.38 160 ARG A C 1
ATOM 1268 O O . ARG A 1 160 ? -12.134 -2.837 -10.931 1.00 80.38 160 ARG A O 1
ATOM 1275 N N . LEU A 1 161 ? -12.098 -3.551 -8.813 1.00 83.44 161 LEU A N 1
ATOM 1276 C CA . LEU A 1 161 ? -10.994 -4.490 -9.034 1.00 83.44 161 LEU A CA 1
ATOM 1277 C C . LEU A 1 161 ? -11.396 -5.727 -9.866 1.00 83.44 161 LEU A C 1
ATOM 1279 O O . LEU A 1 161 ? -10.712 -6.041 -10.841 1.00 83.44 161 LEU A O 1
ATOM 1283 N N . VAL A 1 162 ? -12.496 -6.408 -9.508 1.00 78.69 162 VAL A N 1
ATOM 1284 C CA . VAL A 1 162 ? -12.909 -7.707 -10.105 1.00 78.69 162 VAL A CA 1
ATOM 1285 C C . VAL A 1 162 ? -14.348 -7.715 -10.599 1.00 78.69 162 VAL A C 1
ATOM 1287 O O . VAL A 1 162 ? -14.600 -8.199 -11.699 1.00 78.69 162 VAL A O 1
ATOM 1290 N N . SER A 1 163 ? -15.282 -7.195 -9.801 1.00 68.00 163 SER A N 1
ATOM 1291 C CA . SER A 1 163 ? -16.709 -7.158 -10.131 1.00 68.00 163 SER A CA 1
ATOM 1292 C C . SER A 1 163 ? -17.145 -5.729 -10.458 1.00 68.00 163 SER A C 1
ATOM 1294 O O . SER A 1 163 ? -16.648 -4.795 -9.819 1.00 68.00 163 SER A O 1
ATOM 1296 N N . PRO A 1 164 ? -18.056 -5.539 -11.428 1.00 59.88 164 PRO A N 1
ATOM 1297 C CA . PRO A 1 164 ? -18.651 -4.235 -11.671 1.00 59.88 164 PRO A CA 1
ATOM 1298 C C . PRO A 1 164 ? -19.444 -3.800 -10.432 1.00 59.88 164 PRO A C 1
ATOM 1300 O O . PRO A 1 164 ? -20.145 -4.600 -9.810 1.00 59.88 164 PRO A O 1
ATOM 1303 N N . VAL A 1 165 ? -19.284 -2.536 -10.055 1.00 58.66 165 VAL A N 1
ATOM 1304 C CA . VAL A 1 165 ? -20.029 -1.888 -8.969 1.00 58.66 165 VAL A CA 1
ATOM 1305 C C . VAL A 1 165 ? -21.326 -1.337 -9.563 1.00 58.66 165 VAL A C 1
ATOM 1307 O O . VAL A 1 165 ? -21.297 -0.779 -10.660 1.00 58.66 165 VAL A O 1
ATOM 1310 N N . GLN A 1 166 ? -22.464 -1.500 -8.880 1.00 57.25 166 GLN A N 1
ATOM 1311 C CA . GLN A 1 166 ? -23.748 -1.017 -9.408 1.00 57.25 166 GLN A CA 1
ATOM 1312 C C . GLN A 1 166 ? -23.706 0.496 -9.686 1.00 57.25 166 GLN A C 1
ATOM 1314 O O . GLN A 1 166 ? -23.239 1.272 -8.859 1.00 57.25 166 GLN A O 1
ATOM 1319 N N . GLY A 1 167 ? -24.206 0.914 -10.856 1.00 52.94 167 GLY A N 1
ATOM 1320 C CA . GLY A 1 167 ? -24.237 2.324 -11.275 1.00 52.94 167 GLY A CA 1
ATOM 1321 C C . GLY A 1 167 ? -22.936 2.851 -11.897 1.00 52.94 167 GLY A C 1
ATOM 1322 O O . GLY A 1 167 ? -22.913 3.982 -12.374 1.00 52.94 167 GLY A O 1
ATOM 1323 N N . ALA A 1 168 ? -21.875 2.041 -11.953 1.00 55.59 168 ALA A N 1
ATOM 1324 C CA . ALA A 1 168 ? -20.619 2.366 -12.618 1.00 55.59 168 ALA A CA 1
ATOM 1325 C C . ALA A 1 168 ? -20.327 1.347 -13.736 1.00 55.59 168 ALA A C 1
ATOM 1327 O O . ALA A 1 168 ? -20.652 0.173 -13.595 1.00 55.59 168 ALA A O 1
ATOM 1328 N N . GLY A 1 169 ? -19.748 1.794 -14.859 1.00 59.84 169 GLY A N 1
ATOM 1329 C CA . GLY A 1 169 ? -19.586 0.983 -16.078 1.00 59.84 169 GLY A CA 1
ATOM 1330 C C . GLY A 1 169 ? -18.971 -0.413 -15.871 1.00 59.84 169 GLY A C 1
ATOM 1331 O O . GLY A 1 169 ? -18.235 -0.651 -14.916 1.00 59.84 169 GLY A O 1
ATOM 1332 N N . GLU A 1 170 ? -19.245 -1.329 -16.807 1.00 67.94 170 GLU A N 1
ATOM 1333 C CA . GLU A 1 170 ? -18.956 -2.774 -16.701 1.00 67.94 170 GLU A CA 1
ATOM 1334 C C . GLU A 1 170 ? -17.466 -3.137 -16.561 1.00 67.94 170 GLU A C 1
ATOM 1336 O O . GLU A 1 170 ? -17.122 -4.254 -16.172 1.00 67.94 170 GLU A O 1
ATOM 1341 N N . GLN A 1 171 ? -16.562 -2.210 -16.878 1.00 78.00 171 GLN A N 1
ATOM 1342 C CA . GLN A 1 171 ? -15.135 -2.486 -16.947 1.00 78.00 171 GLN A CA 1
ATOM 1343 C C . GLN A 1 171 ? -14.458 -2.452 -15.567 1.00 78.00 171 GLN A C 1
ATOM 1345 O O . GLN A 1 171 ? -14.510 -1.456 -14.835 1.00 78.00 171 GLN A O 1
ATOM 1350 N N . THR A 1 172 ? -13.752 -3.537 -15.248 1.00 88.12 172 THR A N 1
ATOM 1351 C CA . THR A 1 172 ? -12.978 -3.712 -14.015 1.00 88.12 172 THR A CA 1
ATOM 1352 C C . THR A 1 172 ? -11.482 -3.628 -14.294 1.00 88.12 172 THR A C 1
ATOM 1354 O O . THR A 1 172 ? -11.032 -3.726 -15.438 1.00 88.12 172 THR A O 1
ATOM 1357 N N . ALA A 1 173 ? -10.681 -3.456 -13.243 1.00 91.31 173 ALA A N 1
ATOM 1358 C CA . ALA A 1 173 ? -9.231 -3.397 -13.359 1.00 91.31 173 ALA A CA 1
ATOM 1359 C C . ALA A 1 173 ? -8.676 -4.666 -14.014 1.00 91.31 173 ALA A C 1
ATOM 1361 O O . ALA A 1 173 ? -7.895 -4.577 -14.958 1.00 91.31 173 ALA A O 1
ATOM 1362 N N . LEU A 1 174 ? -9.112 -5.850 -13.567 1.00 91.88 174 LEU A N 1
ATOM 1363 C CA . LEU A 1 174 ? -8.657 -7.109 -14.159 1.00 91.88 174 LEU A CA 1
ATOM 1364 C C . LEU A 1 174 ? -9.152 -7.305 -15.596 1.00 91.88 174 LEU A C 1
ATOM 1366 O O . LEU A 1 174 ? -8.388 -7.818 -16.414 1.00 91.88 174 LEU A O 1
ATOM 1370 N N . SER A 1 175 ? -10.382 -6.898 -15.936 1.00 92.19 175 SER A N 1
ATOM 1371 C CA . SER A 1 175 ? -10.870 -7.031 -17.316 1.00 92.19 175 SER A CA 1
ATOM 1372 C C . SER A 1 175 ? -10.108 -6.109 -18.272 1.00 92.19 175 SER A C 1
ATOM 1374 O O . SER A 1 175 ? -9.690 -6.559 -19.339 1.00 92.19 175 SER A O 1
ATOM 1376 N N . ALA A 1 176 ? -9.848 -4.863 -17.863 1.00 93.81 176 ALA A N 1
ATOM 1377 C CA . ALA A 1 176 ? -9.034 -3.912 -18.619 1.00 93.81 176 ALA A CA 1
ATOM 1378 C C . ALA A 1 176 ? -7.583 -4.399 -18.763 1.00 93.81 176 ALA A C 1
ATOM 1380 O O . ALA A 1 176 ? -7.035 -4.387 -19.860 1.00 93.81 176 ALA A O 1
ATOM 1381 N N . LEU A 1 177 ? -6.967 -4.926 -17.698 1.00 95.88 177 LEU A N 1
ATOM 1382 C CA . LEU A 1 177 ? -5.608 -5.481 -17.769 1.00 95.88 177 LEU A CA 1
ATOM 1383 C C . LEU A 1 177 ? -5.522 -6.742 -18.634 1.00 95.88 177 LEU A C 1
ATOM 1385 O O . LEU A 1 177 ? -4.498 -6.975 -19.276 1.00 95.88 177 LEU A O 1
ATOM 1389 N N . LYS A 1 178 ? -6.580 -7.558 -18.676 1.00 93.94 178 LYS A N 1
ATOM 1390 C CA . LYS A 1 178 ? -6.661 -8.697 -19.596 1.00 93.94 178 LYS A CA 1
ATOM 1391 C C . LYS A 1 178 ? -6.688 -8.220 -21.051 1.00 93.94 178 LYS A C 1
ATOM 1393 O O . LYS A 1 178 ? -5.969 -8.781 -21.872 1.00 93.94 178 LYS A O 1
ATOM 1398 N N . GLN A 1 179 ? -7.463 -7.177 -21.354 1.00 93.50 179 GLN A N 1
ATOM 1399 C CA . GLN A 1 179 ? -7.499 -6.549 -22.681 1.00 93.50 179 GLN A CA 1
ATOM 1400 C C . GLN A 1 179 ? -6.159 -5.877 -23.025 1.00 93.50 179 GLN A C 1
ATOM 1402 O O . GLN A 1 179 ? -5.646 -6.071 -24.121 1.00 93.50 179 GLN A O 1
ATOM 1407 N N . ALA A 1 180 ? -5.521 -5.183 -22.077 1.00 94.62 180 ALA A N 1
ATOM 1408 C CA . ALA A 1 180 ? -4.178 -4.625 -22.261 1.00 94.62 180 ALA A CA 1
ATOM 1409 C C . ALA A 1 180 ? -3.160 -5.712 -22.639 1.00 94.62 180 ALA A C 1
ATOM 1411 O O . ALA A 1 180 ? -2.356 -5.512 -23.540 1.00 94.62 180 ALA A O 1
ATOM 1412 N N . GLY A 1 181 ? -3.235 -6.892 -22.012 1.00 92.06 181 GLY A N 1
ATOM 1413 C CA . GLY A 1 181 ? -2.396 -8.037 -22.372 1.00 92.06 181 GLY A CA 1
ATOM 1414 C C . GLY A 1 181 ? -2.615 -8.548 -23.801 1.00 92.06 181 GLY A C 1
ATOM 1415 O O . GLY A 1 181 ? -1.665 -9.005 -24.424 1.00 92.06 181 GLY A O 1
ATOM 1416 N N . GLN A 1 182 ? -3.833 -8.436 -24.344 1.00 92.38 182 GLN A N 1
ATOM 1417 C CA . GLN A 1 182 ? -4.135 -8.784 -25.742 1.00 92.38 182 GLN A CA 1
ATOM 1418 C C . GLN A 1 182 ? -3.577 -7.753 -26.735 1.00 92.38 182 GLN A C 1
ATOM 1420 O O . GLN A 1 182 ? -3.290 -8.103 -27.876 1.00 92.38 182 GLN A O 1
ATOM 1425 N N . HIS A 1 183 ? -3.408 -6.504 -26.295 1.00 90.31 183 HIS A N 1
ATOM 1426 C CA . HIS A 1 183 ? -2.809 -5.412 -27.068 1.00 90.31 183 HIS A CA 1
ATOM 1427 C C . HIS A 1 183 ? -1.305 -5.228 -26.800 1.00 90.31 183 HIS A C 1
ATOM 1429 O O . HIS A 1 183 ? -0.707 -4.283 -27.303 1.00 90.31 183 HIS A O 1
ATOM 1435 N N . ALA A 1 184 ? -0.679 -6.079 -25.982 1.00 88.81 184 ALA A N 1
ATOM 1436 C CA . ALA A 1 184 ? 0.746 -5.978 -25.692 1.00 88.81 184 ALA A CA 1
ATOM 1437 C C . ALA A 1 184 ? 1.565 -6.541 -26.864 1.00 88.81 184 ALA A C 1
ATOM 1439 O O . ALA A 1 184 ? 1.485 -7.727 -27.179 1.00 88.81 184 ALA A O 1
ATOM 1440 N N . HIS A 1 185 ? 2.388 -5.695 -27.479 1.00 84.06 185 HIS A N 1
ATOM 1441 C CA . HIS A 1 185 ? 3.236 -6.052 -28.622 1.00 84.06 185 HIS A CA 1
ATOM 1442 C C . HIS A 1 185 ? 4.718 -6.147 -28.262 1.00 84.06 185 HIS A C 1
ATOM 1444 O O . HIS A 1 185 ? 5.502 -6.734 -29.005 1.00 84.06 185 HIS A O 1
ATOM 1450 N N . THR A 1 186 ? 5.108 -5.596 -27.111 1.00 80.31 186 THR A N 1
ATOM 1451 C CA . THR A 1 186 ? 6.479 -5.673 -26.599 1.00 80.31 186 THR A CA 1
ATOM 1452 C C . THR A 1 186 ? 6.551 -6.473 -25.304 1.00 80.31 186 THR A C 1
ATOM 1454 O O . THR A 1 186 ? 5.601 -6.538 -24.517 1.00 80.31 186 THR A O 1
ATOM 1457 N N . THR A 1 187 ? 7.724 -7.046 -25.039 1.00 80.25 187 THR A N 1
ATOM 1458 C CA . THR A 1 187 ? 8.025 -7.741 -23.779 1.00 80.25 187 THR A CA 1
ATOM 1459 C C . THR A 1 187 ? 7.873 -6.804 -22.575 1.00 80.25 187 THR A C 1
ATOM 1461 O O . THR A 1 187 ? 7.347 -7.213 -21.542 1.00 80.25 187 THR A O 1
ATOM 1464 N N . GLY A 1 188 ? 8.227 -5.523 -22.733 1.00 80.06 188 GLY A N 1
ATOM 1465 C CA . GLY A 1 188 ? 8.022 -4.476 -21.730 1.00 80.06 188 GLY A CA 1
ATOM 1466 C C . GLY A 1 188 ? 6.545 -4.187 -21.430 1.00 80.06 188 GLY A C 1
ATOM 1467 O O . GLY A 1 188 ? 6.174 -4.086 -20.262 1.00 80.06 188 GLY A O 1
ATOM 1468 N N . GLN A 1 189 ? 5.681 -4.108 -22.448 1.00 87.19 189 GLN A N 1
ATOM 1469 C CA . GLN A 1 189 ? 4.228 -3.951 -22.261 1.00 87.19 189 GLN A CA 1
ATOM 1470 C C . GLN A 1 189 ? 3.623 -5.160 -21.535 1.00 87.19 189 GLN A C 1
ATOM 1472 O O . GLN A 1 189 ? 2.870 -4.993 -20.575 1.00 87.19 189 GLN A O 1
ATOM 1477 N N . ALA A 1 190 ? 4.011 -6.377 -21.924 1.00 88.31 190 ALA A N 1
ATOM 1478 C CA . ALA A 1 190 ? 3.585 -7.595 -21.235 1.00 88.31 190 ALA A CA 1
ATOM 1479 C C . ALA A 1 190 ? 4.043 -7.614 -19.761 1.00 88.31 190 ALA A C 1
ATOM 1481 O O . ALA A 1 190 ? 3.253 -7.930 -18.869 1.00 88.31 190 ALA A O 1
ATOM 1482 N N . ALA A 1 191 ? 5.279 -7.187 -19.483 1.00 88.31 191 ALA A N 1
ATOM 1483 C CA . ALA A 1 191 ? 5.805 -7.070 -18.123 1.00 88.31 191 ALA A CA 1
ATOM 1484 C C . ALA A 1 191 ? 5.030 -6.038 -17.276 1.00 88.31 191 ALA A C 1
ATOM 1486 O O . ALA A 1 191 ? 4.713 -6.305 -16.114 1.00 88.31 191 ALA A O 1
ATOM 1487 N N . GLN A 1 192 ? 4.656 -4.890 -17.855 1.00 90.38 192 GLN A N 1
ATOM 1488 C CA . GLN A 1 192 ? 3.811 -3.891 -17.185 1.00 90.38 192 GLN A CA 1
ATOM 1489 C C . GLN A 1 192 ? 2.428 -4.447 -16.831 1.00 90.38 192 GLN A C 1
ATOM 1491 O O . GLN A 1 192 ? 1.924 -4.183 -15.738 1.00 90.38 192 GLN A O 1
ATOM 1496 N N . VAL A 1 193 ? 1.826 -5.235 -17.727 1.00 94.06 193 VAL A N 1
ATOM 1497 C CA . VAL A 1 193 ? 0.535 -5.890 -17.476 1.00 94.06 193 VAL A CA 1
ATOM 1498 C C . VAL A 1 193 ? 0.652 -6.892 -16.328 1.00 94.06 193 VAL A C 1
ATOM 1500 O O . VAL A 1 193 ? -0.179 -6.858 -15.421 1.00 94.06 193 VAL A O 1
ATOM 1503 N N . LEU A 1 194 ? 1.691 -7.735 -16.311 1.00 94.12 194 LEU A N 1
ATOM 1504 C CA . LEU A 1 194 ? 1.920 -8.689 -15.217 1.00 94.12 194 LEU A CA 1
ATOM 1505 C C . LEU A 1 194 ? 2.096 -7.986 -13.868 1.00 94.12 194 LEU A C 1
ATOM 1507 O O . LEU A 1 194 ? 1.465 -8.383 -12.886 1.00 94.12 194 LEU A O 1
ATOM 1511 N N . LEU A 1 195 ? 2.901 -6.919 -13.822 1.00 94.19 195 LEU A N 1
ATOM 1512 C CA . LEU A 1 195 ? 3.091 -6.122 -12.609 1.00 94.19 195 LEU A CA 1
ATOM 1513 C C . LEU A 1 195 ? 1.766 -5.507 -12.136 1.00 94.19 195 LEU A C 1
ATOM 1515 O O . LEU A 1 195 ? 1.408 -5.628 -10.965 1.00 94.19 195 LEU A O 1
ATOM 1519 N N . ALA A 1 196 ? 1.010 -4.883 -13.042 1.00 94.94 196 ALA A N 1
ATOM 1520 C CA . ALA A 1 196 ? -0.268 -4.263 -12.708 1.00 94.94 196 ALA A CA 1
ATOM 1521 C C . ALA A 1 196 ? -1.297 -5.292 -12.212 1.00 94.94 196 ALA A C 1
ATOM 1523 O O . ALA A 1 196 ? -1.982 -5.042 -11.220 1.00 94.94 196 ALA A O 1
ATOM 1524 N N . GLN A 1 197 ? -1.370 -6.473 -12.833 1.00 95.88 197 GLN A N 1
ATOM 1525 C CA . GLN A 1 197 ? -2.237 -7.557 -12.363 1.00 95.88 197 GLN A CA 1
ATOM 1526 C C . GLN A 1 197 ? -1.812 -8.043 -10.975 1.00 95.88 197 GLN A C 1
ATOM 1528 O O . GLN A 1 197 ? -2.669 -8.233 -10.114 1.00 95.88 197 GLN A O 1
ATOM 1533 N N . ALA A 1 198 ? -0.508 -8.196 -10.721 1.00 95.62 198 ALA A N 1
ATOM 1534 C CA . ALA A 1 198 ? -0.004 -8.598 -9.411 1.00 95.62 198 ALA A CA 1
ATOM 1535 C C . ALA A 1 198 ? -0.390 -7.590 -8.311 1.00 95.62 198 ALA A C 1
ATOM 1537 O O . ALA A 1 198 ? -0.803 -8.002 -7.227 1.00 95.62 198 ALA A O 1
ATOM 1538 N N . ILE A 1 199 ? -0.339 -6.281 -8.600 1.00 93.44 199 ILE A N 1
ATOM 1539 C CA . ILE A 1 199 ? -0.808 -5.226 -7.683 1.00 93.44 199 ILE A CA 1
ATOM 1540 C C . ILE A 1 199 ? -2.303 -5.390 -7.383 1.00 93.44 199 ILE A C 1
ATOM 1542 O O . ILE A 1 199 ? -2.707 -5.303 -6.222 1.00 93.44 199 ILE A O 1
ATOM 1546 N N . VAL A 1 200 ? -3.128 -5.638 -8.406 1.00 92.06 200 VAL A N 1
ATOM 1547 C CA . VAL A 1 200 ? -4.579 -5.822 -8.231 1.00 92.06 200 VAL A CA 1
ATOM 1548 C C . VAL A 1 200 ? -4.880 -7.053 -7.377 1.00 92.06 200 VAL A C 1
ATOM 1550 O O . VAL A 1 200 ? -5.635 -6.944 -6.413 1.00 92.06 200 VAL A O 1
ATOM 1553 N N . TRP A 1 201 ? -4.250 -8.196 -7.660 1.00 91.00 201 TRP A N 1
ATOM 1554 C CA . TRP A 1 201 ? -4.430 -9.415 -6.865 1.00 91.00 201 TRP A CA 1
ATOM 1555 C C . TRP A 1 201 ? -3.971 -9.253 -5.417 1.00 91.00 201 TRP A C 1
ATOM 1557 O O . TRP A 1 201 ? -4.669 -9.706 -4.511 1.00 91.00 201 TRP A O 1
ATOM 1567 N N . ARG A 1 202 ? -2.873 -8.524 -5.173 1.00 89.88 202 ARG A N 1
ATOM 1568 C CA . ARG A 1 202 ? -2.464 -8.165 -3.807 1.00 89.88 202 ARG A CA 1
ATOM 1569 C C . ARG A 1 202 ? -3.549 -7.356 -3.097 1.00 89.88 202 ARG A C 1
ATOM 1571 O O . ARG A 1 202 ? -3.919 -7.684 -1.977 1.00 89.88 202 ARG A O 1
ATOM 1578 N N . ARG A 1 203 ? -4.088 -6.315 -3.746 1.00 85.31 203 ARG A N 1
ATOM 1579 C CA . ARG A 1 203 ? -5.157 -5.471 -3.171 1.00 85.31 203 ARG A CA 1
ATOM 1580 C C . ARG A 1 203 ? -6.439 -6.254 -2.874 1.00 85.31 203 ARG A C 1
ATOM 1582 O O . ARG A 1 203 ? -7.169 -5.881 -1.963 1.00 85.31 203 ARG A O 1
ATOM 1589 N N . LEU A 1 204 ? -6.687 -7.338 -3.607 1.00 81.75 204 LEU A N 1
ATOM 1590 C CA . LEU A 1 204 ? -7.790 -8.270 -3.363 1.00 81.75 204 LEU A CA 1
ATOM 1591 C C . LEU A 1 204 ? -7.533 -9.246 -2.207 1.00 81.75 204 LEU A C 1
ATOM 1593 O O . LEU A 1 204 ? -8.442 -9.977 -1.828 1.00 81.75 204 LEU A O 1
ATOM 1597 N N . GLY A 1 205 ? -6.318 -9.281 -1.655 1.00 79.56 205 GLY A N 1
ATOM 1598 C CA . GLY A 1 205 ? -5.910 -10.251 -0.639 1.00 79.56 205 GLY A CA 1
ATOM 1599 C C . GLY A 1 205 ? -5.482 -11.610 -1.205 1.00 79.56 205 GLY A C 1
ATOM 1600 O O . GLY A 1 205 ? -5.095 -12.490 -0.437 1.00 79.56 205 GLY A O 1
ATOM 1601 N N . ASP A 1 206 ? -5.475 -11.797 -2.530 1.00 85.12 206 ASP A N 1
ATOM 1602 C CA . ASP A 1 206 ? -4.999 -13.031 -3.162 1.00 85.12 206 ASP A CA 1
ATOM 1603 C C . ASP A 1 206 ? -3.481 -12.975 -3.388 1.00 85.12 206 ASP A C 1
ATOM 1605 O O . ASP A 1 206 ? -2.957 -12.771 -4.492 1.00 85.12 206 ASP A O 1
ATOM 1609 N N . GLY A 1 207 ? -2.744 -13.172 -2.295 1.00 86.19 207 GLY A N 1
ATOM 1610 C CA . GLY A 1 207 ? -1.286 -13.215 -2.337 1.00 86.19 207 GLY A CA 1
ATOM 1611 C C . GLY A 1 207 ? -0.737 -14.377 -3.175 1.00 86.19 207 GLY A C 1
ATOM 1612 O O . GLY A 1 207 ? 0.387 -14.292 -3.671 1.00 86.19 207 GLY A O 1
ATOM 1613 N N . VAL A 1 208 ? -1.496 -15.468 -3.350 1.00 89.00 208 VAL A N 1
ATOM 1614 C CA . VAL A 1 208 ? -1.059 -16.622 -4.155 1.00 89.00 208 VAL A CA 1
ATOM 1615 C C . VAL A 1 208 ? -0.987 -16.224 -5.626 1.00 89.00 208 VAL A C 1
ATOM 1617 O O . VAL A 1 208 ? 0.052 -16.433 -6.260 1.00 89.00 208 VAL A O 1
ATOM 1620 N N . GLN A 1 209 ? -2.041 -15.597 -6.152 1.00 91.81 209 GLN A N 1
ATOM 1621 C CA . GLN A 1 209 ? -2.053 -15.089 -7.525 1.00 91.81 209 GLN A CA 1
ATOM 1622 C C 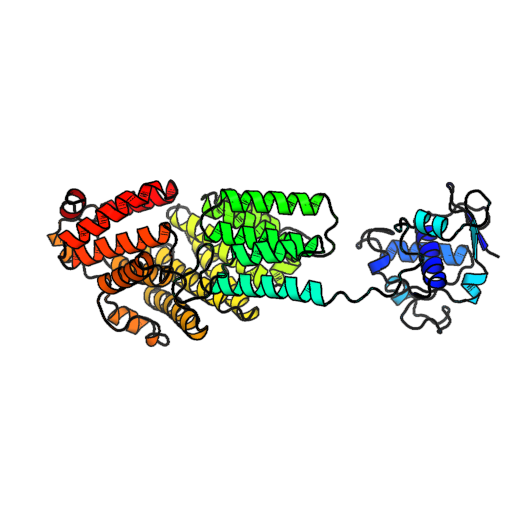. GLN A 1 209 ? -1.029 -13.974 -7.726 1.00 91.81 209 GLN A C 1
ATOM 1624 O O . GLN A 1 209 ? -0.286 -14.013 -8.710 1.00 91.81 209 GLN A O 1
ATOM 1629 N N . ALA A 1 210 ? -0.916 -13.038 -6.777 1.00 93.56 210 ALA A N 1
ATOM 1630 C CA . ALA A 1 210 ? 0.079 -11.967 -6.845 1.00 93.56 210 ALA A CA 1
ATOM 1631 C C . ALA A 1 210 ? 1.510 -12.525 -6.970 1.00 93.56 210 ALA A C 1
ATOM 1633 O O . ALA A 1 210 ? 2.239 -12.170 -7.897 1.00 93.56 210 ALA A O 1
ATOM 1634 N N . ARG A 1 211 ? 1.897 -13.481 -6.111 1.00 93.25 211 ARG A N 1
ATOM 1635 C CA . ARG A 1 211 ? 3.223 -14.126 -6.171 1.00 93.25 211 ARG A CA 1
ATOM 1636 C C . ARG A 1 211 ? 3.424 -14.965 -7.431 1.00 93.25 211 ARG A C 1
ATOM 1638 O O . ARG A 1 211 ? 4.537 -15.008 -7.955 1.00 93.25 211 ARG A O 1
ATOM 1645 N N . ARG A 1 212 ? 2.376 -15.623 -7.942 1.00 95.56 212 ARG A N 1
ATOM 1646 C CA . ARG A 1 212 ? 2.447 -16.364 -9.213 1.00 95.56 212 ARG A CA 1
ATOM 1647 C C . ARG A 1 212 ? 2.801 -15.430 -10.370 1.00 95.56 212 ARG A C 1
ATOM 1649 O O . ARG A 1 212 ? 3.694 -15.755 -11.149 1.00 95.56 212 ARG A O 1
ATOM 1656 N N . LEU A 1 213 ? 2.136 -14.280 -10.456 1.00 95.19 213 LEU A N 1
ATOM 1657 C CA . LEU A 1 213 ? 2.386 -13.274 -11.491 1.00 95.19 213 LEU A CA 1
ATOM 1658 C C . LEU A 1 213 ? 3.767 -12.628 -11.341 1.00 95.19 213 LEU A C 1
ATOM 1660 O O . LEU A 1 213 ? 4.462 -12.463 -12.337 1.00 95.19 213 LEU A O 1
ATOM 1664 N N . LEU A 1 214 ? 4.215 -12.351 -10.112 1.00 92.94 214 LEU A N 1
ATOM 1665 C CA . LEU A 1 214 ? 5.587 -11.898 -9.848 1.00 92.94 214 LEU A CA 1
ATOM 1666 C C . LEU A 1 214 ? 6.633 -12.915 -10.321 1.00 92.94 214 LEU A C 1
ATOM 1668 O O . LEU A 1 214 ? 7.615 -12.551 -10.964 1.00 92.94 214 LEU A O 1
ATOM 1672 N N . LYS A 1 215 ? 6.408 -14.210 -10.063 1.00 91.31 215 LYS A N 1
ATOM 1673 C CA . LYS A 1 215 ? 7.293 -15.275 -10.550 1.00 91.31 215 LYS A CA 1
ATOM 1674 C C . LYS A 1 215 ? 7.337 -15.314 -12.080 1.00 91.31 215 LYS A C 1
ATOM 1676 O O . LYS A 1 215 ? 8.421 -15.457 -12.638 1.00 91.31 215 LYS A O 1
ATOM 1681 N N . GLN A 1 216 ? 6.190 -15.160 -12.746 1.00 91.25 216 GLN A N 1
ATOM 1682 C CA . GLN A 1 216 ? 6.116 -15.078 -14.209 1.00 91.25 216 GLN A CA 1
ATOM 1683 C C . GLN A 1 216 ? 6.857 -13.849 -14.746 1.00 91.25 216 GLN A C 1
ATOM 1685 O O . GLN A 1 216 ? 7.657 -13.982 -15.667 1.00 91.25 216 GLN A O 1
ATOM 1690 N N . LEU A 1 217 ? 6.665 -12.682 -14.125 1.00 88.75 217 LEU A N 1
ATOM 1691 C CA . LEU A 1 217 ? 7.372 -11.446 -14.465 1.00 88.75 217 LEU A CA 1
ATOM 1692 C C . LEU A 1 217 ? 8.893 -11.624 -14.352 1.00 88.75 217 LEU A C 1
ATOM 1694 O O . LEU A 1 217 ? 9.632 -11.269 -15.269 1.00 88.75 217 LEU A O 1
ATOM 1698 N N . LYS A 1 218 ? 9.363 -12.234 -13.259 1.00 84.88 218 LYS A N 1
ATOM 1699 C CA . LYS A 1 218 ? 10.785 -12.521 -13.042 1.00 84.88 218 LYS A CA 1
ATOM 1700 C C . LYS A 1 218 ? 11.345 -13.495 -14.083 1.00 84.88 218 LYS A C 1
ATOM 1702 O O . LYS A 1 218 ? 12.430 -13.269 -14.608 1.00 84.88 218 LYS A O 1
ATOM 1707 N N . GLN A 1 219 ? 10.606 -14.555 -14.416 1.00 83.19 219 GLN A N 1
ATOM 1708 C CA . GLN A 1 219 ? 10.999 -15.509 -15.461 1.00 83.19 219 GLN A CA 1
ATOM 1709 C C . GLN A 1 219 ? 11.086 -14.840 -16.836 1.00 83.19 219 GLN A C 1
ATOM 1711 O O . GLN A 1 219 ? 12.085 -15.007 -17.532 1.00 83.19 219 GLN A O 1
ATOM 1716 N N . GLN A 1 220 ? 10.080 -14.046 -17.207 1.00 78.62 220 GLN A N 1
ATOM 1717 C CA . GLN A 1 220 ? 10.060 -13.325 -18.478 1.00 78.62 220 GLN A CA 1
ATOM 1718 C C . GLN A 1 220 ? 11.278 -12.399 -18.614 1.00 78.62 220 GLN A C 1
ATOM 1720 O O . GLN A 1 220 ? 11.933 -12.398 -19.653 1.00 78.62 220 GLN A O 1
ATOM 1725 N N . ARG A 1 221 ? 11.630 -11.685 -17.539 1.00 73.31 221 ARG A N 1
ATOM 1726 C CA . ARG A 1 221 ? 12.804 -10.800 -17.487 1.00 73.31 221 ARG A CA 1
ATOM 1727 C C . ARG A 1 221 ? 14.146 -11.537 -17.556 1.00 73.31 221 ARG A C 1
ATOM 1729 O O . ARG A 1 221 ? 15.109 -10.978 -18.060 1.00 73.31 221 ARG A O 1
ATOM 1736 N N . HIS A 1 222 ? 14.233 -12.775 -17.063 1.00 67.38 222 HIS A N 1
ATOM 1737 C CA . HIS A 1 222 ? 15.462 -13.573 -17.169 1.00 67.38 222 HIS A CA 1
ATOM 1738 C C . HIS A 1 222 ? 15.682 -14.163 -18.569 1.00 67.38 222 HIS A C 1
ATOM 1740 O O . HIS A 1 222 ? 16.828 -14.340 -18.974 1.00 67.38 222 HIS A O 1
ATOM 1746 N N . HIS A 1 223 ? 14.609 -14.494 -19.294 1.00 55.69 223 HIS A N 1
ATOM 1747 C CA . HIS A 1 223 ? 14.692 -15.159 -20.601 1.00 55.69 223 HIS A CA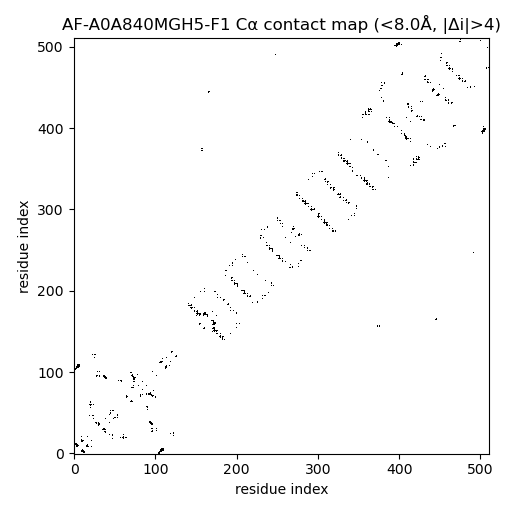 1
ATOM 1748 C C . HIS A 1 223 ? 14.738 -14.200 -21.795 1.00 55.69 223 HIS A C 1
ATOM 1750 O O . HIS A 1 223 ? 15.134 -14.604 -22.885 1.00 55.69 223 HIS A O 1
ATOM 1756 N N . GLN A 1 224 ? 14.328 -12.948 -21.611 1.00 55.50 224 GLN A N 1
ATOM 1757 C CA . GLN A 1 224 ? 14.320 -11.916 -22.641 1.00 55.50 224 GLN A CA 1
ATOM 1758 C C . GLN A 1 224 ? 15.002 -10.687 -22.043 1.00 55.50 224 GLN A C 1
ATOM 1760 O O . GLN A 1 224 ? 14.584 -10.242 -20.977 1.00 55.50 224 GLN A O 1
ATOM 1765 N N . GLN A 1 225 ? 16.036 -10.140 -22.696 1.00 47.41 225 GLN A N 1
ATOM 1766 C CA . GLN A 1 225 ? 16.552 -8.819 -22.323 1.00 47.41 225 GLN A CA 1
ATOM 1767 C C . GLN A 1 225 ? 15.401 -7.815 -22.473 1.00 47.41 225 GLN A C 1
ATOM 1769 O O . GLN A 1 225 ? 15.029 -7.420 -23.575 1.00 47.41 225 GLN A O 1
ATOM 1774 N N . VAL A 1 226 ? 14.762 -7.473 -21.355 1.00 53.03 226 VAL A N 1
ATOM 1775 C CA . VAL A 1 226 ? 13.850 -6.336 -21.274 1.00 53.03 226 VAL A CA 1
ATOM 1776 C C . VAL A 1 226 ? 14.750 -5.137 -21.018 1.00 53.03 226 VAL A C 1
ATOM 1778 O O . VAL A 1 226 ? 15.090 -4.853 -19.871 1.00 53.03 226 VAL A O 1
ATOM 1781 N N . ASP A 1 227 ? 15.213 -4.495 -22.088 1.00 46.72 227 ASP A N 1
ATOM 1782 C CA . ASP A 1 227 ? 16.111 -3.349 -21.974 1.00 46.72 227 ASP A CA 1
ATOM 1783 C C . ASP A 1 227 ? 15.499 -2.239 -21.103 1.00 46.72 227 ASP A C 1
ATOM 1785 O O . ASP A 1 227 ? 14.356 -1.817 -21.295 1.00 46.72 227 ASP A O 1
ATOM 1789 N N . GLY A 1 228 ? 16.300 -1.740 -20.157 1.00 55.22 228 GLY A N 1
ATOM 1790 C CA . GLY A 1 228 ? 16.167 -0.387 -19.616 1.00 55.22 228 GLY A CA 1
ATOM 1791 C C . GLY A 1 228 ? 14.931 -0.079 -18.772 1.00 55.22 228 GLY A C 1
ATOM 1792 O O . GLY A 1 228 ? 14.499 1.072 -18.771 1.00 55.22 228 GLY A O 1
ATOM 1793 N N . ASN A 1 229 ? 14.363 -1.036 -18.032 1.00 70.38 229 ASN A N 1
ATOM 1794 C CA . ASN A 1 229 ? 13.273 -0.714 -17.108 1.00 70.38 229 ASN A CA 1
ATOM 1795 C C . ASN A 1 229 ? 13.597 -1.010 -15.639 1.00 70.38 229 ASN A C 1
ATOM 1797 O O . ASN A 1 229 ? 12.870 -1.738 -14.966 1.00 70.38 229 ASN A O 1
ATOM 1801 N N . ASP A 1 230 ? 14.645 -0.357 -15.125 1.00 82.38 230 ASP A N 1
ATOM 1802 C CA . ASP A 1 230 ? 15.022 -0.335 -13.700 1.00 82.38 230 ASP A CA 1
ATOM 1803 C C . ASP A 1 230 ? 13.820 -0.034 -12.773 1.00 82.38 230 ASP A C 1
ATOM 1805 O O . ASP A 1 230 ? 13.770 -0.474 -11.625 1.00 82.38 230 ASP A O 1
ATOM 1809 N N . PHE A 1 231 ? 12.813 0.700 -13.264 1.00 85.06 231 PHE A N 1
ATOM 1810 C CA . PHE A 1 231 ? 11.573 0.950 -12.531 1.00 85.06 231 PHE A CA 1
ATOM 1811 C C . PHE A 1 231 ? 10.746 -0.327 -12.322 1.00 85.06 231 PHE A C 1
ATOM 1813 O O . PHE A 1 231 ? 10.274 -0.565 -11.209 1.00 85.06 231 PHE A O 1
ATOM 1820 N N . LEU A 1 232 ? 10.572 -1.162 -13.356 1.00 84.94 232 LEU A N 1
ATOM 1821 C CA . LEU A 1 232 ? 9.904 -2.462 -13.212 1.00 84.94 232 LEU A CA 1
ATOM 1822 C C . LEU A 1 232 ? 10.667 -3.362 -12.239 1.00 84.94 232 LEU A C 1
ATOM 1824 O O . LEU A 1 232 ? 10.038 -4.063 -11.450 1.00 84.94 232 LEU A O 1
ATOM 1828 N N . ASP A 1 233 ? 11.997 -3.301 -12.260 1.00 85.31 233 ASP A N 1
ATOM 1829 C CA . ASP A 1 233 ? 12.870 -4.066 -11.370 1.00 85.31 233 ASP A CA 1
ATOM 1830 C C . ASP A 1 233 ? 12.674 -3.656 -9.908 1.00 85.31 233 ASP A C 1
ATOM 1832 O O . ASP A 1 233 ? 12.459 -4.506 -9.041 1.00 85.31 233 ASP A O 1
ATOM 1836 N N . ALA A 1 234 ? 12.683 -2.350 -9.641 1.00 91.19 234 ALA A N 1
ATOM 1837 C CA . ALA A 1 234 ? 12.428 -1.814 -8.312 1.00 91.19 234 ALA A CA 1
ATOM 1838 C C . ALA A 1 234 ? 10.999 -2.127 -7.833 1.00 91.19 234 ALA A C 1
ATOM 1840 O O . ALA A 1 234 ? 10.816 -2.584 -6.705 1.00 91.19 234 ALA A O 1
ATOM 1841 N N . MET A 1 235 ? 9.984 -1.940 -8.683 1.00 93.12 235 MET A N 1
ATOM 1842 C CA . MET A 1 235 ? 8.588 -2.217 -8.321 1.00 93.12 235 MET A CA 1
ATOM 1843 C C . MET A 1 235 ? 8.304 -3.702 -8.106 1.00 93.12 235 MET A C 1
ATOM 1845 O O . MET A 1 235 ? 7.509 -4.037 -7.231 1.00 93.12 235 MET A O 1
ATOM 1849 N N . GLU A 1 236 ? 8.932 -4.596 -8.871 1.00 91.88 236 GLU A N 1
ATOM 1850 C CA . GLU A 1 236 ? 8.828 -6.044 -8.670 1.00 91.88 236 GLU A CA 1
ATOM 1851 C C . GLU A 1 236 ? 9.373 -6.440 -7.293 1.00 91.88 236 GLU A C 1
ATOM 1853 O O . GLU A 1 236 ? 8.667 -7.105 -6.533 1.00 91.88 236 GLU A O 1
ATOM 1858 N N . GLN A 1 237 ? 10.560 -5.943 -6.920 1.00 92.44 237 GLN A N 1
ATOM 1859 C CA . GLN A 1 237 ? 11.145 -6.180 -5.595 1.00 92.44 237 GLN A CA 1
ATOM 1860 C C . GLN A 1 237 ? 10.291 -5.592 -4.463 1.00 92.44 237 GLN A C 1
ATOM 1862 O O . GLN A 1 237 ? 10.046 -6.268 -3.460 1.00 92.44 237 GLN A O 1
ATOM 1867 N N . ILE A 1 238 ? 9.786 -4.363 -4.621 1.00 96.38 238 ILE A N 1
ATOM 1868 C CA . ILE A 1 238 ? 8.892 -3.743 -3.630 1.00 96.38 238 ILE A CA 1
ATOM 1869 C C . ILE A 1 238 ? 7.590 -4.542 -3.506 1.00 96.38 238 ILE A C 1
ATOM 1871 O O . ILE A 1 238 ? 7.111 -4.776 -2.398 1.00 96.38 238 ILE A O 1
ATOM 1875 N N . LEU A 1 239 ? 7.016 -5.015 -4.615 1.00 95.69 239 LEU A N 1
ATOM 1876 C CA . LEU A 1 239 ? 5.786 -5.803 -4.585 1.00 95.69 239 LEU A CA 1
ATOM 1877 C C . LEU A 1 239 ? 6.000 -7.193 -3.967 1.00 95.69 239 LEU A C 1
ATOM 1879 O O . LEU A 1 239 ? 5.115 -7.690 -3.267 1.00 95.69 239 LEU A O 1
ATOM 1883 N N . ALA A 1 240 ? 7.173 -7.799 -4.157 1.00 94.81 240 ALA A N 1
ATOM 1884 C CA . ALA A 1 240 ? 7.567 -9.006 -3.436 1.00 94.81 240 ALA A CA 1
ATOM 1885 C C . ALA A 1 240 ? 7.671 -8.751 -1.921 1.00 94.81 240 ALA A C 1
ATOM 1887 O O . ALA A 1 240 ? 7.158 -9.548 -1.133 1.00 94.81 240 ALA A O 1
ATOM 1888 N N . ALA A 1 241 ? 8.249 -7.616 -1.509 1.00 97.06 241 ALA A N 1
ATOM 1889 C CA . ALA A 1 241 ? 8.310 -7.217 -0.103 1.00 97.06 241 ALA A CA 1
ATOM 1890 C C . ALA A 1 241 ? 6.913 -6.965 0.489 1.00 97.06 241 ALA A C 1
ATOM 1892 O O . ALA A 1 241 ? 6.634 -7.394 1.608 1.00 97.06 241 ALA A O 1
ATOM 1893 N N . TRP A 1 242 ? 6.009 -6.349 -0.276 1.00 96.12 242 TRP A N 1
ATOM 1894 C CA . TRP A 1 242 ? 4.602 -6.207 0.100 1.00 96.12 242 TRP A CA 1
ATOM 1895 C C . TRP A 1 242 ? 3.934 -7.570 0.309 1.00 96.12 242 TRP A C 1
ATOM 1897 O O . TRP A 1 242 ? 3.278 -7.778 1.323 1.00 96.12 242 TRP A O 1
ATOM 1907 N N . CYS A 1 243 ? 4.149 -8.526 -0.602 1.00 93.88 243 CYS A N 1
ATOM 1908 C CA . CYS A 1 243 ? 3.606 -9.878 -0.451 1.00 93.88 243 CYS A CA 1
ATOM 1909 C C . CYS A 1 243 ? 4.127 -10.577 0.816 1.00 93.88 243 CYS A C 1
ATOM 1911 O O . CYS A 1 243 ? 3.370 -11.305 1.455 1.00 93.88 243 CYS A O 1
ATOM 1913 N N . ALA A 1 244 ? 5.398 -10.370 1.178 1.00 93.31 244 ALA A N 1
ATOM 1914 C CA . ALA A 1 244 ? 5.967 -10.884 2.424 1.00 93.31 244 ALA A CA 1
ATOM 1915 C C . ALA A 1 244 ? 5.343 -10.206 3.658 1.00 93.31 244 ALA A C 1
ATOM 1917 O O . ALA A 1 244 ? 4.981 -10.881 4.623 1.00 93.31 244 ALA A O 1
ATOM 1918 N N . TYR A 1 245 ? 5.140 -8.885 3.607 1.00 94.44 245 TYR A N 1
ATOM 1919 C CA . TYR A 1 245 ? 4.470 -8.131 4.667 1.00 94.44 245 TYR A CA 1
ATOM 1920 C C . TYR A 1 245 ? 3.026 -8.597 4.896 1.00 94.44 245 TYR A C 1
ATOM 1922 O O . TYR A 1 245 ? 2.633 -8.818 6.044 1.00 94.44 245 TYR A O 1
ATOM 1930 N N . ASP A 1 246 ? 2.262 -8.825 3.823 1.00 89.06 246 ASP A N 1
ATOM 1931 C CA . ASP A 1 246 ? 0.884 -9.336 3.894 1.00 89.06 246 ASP A CA 1
ATOM 1932 C C . ASP A 1 246 ? 0.823 -10.733 4.538 1.00 89.06 246 ASP A C 1
ATOM 1934 O O . ASP A 1 246 ? -0.137 -11.074 5.226 1.00 89.06 246 ASP A O 1
ATOM 1938 N N . GLN A 1 247 ? 1.882 -11.534 4.381 1.00 87.44 247 GLN A N 1
ATOM 1939 C CA . GLN A 1 247 ? 2.044 -12.832 5.045 1.00 87.44 247 GLN A CA 1
ATOM 1940 C C . GLN A 1 247 ? 2.571 -12.741 6.482 1.00 87.44 247 GLN A C 1
ATOM 1942 O O . GLN A 1 247 ? 2.758 -13.772 7.126 1.00 87.44 247 GLN A O 1
ATOM 1947 N N . ARG A 1 248 ? 2.804 -11.525 6.989 1.00 88.19 248 ARG A N 1
ATOM 1948 C CA . ARG A 1 248 ? 3.442 -11.241 8.283 1.00 88.19 248 ARG A CA 1
ATOM 1949 C C . ARG A 1 248 ? 4.890 -11.731 8.394 1.00 88.19 248 ARG A C 1
ATOM 1951 O O . ARG A 1 248 ? 5.422 -11.804 9.499 1.00 88.19 248 ARG A O 1
ATOM 1958 N N . ASP A 1 249 ? 5.565 -11.978 7.272 1.00 92.31 249 ASP A N 1
ATOM 1959 C CA . ASP A 1 249 ? 7.005 -12.242 7.245 1.00 92.31 249 ASP A CA 1
ATOM 1960 C C . ASP A 1 249 ? 7.780 -10.915 7.212 1.00 92.31 249 ASP A C 1
ATOM 1962 O O . ASP A 1 249 ? 8.273 -10.445 6.181 1.00 92.31 249 ASP A O 1
ATOM 1966 N N . LEU A 1 250 ? 7.851 -10.272 8.382 1.00 94.38 250 LEU A N 1
ATOM 1967 C CA . LEU A 1 250 ? 8.541 -8.990 8.546 1.00 94.38 250 LEU A CA 1
ATOM 1968 C C . LEU A 1 250 ? 10.049 -9.105 8.278 1.00 94.38 250 LEU A C 1
ATOM 1970 O O . LEU A 1 250 ? 10.673 -8.112 7.893 1.00 94.38 250 LEU A O 1
ATOM 1974 N N . GLY A 1 251 ? 10.634 -10.288 8.494 1.00 94.88 251 GLY A N 1
ATOM 1975 C CA . GLY A 1 251 ? 12.050 -10.555 8.251 1.00 94.88 251 GLY A CA 1
ATOM 1976 C C . GLY A 1 251 ? 12.365 -10.518 6.760 1.00 94.88 251 GLY A C 1
ATOM 1977 O O . GLY A 1 251 ? 13.223 -9.739 6.335 1.00 94.88 251 GLY A O 1
ATOM 1978 N N . LEU A 1 252 ? 11.613 -11.278 5.961 1.00 95.38 252 LEU A N 1
ATOM 1979 C CA . LEU A 1 252 ? 11.743 -11.281 4.506 1.00 95.38 252 LEU A CA 1
ATOM 1980 C C . LEU A 1 252 ? 11.408 -9.913 3.903 1.00 95.38 252 LEU A C 1
ATOM 1982 O O . LEU A 1 252 ? 12.177 -9.416 3.082 1.00 95.38 252 LEU A O 1
ATOM 1986 N N . ALA A 1 253 ? 10.321 -9.268 4.344 1.00 97.12 253 ALA A N 1
ATOM 1987 C CA . ALA A 1 253 ? 9.961 -7.927 3.878 1.00 97.12 253 ALA A CA 1
ATOM 1988 C C . ALA A 1 253 ? 11.093 -6.914 4.139 1.00 97.12 253 ALA A C 1
ATOM 1990 O O . ALA A 1 253 ? 11.485 -6.182 3.232 1.00 97.12 253 ALA A O 1
ATOM 1991 N N . SER A 1 254 ? 11.675 -6.922 5.348 1.00 96.56 254 SER A N 1
ATOM 1992 C CA . SER A 1 254 ? 12.834 -6.073 5.679 1.00 96.56 254 SER A CA 1
ATOM 1993 C C . SER A 1 254 ? 14.029 -6.374 4.777 1.00 96.56 254 SER A C 1
ATOM 1995 O O . SER A 1 254 ? 14.639 -5.454 4.241 1.00 96.56 254 SER A O 1
ATOM 1997 N N . SER A 1 255 ? 14.355 -7.660 4.601 1.00 96.56 255 SER A N 1
ATOM 1998 C CA . SER A 1 255 ? 15.507 -8.097 3.810 1.00 96.56 255 SER A CA 1
ATOM 1999 C C . SER A 1 255 ? 15.406 -7.623 2.361 1.00 96.56 255 SER A C 1
ATOM 2001 O O . SER A 1 255 ? 16.358 -7.039 1.851 1.00 96.56 255 SER A O 1
ATOM 2003 N N . LEU A 1 256 ? 14.240 -7.786 1.729 1.00 95.00 256 LEU A N 1
ATOM 2004 C CA . LEU A 1 256 ? 13.997 -7.348 0.351 1.00 95.00 256 LEU A CA 1
ATOM 2005 C C . LEU A 1 256 ? 14.122 -5.824 0.198 1.00 95.00 256 LEU A C 1
ATOM 2007 O O . LEU A 1 256 ? 14.728 -5.339 -0.756 1.00 95.00 256 LEU A O 1
ATOM 2011 N N . LEU A 1 257 ? 13.610 -5.053 1.160 1.00 96.50 257 LEU A N 1
ATOM 2012 C CA . LEU A 1 257 ? 13.690 -3.589 1.125 1.00 96.50 257 LEU A CA 1
ATOM 2013 C C . LEU A 1 257 ? 15.120 -3.080 1.335 1.00 96.50 257 LEU A C 1
ATOM 2015 O O . LEU A 1 257 ? 15.541 -2.145 0.652 1.00 96.50 257 LEU A O 1
ATOM 2019 N N . THR A 1 258 ? 15.881 -3.714 2.231 1.00 94.50 258 THR A N 1
ATOM 2020 C CA . THR A 1 258 ? 17.305 -3.421 2.439 1.00 94.50 258 THR A CA 1
ATOM 2021 C C . THR A 1 258 ? 18.154 -3.852 1.240 1.00 94.50 258 THR A C 1
ATOM 2023 O O . THR A 1 258 ? 19.105 -3.158 0.884 1.00 94.50 258 THR A O 1
ATOM 2026 N N . GLN A 1 259 ? 17.819 -4.962 0.576 1.00 90.94 259 GLN A N 1
ATOM 2027 C CA . GLN A 1 259 ? 18.479 -5.372 -0.667 1.00 90.94 259 GLN A CA 1
ATOM 2028 C C . GLN A 1 259 ? 18.298 -4.320 -1.760 1.00 90.94 259 GLN A C 1
ATOM 2030 O O . GLN A 1 259 ? 19.289 -3.924 -2.371 1.00 90.94 259 GLN A O 1
ATOM 2035 N N . LEU A 1 260 ? 17.078 -3.803 -1.947 1.00 90.81 260 LEU A N 1
ATOM 2036 C CA . LEU A 1 260 ? 16.819 -2.739 -2.918 1.00 90.81 260 LEU A CA 1
ATOM 2037 C C . LEU A 1 260 ? 17.622 -1.467 -2.602 1.00 90.81 260 LEU A C 1
ATOM 2039 O O . LEU A 1 260 ? 18.214 -0.875 -3.503 1.00 90.81 260 LEU A O 1
ATOM 2043 N N . GLN A 1 261 ? 17.697 -1.078 -1.324 1.00 92.81 261 GLN A N 1
ATOM 2044 C CA . GLN A 1 261 ? 18.482 0.075 -0.865 1.00 92.81 261 GLN A CA 1
ATOM 2045 C C . GLN A 1 261 ? 19.977 -0.054 -1.180 1.00 92.81 261 GLN A C 1
ATOM 2047 O O . GLN A 1 261 ? 20.628 0.939 -1.505 1.00 92.81 261 GLN A O 1
ATOM 2052 N N . ASN A 1 262 ? 20.511 -1.272 -1.111 1.00 86.56 262 ASN A N 1
ATOM 2053 C CA . ASN A 1 262 ? 21.925 -1.559 -1.345 1.00 86.56 262 ASN A CA 1
ATOM 2054 C C . ASN A 1 262 ? 22.235 -1.964 -2.798 1.00 86.56 262 ASN A C 1
ATOM 2056 O O . ASN A 1 262 ? 23.391 -2.239 -3.124 1.00 86.56 262 ASN A O 1
ATOM 2060 N N . HIS A 1 263 ? 21.235 -2.002 -3.682 1.00 85.06 263 HIS A N 1
ATOM 2061 C CA . HIS A 1 263 ? 21.416 -2.413 -5.070 1.00 85.06 263 HIS A CA 1
ATOM 2062 C C . HIS A 1 263 ? 22.016 -1.275 -5.907 1.00 85.06 263 HIS A C 1
ATOM 2064 O O . HIS A 1 263 ? 21.367 -0.254 -6.146 1.00 85.06 263 HIS A O 1
ATOM 2070 N N . HIS A 1 264 ? 23.237 -1.456 -6.421 1.00 80.44 264 HIS A N 1
ATOM 2071 C CA . HIS A 1 264 ? 24.016 -0.400 -7.090 1.00 80.44 264 HIS A CA 1
ATOM 2072 C C . HIS A 1 264 ? 23.310 0.239 -8.292 1.00 80.44 264 HIS A C 1
ATOM 2074 O O . HIS A 1 264 ? 23.479 1.433 -8.522 1.00 80.44 264 HIS A O 1
ATOM 2080 N N . GLN A 1 265 ? 22.517 -0.530 -9.043 1.00 81.19 265 GLN A N 1
ATOM 2081 C CA . GLN A 1 265 ? 21.732 -0.011 -10.175 1.00 81.19 265 GLN A CA 1
ATOM 2082 C C . GLN A 1 265 ? 20.437 0.697 -9.748 1.00 81.19 265 GLN A C 1
ATOM 2084 O O . GLN A 1 265 ? 20.059 1.691 -10.356 1.00 81.19 265 GLN A O 1
ATOM 2089 N N . LEU A 1 266 ? 19.766 0.229 -8.689 1.00 83.38 266 LEU A N 1
ATOM 2090 C CA . LEU A 1 266 ? 18.402 0.668 -8.355 1.00 83.38 266 LEU A CA 1
ATOM 2091 C C . LEU A 1 266 ? 18.378 1.755 -7.275 1.00 83.38 266 LEU A C 1
ATOM 2093 O O . LEU A 1 266 ? 17.389 2.476 -7.145 1.00 83.38 266 LEU A O 1
ATOM 2097 N N . VAL A 1 267 ? 19.480 1.939 -6.540 1.00 84.50 267 VAL A N 1
ATOM 2098 C CA . VAL A 1 267 ? 19.600 2.959 -5.487 1.00 84.50 267 VAL A CA 1
ATOM 2099 C C . VAL A 1 267 ? 19.340 4.380 -6.006 1.00 84.50 267 VAL A C 1
ATOM 2101 O O . VAL A 1 267 ? 18.828 5.225 -5.272 1.00 84.50 267 VAL A O 1
ATOM 2104 N N . GLY A 1 268 ? 19.622 4.648 -7.287 1.00 86.62 268 GLY A N 1
ATOM 2105 C CA . GLY A 1 268 ? 19.284 5.921 -7.928 1.00 86.62 268 GLY A CA 1
ATOM 2106 C C . GLY A 1 268 ? 17.775 6.187 -7.952 1.00 86.62 268 GLY A C 1
ATOM 2107 O O . GLY A 1 268 ? 17.343 7.305 -7.675 1.00 86.62 268 GLY A O 1
ATOM 2108 N N . LEU A 1 269 ? 16.957 5.158 -8.188 1.00 88.00 269 LEU A N 1
ATOM 2109 C CA . LEU A 1 269 ? 15.497 5.281 -8.183 1.00 88.00 269 LEU A CA 1
ATOM 2110 C C . LEU A 1 269 ? 14.952 5.553 -6.783 1.00 88.00 269 LEU A C 1
ATOM 2112 O O . LEU A 1 269 ? 14.061 6.383 -6.631 1.00 88.00 269 LEU A O 1
ATOM 2116 N N . LEU A 1 270 ? 15.537 4.938 -5.753 1.00 88.69 270 LEU A N 1
ATOM 2117 C CA . LEU A 1 270 ? 15.208 5.254 -4.360 1.00 88.69 270 LEU A CA 1
ATOM 2118 C C . LEU A 1 270 ? 15.603 6.675 -3.954 1.00 88.69 270 LEU A C 1
ATOM 2120 O O . LEU A 1 270 ? 15.092 7.187 -2.965 1.00 88.69 270 LEU A O 1
ATOM 2124 N N . ARG A 1 271 ? 16.495 7.336 -4.693 1.00 86.50 271 ARG A N 1
ATOM 2125 C CA . ARG A 1 271 ? 16.862 8.729 -4.423 1.00 86.50 271 ARG A CA 1
ATOM 2126 C C . ARG A 1 271 ? 16.010 9.724 -5.205 1.00 86.50 271 ARG A C 1
ATOM 2128 O O . ARG A 1 271 ? 15.666 10.769 -4.664 1.00 86.50 271 ARG A O 1
ATOM 2135 N N . TYR A 1 272 ? 15.667 9.408 -6.452 1.00 87.38 272 TYR A N 1
ATOM 2136 C CA . TYR A 1 272 ? 15.127 10.401 -7.386 1.00 87.38 272 TYR A CA 1
ATOM 2137 C C . TYR A 1 272 ? 13.742 10.077 -7.950 1.00 87.38 272 TYR A C 1
ATOM 2139 O O . TYR A 1 272 ? 13.081 10.987 -8.436 1.00 87.38 272 TYR A O 1
ATOM 2147 N N . HIS A 1 273 ? 13.274 8.826 -7.897 1.00 92.62 273 HIS A N 1
ATOM 2148 C CA . HIS A 1 273 ? 11.978 8.463 -8.469 1.00 92.62 273 HIS A CA 1
ATOM 2149 C C . HIS A 1 273 ? 10.877 8.515 -7.393 1.00 92.62 273 HIS A C 1
ATOM 2151 O O . HIS A 1 273 ? 10.807 7.616 -6.549 1.00 92.62 273 HIS A O 1
ATOM 2157 N N . PRO A 1 274 ? 9.958 9.498 -7.426 1.00 93.62 274 PRO A N 1
ATOM 2158 C CA . PRO A 1 274 ? 9.040 9.757 -6.315 1.00 93.62 274 PRO A CA 1
ATOM 2159 C C . PRO A 1 274 ? 8.059 8.602 -6.056 1.00 93.62 274 PRO A C 1
ATOM 2161 O O . PRO A 1 274 ? 7.818 8.253 -4.907 1.00 93.62 274 PRO A O 1
ATOM 2164 N N . THR A 1 275 ? 7.574 7.906 -7.091 1.00 93.44 275 THR A N 1
ATOM 2165 C CA . THR A 1 275 ? 6.718 6.715 -6.900 1.00 93.44 275 THR A CA 1
ATOM 2166 C C . THR A 1 275 ? 7.443 5.550 -6.216 1.00 93.44 275 THR A C 1
ATOM 2168 O O . THR A 1 275 ? 6.892 4.946 -5.303 1.00 93.44 275 THR A O 1
ATOM 2171 N N . ILE A 1 276 ? 8.686 5.249 -6.620 1.00 94.88 276 ILE A N 1
ATOM 2172 C CA . ILE A 1 276 ? 9.508 4.202 -5.992 1.00 94.88 276 ILE A CA 1
ATOM 2173 C C . ILE A 1 276 ? 9.798 4.569 -4.537 1.00 94.88 276 ILE A C 1
ATOM 2175 O O . ILE A 1 276 ? 9.650 3.733 -3.648 1.00 94.88 276 ILE A O 1
ATOM 2179 N N . ARG A 1 277 ? 10.159 5.834 -4.290 1.00 96.44 277 ARG A N 1
ATOM 2180 C CA . ARG A 1 277 ? 10.369 6.374 -2.944 1.00 96.44 277 ARG A CA 1
ATOM 2181 C C . ARG A 1 277 ? 9.138 6.218 -2.071 1.00 96.44 277 ARG A C 1
ATOM 2183 O O . ARG A 1 277 ? 9.267 5.696 -0.970 1.00 96.44 277 ARG A O 1
ATOM 2190 N N . PHE A 1 278 ? 7.969 6.627 -2.559 1.00 97.38 278 PHE A N 1
ATOM 2191 C CA . PHE A 1 278 ? 6.715 6.470 -1.831 1.00 97.38 278 PHE A CA 1
ATOM 2192 C C . PHE A 1 278 ? 6.474 5.005 -1.454 1.00 97.38 278 PHE A C 1
ATOM 2194 O O . PHE A 1 278 ? 6.326 4.701 -0.273 1.00 97.38 278 PHE A O 1
ATOM 2201 N N . GLU A 1 279 ? 6.479 4.095 -2.433 1.00 96.75 279 GLU A N 1
ATOM 2202 C CA . GLU A 1 279 ? 6.171 2.678 -2.201 1.00 96.75 279 GLU A CA 1
ATOM 2203 C C . GLU A 1 279 ? 7.173 2.019 -1.241 1.00 96.75 279 GLU A C 1
ATOM 2205 O O . GLU A 1 279 ? 6.771 1.282 -0.338 1.00 96.75 279 GLU A O 1
ATOM 2210 N N . TRP A 1 280 ? 8.468 2.324 -1.386 1.00 97.94 280 TRP A N 1
ATOM 2211 C CA . TRP A 1 280 ? 9.515 1.807 -0.506 1.00 97.94 280 TRP A CA 1
ATOM 2212 C C . TRP A 1 280 ? 9.394 2.354 0.917 1.00 97.94 280 TRP A C 1
ATOM 2214 O O . TRP A 1 280 ? 9.324 1.570 1.862 1.00 97.94 280 TRP A O 1
ATOM 2224 N N . HIS A 1 281 ? 9.324 3.679 1.082 1.00 98.31 281 HIS A N 1
ATOM 2225 C CA . HIS A 1 281 ? 9.231 4.312 2.398 1.00 98.31 281 HIS A CA 1
ATOM 2226 C C . HIS A 1 281 ? 7.950 3.917 3.134 1.00 98.31 281 HIS A C 1
ATOM 2228 O O . HIS A 1 281 ? 8.007 3.582 4.316 1.00 98.31 281 HIS A O 1
ATOM 2234 N N . ASN A 1 282 ? 6.810 3.894 2.440 1.00 98.19 282 ASN A N 1
ATOM 2235 C CA . ASN A 1 282 ? 5.526 3.523 3.030 1.00 98.19 282 ASN A CA 1
ATOM 2236 C C . ASN A 1 282 ? 5.552 2.078 3.555 1.00 98.19 282 ASN A C 1
ATOM 2238 O O . ASN A 1 282 ? 5.141 1.819 4.686 1.00 98.19 282 ASN A O 1
ATOM 2242 N N . LEU A 1 283 ? 6.084 1.133 2.771 1.00 98.44 283 LEU A N 1
ATOM 2243 C CA . LEU A 1 283 ? 6.199 -0.255 3.213 1.00 98.44 283 LEU A CA 1
ATOM 2244 C C . LEU A 1 283 ? 7.241 -0.428 4.327 1.00 98.44 283 LEU A C 1
ATOM 2246 O O . LEU A 1 283 ? 6.983 -1.126 5.307 1.00 98.44 283 LEU A O 1
ATOM 2250 N N . PHE A 1 284 ? 8.407 0.206 4.210 1.00 98.38 284 PHE A N 1
ATOM 2251 C CA . PHE A 1 284 ? 9.455 0.093 5.226 1.00 98.38 284 PHE A CA 1
ATOM 2252 C C . PHE A 1 284 ? 8.984 0.658 6.574 1.00 98.38 284 PHE A C 1
ATOM 2254 O O . PHE A 1 284 ? 9.190 0.030 7.614 1.00 98.38 284 PHE A O 1
ATOM 2261 N N . ALA A 1 285 ? 8.240 1.768 6.551 1.00 98.62 285 ALA A N 1
ATOM 2262 C CA . ALA A 1 285 ? 7.563 2.315 7.720 1.00 98.62 285 ALA A CA 1
ATOM 2263 C C . ALA A 1 285 ? 6.559 1.321 8.326 1.00 98.62 285 ALA A C 1
ATOM 2265 O O . ALA A 1 285 ? 6.595 1.062 9.527 1.00 98.62 285 ALA A O 1
ATOM 2266 N N . LEU A 1 286 ? 5.706 0.687 7.512 1.00 98.31 286 LEU A N 1
ATOM 2267 C CA . LEU A 1 286 ? 4.765 -0.333 7.994 1.00 98.31 286 LEU A CA 1
ATOM 2268 C C . LEU A 1 286 ? 5.468 -1.522 8.658 1.00 98.31 286 LEU A C 1
ATOM 2270 O O . LEU A 1 286 ? 4.995 -2.010 9.687 1.00 98.31 286 LEU A O 1
ATOM 2274 N N . VAL A 1 287 ? 6.595 -1.973 8.103 1.00 98.25 287 VAL A N 1
ATOM 2275 C CA . VAL A 1 287 ? 7.407 -3.053 8.677 1.00 98.25 287 VAL A CA 1
ATOM 2276 C C . VAL A 1 287 ? 7.985 -2.639 10.032 1.00 98.25 287 VAL A C 1
ATOM 2278 O O . VAL A 1 287 ? 7.857 -3.392 10.999 1.00 98.25 287 VAL A O 1
ATOM 2281 N N . LEU A 1 288 ? 8.577 -1.446 10.127 1.00 98.31 288 LEU A N 1
ATOM 2282 C CA . LEU A 1 288 ? 9.144 -0.920 11.374 1.00 98.31 288 LEU A CA 1
ATOM 2283 C C . LEU A 1 288 ? 8.072 -0.714 12.447 1.00 98.31 288 LEU A C 1
ATOM 2285 O O . LEU A 1 288 ? 8.255 -1.163 13.578 1.00 98.31 288 LEU A O 1
ATOM 2289 N N . ARG A 1 289 ? 6.917 -0.145 12.082 1.00 98.12 289 ARG A N 1
ATOM 2290 C CA . ARG A 1 289 ? 5.753 -0.020 12.970 1.00 98.12 289 ARG A CA 1
ATOM 2291 C C . ARG A 1 289 ? 5.314 -1.379 13.504 1.00 98.12 289 ARG A C 1
ATOM 2293 O O . ARG A 1 289 ? 5.102 -1.526 14.702 1.00 98.12 289 ARG A O 1
ATOM 2300 N N . SER A 1 290 ? 5.182 -2.382 12.633 1.00 96.31 290 SER A N 1
ATOM 2301 C CA . SER A 1 290 ? 4.791 -3.734 13.044 1.00 96.31 290 SER A CA 1
ATOM 2302 C C . SER A 1 290 ? 5.819 -4.385 13.977 1.00 96.31 290 SER A C 1
ATOM 2304 O O . SER A 1 290 ? 5.413 -5.058 14.920 1.00 96.31 290 SER A O 1
ATOM 2306 N N . LYS A 1 291 ? 7.125 -4.158 13.770 1.00 95.75 291 LYS A N 1
ATOM 2307 C CA . LYS A 1 291 ? 8.172 -4.623 14.699 1.00 95.75 291 LYS A CA 1
ATOM 2308 C C . LYS A 1 291 ? 8.077 -3.933 16.059 1.00 95.75 291 LYS A C 1
ATOM 2310 O O . LYS A 1 291 ? 8.061 -4.620 17.074 1.00 95.75 291 LYS A O 1
ATOM 2315 N N . ALA A 1 292 ? 7.956 -2.605 16.065 1.00 97.19 292 ALA A N 1
ATOM 2316 C CA . ALA A 1 292 ? 7.853 -1.803 17.282 1.00 97.19 292 ALA A CA 1
ATOM 2317 C C . ALA A 1 292 ? 6.644 -2.218 18.136 1.00 97.19 292 ALA A C 1
ATOM 2319 O O . ALA A 1 292 ? 6.783 -2.478 19.326 1.00 97.19 292 ALA A O 1
ATOM 2320 N N . LEU A 1 293 ? 5.473 -2.372 17.511 1.00 94.88 293 LEU A N 1
ATOM 2321 C CA . LEU A 1 293 ? 4.242 -2.781 18.196 1.00 94.88 293 LEU A CA 1
ATOM 2322 C C . LEU A 1 293 ? 4.243 -4.256 18.623 1.00 94.88 293 LEU A C 1
ATOM 2324 O O . LEU A 1 293 ? 3.592 -4.609 19.600 1.00 94.88 293 LEU A O 1
ATOM 2328 N N . GLY A 1 294 ? 4.944 -5.130 17.897 1.00 92.62 294 GLY A N 1
ATOM 2329 C CA . GLY A 1 294 ? 5.049 -6.548 18.249 1.00 92.62 294 GLY A CA 1
ATOM 2330 C C . GLY A 1 294 ? 6.031 -6.833 19.389 1.00 92.62 294 GLY A C 1
ATOM 2331 O O . GLY A 1 294 ? 5.985 -7.914 19.968 1.00 92.62 294 GLY A O 1
ATOM 2332 N N . GLN A 1 295 ? 6.930 -5.893 19.691 1.00 93.12 295 GLN A N 1
ATOM 2333 C CA . GLN A 1 295 ? 8.010 -6.050 20.667 1.00 93.12 295 GLN A CA 1
ATOM 2334 C C . GLN A 1 295 ? 8.182 -4.769 21.489 1.00 93.12 295 GLN A C 1
ATOM 2336 O O . GLN A 1 295 ? 9.281 -4.235 21.595 1.00 93.12 295 GLN A O 1
ATOM 2341 N N . THR A 1 296 ? 7.096 -4.256 22.067 1.00 92.69 296 THR A N 1
ATOM 2342 C CA . THR A 1 296 ? 7.080 -2.950 22.754 1.00 92.69 296 THR A CA 1
ATOM 2343 C C . THR A 1 296 ? 8.087 -2.835 23.903 1.00 92.69 296 THR A C 1
ATOM 2345 O O . THR A 1 296 ? 8.517 -1.735 24.227 1.00 92.69 296 THR A O 1
ATOM 2348 N N . THR A 1 297 ? 8.492 -3.958 24.502 1.00 92.06 297 THR A N 1
ATOM 2349 C CA . THR A 1 297 ? 9.474 -4.018 25.596 1.00 92.06 297 THR A CA 1
ATOM 2350 C C . THR A 1 297 ? 10.924 -4.161 25.124 1.00 92.06 297 THR A C 1
ATOM 2352 O O . THR A 1 297 ? 11.826 -4.191 25.960 1.00 92.06 297 THR A O 1
ATOM 2355 N N . ALA A 1 298 ? 11.174 -4.314 23.819 1.00 93.06 298 ALA A N 1
ATOM 2356 C CA . ALA A 1 298 ? 12.530 -4.406 23.285 1.00 93.06 298 ALA A CA 1
ATOM 2357 C C . ALA A 1 298 ? 13.242 -3.050 23.362 1.00 93.06 298 ALA A C 1
ATOM 2359 O O . ALA A 1 298 ? 12.637 -1.997 23.151 1.00 93.06 298 ALA A O 1
ATOM 2360 N N . THR A 1 299 ? 14.552 -3.076 23.606 1.00 92.25 299 THR A N 1
ATOM 2361 C CA . THR A 1 299 ? 15.385 -1.865 23.693 1.00 92.25 299 THR A CA 1
ATOM 2362 C C . THR A 1 299 ? 15.348 -1.026 22.414 1.00 92.25 299 THR A C 1
ATOM 2364 O O . THR A 1 299 ? 15.427 0.198 22.460 1.00 92.25 299 THR A O 1
ATOM 2367 N N . GLU A 1 300 ? 15.175 -1.675 21.266 1.00 95.31 300 GLU A N 1
ATOM 2368 C CA . GLU A 1 300 ? 15.150 -1.071 19.938 1.00 95.31 300 GLU A CA 1
ATOM 2369 C C . GLU A 1 300 ? 13.760 -0.566 19.524 1.00 95.31 300 GLU A C 1
ATOM 2371 O O . GLU A 1 300 ? 13.647 0.130 18.513 1.00 95.31 300 GLU A O 1
ATOM 2376 N N . ALA A 1 301 ? 12.702 -0.880 20.283 1.00 96.12 301 ALA A N 1
ATOM 2377 C CA . ALA A 1 301 ? 11.319 -0.600 19.894 1.00 96.12 301 ALA A CA 1
ATOM 2378 C C . ALA A 1 301 ? 11.058 0.897 19.676 1.00 96.12 301 ALA A C 1
ATOM 2380 O O . ALA A 1 301 ? 10.414 1.275 18.697 1.00 96.12 301 ALA A O 1
ATOM 2381 N N . ILE A 1 302 ? 11.626 1.748 20.537 1.00 96.75 302 ILE A N 1
ATOM 2382 C CA . ILE A 1 302 ? 11.564 3.211 20.406 1.00 96.75 302 ILE A CA 1
ATOM 2383 C C . ILE A 1 302 ? 12.271 3.667 19.120 1.00 96.75 302 ILE A C 1
ATOM 2385 O O . ILE A 1 302 ? 11.741 4.493 18.378 1.00 96.75 302 ILE A O 1
ATOM 2389 N N . GLY A 1 303 ? 13.434 3.087 18.806 1.00 97.19 303 GLY A N 1
ATOM 2390 C CA . GLY A 1 303 ? 14.168 3.395 17.577 1.00 97.19 303 GLY A CA 1
ATOM 2391 C C . GLY A 1 303 ? 13.390 3.000 16.318 1.00 97.19 303 GLY A C 1
ATOM 2392 O O .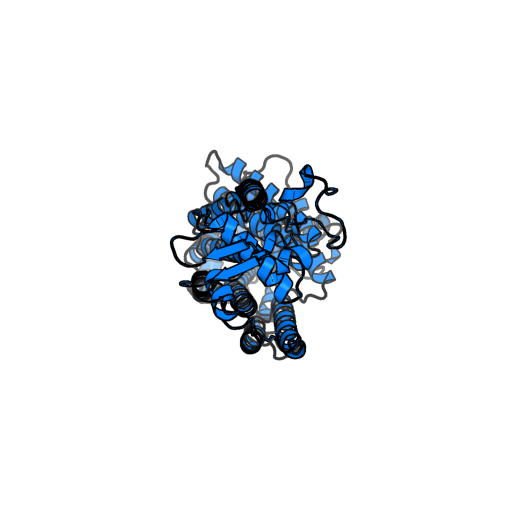 GLY A 1 303 ? 13.312 3.774 15.364 1.00 97.19 303 GLY A O 1
ATOM 2393 N N . TRP A 1 304 ? 12.745 1.829 16.321 1.00 97.94 304 TRP A N 1
ATOM 2394 C CA . TRP A 1 304 ? 11.866 1.407 15.224 1.00 97.94 304 TRP A CA 1
ATOM 2395 C C . TRP A 1 304 ? 10.625 2.296 15.095 1.00 97.94 304 TRP A C 1
ATOM 2397 O O . TRP A 1 304 ? 10.227 2.612 13.974 1.00 97.94 304 TRP A O 1
ATOM 2407 N N . ALA A 1 305 ? 10.035 2.726 16.213 1.00 98.12 305 ALA A N 1
ATOM 2408 C CA . ALA A 1 305 ? 8.898 3.642 16.230 1.00 98.12 305 ALA A CA 1
ATOM 2409 C C . ALA A 1 305 ? 9.252 4.988 15.576 1.00 98.12 305 ALA A C 1
ATOM 2411 O O . ALA A 1 305 ? 8.564 5.432 14.657 1.00 98.12 305 ALA A O 1
ATOM 2412 N N . GLN A 1 306 ? 10.369 5.596 15.982 1.00 97.38 306 GLN A N 1
ATOM 2413 C CA . GLN A 1 306 ? 10.848 6.864 15.424 1.00 97.38 306 GLN A CA 1
ATOM 2414 C C . GLN A 1 306 ? 11.184 6.743 13.932 1.00 97.38 306 GLN A C 1
ATOM 2416 O O . GLN A 1 306 ? 10.725 7.552 13.126 1.00 97.38 306 GLN A O 1
ATOM 2421 N N . ALA A 1 307 ? 11.920 5.697 13.545 1.00 98.00 307 ALA A N 1
ATOM 2422 C CA . ALA A 1 307 ? 12.258 5.450 12.144 1.00 98.00 307 ALA A CA 1
ATOM 2423 C C . ALA A 1 307 ? 11.007 5.198 11.283 1.00 98.00 307 ALA A C 1
ATOM 2425 O O . ALA A 1 307 ? 10.943 5.631 10.133 1.00 98.00 307 ALA A O 1
ATOM 2426 N N . SER A 1 308 ? 9.982 4.541 11.837 1.00 98.50 308 SER A N 1
ATOM 2427 C CA . SER A 1 308 ? 8.704 4.360 11.150 1.00 98.50 308 SER A CA 1
ATOM 2428 C C . SER A 1 308 ? 8.034 5.694 10.825 1.00 98.50 308 SER A C 1
ATOM 2430 O O . SER A 1 308 ? 7.534 5.844 9.712 1.00 98.50 308 SER A O 1
ATOM 2432 N N . LEU A 1 309 ? 7.988 6.637 11.770 1.00 98.44 309 LEU A N 1
ATOM 2433 C CA . LEU A 1 309 ? 7.362 7.944 11.544 1.00 98.44 309 LEU A CA 1
ATOM 2434 C C . LEU A 1 309 ? 8.121 8.744 10.480 1.00 98.44 309 LEU A C 1
ATOM 2436 O O . LEU A 1 309 ? 7.507 9.211 9.524 1.00 98.44 309 LEU A O 1
ATOM 2440 N N . GLN A 1 310 ? 9.454 8.781 10.569 1.00 98.31 310 GLN A N 1
ATOM 2441 C CA . GLN A 1 310 ? 10.307 9.449 9.578 1.00 98.31 310 GLN A CA 1
ATOM 2442 C C . GLN A 1 310 ? 10.094 8.897 8.164 1.00 98.31 310 GLN A C 1
ATOM 2444 O O . GLN A 1 310 ? 10.020 9.646 7.191 1.00 98.31 310 GLN A O 1
ATOM 2449 N N . HIS A 1 311 ? 9.965 7.576 8.026 1.00 98.56 311 HIS A N 1
ATOM 2450 C CA . HIS A 1 311 ? 9.690 6.980 6.725 1.00 98.56 311 HIS A CA 1
ATOM 2451 C C . HIS A 1 311 ? 8.273 7.274 6.223 1.00 98.56 311 HIS A C 1
ATOM 2453 O O . HIS A 1 311 ? 8.110 7.511 5.029 1.00 98.56 311 HIS A O 1
ATOM 2459 N N . PHE A 1 312 ? 7.252 7.332 7.082 1.00 98.62 312 PHE A N 1
ATOM 2460 C CA . PHE A 1 312 ? 5.924 7.773 6.642 1.00 98.62 312 PHE A CA 1
ATOM 2461 C C . PHE A 1 312 ? 5.917 9.233 6.171 1.00 98.62 312 PHE A C 1
ATOM 2463 O O . PHE A 1 312 ? 5.297 9.531 5.151 1.00 98.62 312 PHE A O 1
ATOM 2470 N N . GLU A 1 313 ? 6.648 10.125 6.841 1.00 98.25 313 GLU A N 1
ATOM 2471 C CA . GLU A 1 313 ? 6.826 11.515 6.398 1.00 98.25 313 GLU A CA 1
ATOM 2472 C C . GLU A 1 313 ? 7.522 11.586 5.030 1.00 98.25 313 GLU A C 1
ATOM 2474 O O . GLU A 1 313 ? 7.058 12.281 4.125 1.00 98.25 313 GLU A O 1
ATOM 2479 N N . GLN A 1 314 ? 8.592 10.806 4.834 1.00 98.06 314 GLN A N 1
ATOM 2480 C CA . GLN A 1 314 ? 9.290 10.709 3.547 1.00 98.06 314 GLN A CA 1
ATOM 2481 C C . GLN A 1 314 ? 8.401 10.133 2.439 1.00 98.06 314 GLN A C 1
ATOM 2483 O O . GLN A 1 314 ? 8.481 10.583 1.293 1.00 98.06 314 GLN A O 1
ATOM 2488 N N . ALA A 1 315 ? 7.546 9.160 2.767 1.00 98.12 315 ALA A N 1
ATOM 2489 C CA . ALA A 1 315 ? 6.558 8.634 1.836 1.00 98.12 315 ALA A CA 1
ATOM 2490 C C . ALA A 1 315 ? 5.560 9.729 1.439 1.00 98.12 315 ALA A C 1
ATOM 2492 O O . ALA A 1 315 ? 5.361 9.968 0.250 1.00 98.12 315 ALA A O 1
ATOM 2493 N N . LEU A 1 316 ? 4.980 10.439 2.411 1.00 97.44 316 LEU A N 1
ATOM 2494 C CA . LEU A 1 316 ? 4.020 11.511 2.151 1.00 97.44 316 LEU A CA 1
ATOM 2495 C C . LEU A 1 316 ? 4.628 12.632 1.291 1.00 97.44 316 LEU A C 1
ATOM 2497 O O . LEU A 1 316 ? 4.003 13.062 0.323 1.00 97.44 316 LEU A O 1
ATOM 2501 N N . ALA A 1 317 ? 5.869 13.041 1.568 1.00 96.81 317 ALA A N 1
ATOM 2502 C CA . ALA A 1 317 ? 6.591 14.000 0.732 1.00 96.81 317 ALA A CA 1
ATOM 2503 C C . ALA A 1 317 ? 6.753 13.493 -0.715 1.00 96.81 317 ALA A C 1
ATOM 2505 O O . ALA A 1 317 ? 6.394 14.192 -1.663 1.00 96.81 317 ALA A O 1
ATOM 2506 N N . ALA A 1 318 ? 7.199 12.245 -0.896 1.00 97.19 318 ALA A N 1
ATOM 2507 C CA . ALA A 1 318 ? 7.357 11.638 -2.219 1.00 97.19 318 ALA A CA 1
ATOM 2508 C C . ALA A 1 318 ? 6.021 11.489 -2.983 1.00 97.19 318 ALA A C 1
ATOM 2510 O O . ALA A 1 318 ? 5.980 11.572 -4.216 1.00 97.19 318 ALA A O 1
ATOM 2511 N N . ALA A 1 319 ? 4.904 11.308 -2.275 1.00 95.62 319 ALA A N 1
ATOM 2512 C CA . ALA A 1 319 ? 3.578 11.294 -2.886 1.00 95.62 319 ALA A CA 1
ATOM 2513 C C . ALA A 1 319 ? 3.206 12.657 -3.496 1.00 95.62 319 ALA A C 1
ATOM 2515 O O . ALA A 1 319 ? 2.721 12.708 -4.629 1.00 95.62 319 ALA A O 1
ATOM 2516 N N . PHE A 1 320 ? 3.496 13.760 -2.798 1.00 93.12 320 PHE A N 1
ATOM 2517 C CA . PHE A 1 320 ? 3.289 15.108 -3.340 1.00 93.12 320 PHE A CA 1
ATOM 2518 C C . PHE A 1 320 ? 4.244 15.427 -4.491 1.00 93.12 320 PHE A C 1
ATOM 2520 O O . PHE A 1 320 ? 3.809 15.985 -5.496 1.00 93.12 320 PHE A O 1
ATOM 2527 N N . GLU A 1 321 ? 5.507 15.002 -4.407 1.00 93.69 321 GLU A N 1
ATOM 2528 C CA . GLU A 1 321 ? 6.473 15.142 -5.509 1.00 93.69 321 GLU A CA 1
ATOM 2529 C C . GLU A 1 321 ? 6.017 14.419 -6.792 1.00 93.69 321 GLU A C 1
ATOM 2531 O O . GLU A 1 321 ? 6.312 14.868 -7.897 1.00 93.69 321 GLU A O 1
ATOM 2536 N N . SER A 1 322 ? 5.278 13.309 -6.665 1.00 89.62 322 SER A N 1
ATOM 2537 C CA . SER A 1 322 ? 4.693 12.581 -7.805 1.00 89.62 322 SER A CA 1
ATOM 2538 C C . SER A 1 322 ? 3.303 13.070 -8.223 1.00 89.62 322 SER A C 1
ATOM 2540 O O . SER A 1 322 ? 2.698 12.462 -9.108 1.00 89.62 322 SER A O 1
ATOM 2542 N N . ALA A 1 323 ? 2.781 14.133 -7.597 1.00 87.69 323 ALA A N 1
ATOM 2543 C CA . ALA A 1 323 ? 1.417 14.632 -7.793 1.00 87.69 323 ALA A CA 1
ATOM 2544 C C . ALA A 1 323 ? 0.338 13.530 -7.672 1.00 87.69 323 ALA A C 1
ATOM 2546 O O . ALA A 1 323 ? -0.698 13.570 -8.341 1.00 87.69 323 ALA A O 1
ATOM 2547 N N . SER A 1 324 ? 0.578 12.518 -6.830 1.00 88.69 324 SER A N 1
ATOM 2548 C CA . SER A 1 324 ? -0.335 11.390 -6.643 1.00 88.69 324 SER A CA 1
ATOM 2549 C C . SER A 1 324 ? -1.176 11.582 -5.382 1.00 88.69 324 SER A C 1
ATOM 2551 O O . SER A 1 324 ? -0.735 11.279 -4.274 1.00 88.69 324 SER A O 1
ATOM 2553 N N . MET A 1 325 ? -2.418 12.046 -5.559 1.00 87.75 325 MET A N 1
ATOM 2554 C CA . MET A 1 325 ? -3.377 12.190 -4.454 1.00 87.75 325 MET A CA 1
ATOM 2555 C C . MET A 1 325 ? -3.660 10.849 -3.762 1.00 87.75 325 MET A C 1
ATOM 2557 O O . MET A 1 325 ? -3.654 10.794 -2.538 1.00 87.75 325 MET A O 1
ATOM 2561 N N . ASP A 1 326 ? -3.790 9.755 -4.522 1.00 86.25 326 ASP A N 1
ATOM 2562 C CA . ASP A 1 326 ? -4.008 8.402 -3.982 1.00 86.25 326 ASP A CA 1
ATOM 2563 C C . ASP A 1 326 ? -2.868 7.958 -3.049 1.00 86.25 326 ASP A C 1
ATOM 2565 O O . ASP A 1 326 ? -3.090 7.290 -2.035 1.00 86.25 326 ASP A O 1
ATOM 2569 N N . ALA A 1 327 ? -1.624 8.290 -3.411 1.00 91.19 327 ALA A N 1
ATOM 2570 C CA . ALA A 1 327 ? -0.453 7.992 -2.596 1.00 91.19 327 ALA A CA 1
ATOM 2571 C C . ALA A 1 327 ? -0.405 8.904 -1.363 1.00 91.19 327 ALA A C 1
ATOM 2573 O O . ALA A 1 327 ? -0.141 8.429 -0.260 1.00 91.19 327 ALA A O 1
ATOM 2574 N N . ALA A 1 328 ? -0.726 10.192 -1.522 1.00 93.88 328 ALA A N 1
ATOM 2575 C CA . ALA A 1 328 ? -0.733 11.154 -0.423 1.00 93.88 328 ALA A CA 1
ATOM 2576 C C . ALA A 1 328 ? -1.804 10.801 0.620 1.00 93.88 328 ALA A C 1
ATOM 2578 O O . ALA A 1 328 ? -1.521 10.808 1.816 1.00 93.88 328 ALA A O 1
ATOM 2579 N N . GLN A 1 329 ? -2.991 10.384 0.170 1.00 92.56 329 GLN A N 1
ATOM 2580 C CA . GLN A 1 329 ? -4.061 9.859 1.017 1.00 92.56 329 GLN A CA 1
ATOM 2581 C C . GLN A 1 329 ? -3.568 8.673 1.863 1.00 92.56 329 GLN A C 1
ATOM 2583 O O . GLN A 1 329 ? -3.731 8.657 3.085 1.00 92.56 329 GLN A O 1
ATOM 2588 N N . GLN A 1 330 ? -2.938 7.681 1.226 1.00 92.31 330 GLN A N 1
ATOM 2589 C CA . GLN A 1 330 ? -2.399 6.506 1.919 1.00 92.31 330 GLN A CA 1
ATOM 2590 C C . GLN A 1 330 ? -1.290 6.876 2.910 1.00 92.31 330 GLN A C 1
ATOM 2592 O O . GLN A 1 330 ? -1.298 6.391 4.042 1.00 92.31 330 GLN A O 1
ATOM 2597 N N . GLY A 1 331 ? -0.357 7.740 2.501 1.00 95.25 331 GLY A N 1
ATOM 2598 C CA . GLY A 1 331 ? 0.739 8.213 3.347 1.00 95.25 331 GLY A CA 1
ATOM 2599 C C . GLY A 1 331 ? 0.234 8.949 4.587 1.00 95.25 331 GLY A C 1
ATOM 2600 O O . GLY A 1 331 ? 0.650 8.623 5.696 1.00 95.25 331 GLY A O 1
ATOM 2601 N N . ALA A 1 332 ? -0.719 9.870 4.419 1.00 96.88 332 ALA A N 1
ATOM 2602 C CA . ALA A 1 332 ? -1.307 10.635 5.516 1.00 96.88 332 ALA A CA 1
ATOM 2603 C C . ALA A 1 332 ? -2.094 9.739 6.490 1.00 96.88 332 ALA A C 1
ATOM 2605 O O . ALA A 1 332 ? -1.882 9.813 7.699 1.00 96.88 332 ALA A O 1
ATOM 2606 N N . ALA A 1 333 ? -2.933 8.828 5.981 1.00 96.00 333 ALA A N 1
ATOM 2607 C CA . ALA A 1 333 ? -3.675 7.890 6.829 1.00 96.00 333 ALA A CA 1
ATOM 2608 C C . ALA A 1 333 ? -2.742 6.987 7.650 1.00 96.00 333 ALA A C 1
ATOM 2610 O O . ALA A 1 333 ? -2.950 6.796 8.850 1.00 96.00 333 ALA A O 1
ATOM 2611 N N . ASN A 1 334 ? -1.702 6.439 7.012 1.00 97.31 334 ASN A N 1
ATOM 2612 C CA . ASN A 1 334 ? -0.745 5.565 7.683 1.00 97.31 334 ASN A CA 1
ATOM 2613 C C . ASN A 1 334 ? 0.104 6.320 8.710 1.00 97.31 334 ASN A C 1
ATOM 2615 O O . ASN A 1 334 ? 0.332 5.779 9.792 1.00 97.31 334 ASN A O 1
ATOM 2619 N N . LEU A 1 335 ? 0.526 7.552 8.404 1.00 98.31 335 LEU A N 1
ATOM 2620 C CA . LEU A 1 335 ? 1.253 8.409 9.339 1.00 98.31 335 LEU A CA 1
ATOM 2621 C C . LEU A 1 335 ? 0.410 8.692 10.585 1.00 98.31 335 LEU A C 1
ATOM 2623 O O . LEU A 1 335 ? 0.845 8.375 11.690 1.00 98.31 335 LEU A O 1
ATOM 2627 N N . GLY A 1 336 ? -0.818 9.192 10.413 1.00 97.75 336 GLY A N 1
ATOM 2628 C CA . GLY A 1 336 ? -1.707 9.494 11.538 1.00 97.75 336 GLY A CA 1
ATOM 2629 C C . GLY A 1 336 ? -1.984 8.263 12.405 1.00 97.75 336 GLY A C 1
ATOM 2630 O O . GLY A 1 336 ? -1.818 8.301 13.624 1.00 97.75 336 GLY A O 1
ATOM 2631 N N . MET A 1 337 ? -2.302 7.123 11.784 1.00 97.31 337 MET A N 1
ATOM 2632 C CA . MET A 1 337 ? -2.529 5.878 12.524 1.00 97.31 337 MET A CA 1
ATOM 2633 C C . MET A 1 337 ? -1.269 5.380 13.249 1.00 97.31 337 MET A C 1
ATOM 2635 O O . MET A 1 337 ? -1.362 4.841 14.353 1.00 97.31 337 MET A O 1
ATOM 2639 N N . ALA A 1 338 ? -0.085 5.543 12.651 1.00 98.06 338 ALA A N 1
ATOM 2640 C CA . ALA A 1 338 ? 1.177 5.173 13.281 1.00 98.06 338 ALA A CA 1
ATOM 2641 C C . ALA A 1 338 ? 1.475 6.038 14.508 1.00 98.06 338 ALA A C 1
ATOM 2643 O O . ALA A 1 338 ? 1.821 5.483 15.549 1.00 98.06 338 ALA A O 1
ATOM 2644 N N . MET A 1 339 ? 1.292 7.357 14.406 1.00 97.56 339 MET A N 1
ATOM 2645 C CA . MET A 1 339 ? 1.487 8.291 15.521 1.00 97.56 339 MET A CA 1
ATOM 2646 C C . MET A 1 339 ? 0.651 7.885 16.732 1.00 97.56 339 MET A C 1
ATOM 2648 O O . MET A 1 339 ? 1.185 7.711 17.827 1.00 97.56 339 MET A O 1
ATOM 2652 N N . TRP A 1 340 ? -0.645 7.656 16.517 1.00 97.19 340 TRP A N 1
ATOM 2653 C CA . TRP A 1 340 ? -1.546 7.256 17.590 1.00 97.19 340 TRP A CA 1
ATOM 2654 C C . TRP A 1 340 ? -1.179 5.887 18.181 1.00 97.19 340 TRP A C 1
ATOM 2656 O O . TRP A 1 340 ? -1.003 5.776 19.392 1.00 97.19 340 TRP A O 1
ATOM 2666 N N . LEU A 1 341 ? -0.997 4.849 17.353 1.00 96.19 341 LEU A N 1
ATOM 2667 C CA . LEU A 1 341 ? -0.678 3.500 17.843 1.00 96.19 341 LEU A CA 1
ATOM 2668 C C . LEU A 1 341 ? 0.622 3.454 18.653 1.00 96.19 341 LEU A C 1
ATOM 2670 O O . LEU A 1 341 ? 0.678 2.808 19.696 1.00 96.19 341 LEU A O 1
ATOM 2674 N N . LEU A 1 342 ? 1.674 4.111 18.162 1.00 97.31 342 LEU A N 1
ATOM 2675 C CA . LEU A 1 342 ? 2.974 4.110 18.829 1.00 97.31 342 LEU A CA 1
ATOM 2676 C C . LEU A 1 342 ? 2.905 4.872 20.162 1.00 97.31 342 LEU A C 1
ATOM 2678 O O . LEU A 1 342 ? 3.500 4.423 21.141 1.00 97.31 342 LEU A O 1
ATOM 2682 N N . HIS A 1 343 ? 2.133 5.962 20.232 1.00 95.69 343 HIS A N 1
ATOM 2683 C CA . HIS A 1 343 ? 1.875 6.664 21.490 1.00 95.69 343 HIS A CA 1
ATOM 2684 C C . HIS A 1 343 ? 1.098 5.801 22.491 1.00 95.69 343 HIS A C 1
ATOM 2686 O O . HIS A 1 343 ? 1.520 5.676 23.637 1.00 95.69 343 HIS A O 1
ATOM 2692 N N . GLN A 1 344 ? 0.021 5.139 22.054 1.00 92.81 344 GLN A N 1
ATOM 2693 C CA . GLN A 1 344 ? -0.786 4.261 22.914 1.00 92.81 344 GLN A CA 1
ATOM 2694 C C . GLN A 1 344 ? 0.028 3.115 23.532 1.00 92.81 344 GLN A C 1
ATOM 2696 O O . GLN A 1 344 ? -0.274 2.654 24.629 1.00 92.81 344 GLN A O 1
ATOM 2701 N N . CYS A 1 345 ? 1.085 2.666 22.853 1.00 93.00 345 CYS A N 1
ATOM 2702 C CA . CYS A 1 345 ? 2.000 1.647 23.367 1.00 93.00 345 CYS A CA 1
ATOM 2703 C C . CYS A 1 345 ? 3.178 2.209 24.185 1.00 93.00 345 CYS A C 1
ATOM 2705 O O . CYS A 1 345 ? 4.075 1.444 24.533 1.00 93.00 345 CYS A O 1
ATOM 2707 N N . GLY A 1 346 ? 3.213 3.514 24.471 1.00 94.00 346 GLY A N 1
ATOM 2708 C CA . GLY A 1 346 ? 4.292 4.156 25.231 1.00 94.00 346 GLY A CA 1
ATOM 2709 C C . GLY A 1 346 ? 5.627 4.242 24.483 1.00 94.00 346 GLY A C 1
ATOM 2710 O O . GLY A 1 346 ? 6.670 4.402 25.111 1.00 94.00 346 GLY A O 1
ATOM 2711 N N . LEU A 1 347 ? 5.618 4.121 23.150 1.00 96.06 347 LEU A N 1
ATOM 2712 C CA . LEU A 1 347 ? 6.829 4.140 22.316 1.00 96.06 347 LEU A CA 1
ATOM 2713 C C . LEU A 1 347 ? 7.216 5.544 21.838 1.00 96.06 347 LEU A C 1
ATOM 2715 O O . LEU A 1 347 ? 8.288 5.719 21.258 1.00 96.06 347 LEU A O 1
ATOM 2719 N N . LEU A 1 348 ? 6.350 6.533 22.065 1.00 93.44 348 LEU A N 1
ATOM 2720 C CA . LEU A 1 348 ? 6.603 7.943 21.787 1.00 93.44 348 LEU A CA 1
ATOM 2721 C C . LEU A 1 348 ? 6.594 8.726 23.099 1.00 93.44 348 LEU A C 1
ATOM 2723 O O . LEU A 1 348 ? 5.696 8.551 23.922 1.00 93.44 348 LEU A O 1
ATOM 2727 N N . SER A 1 349 ? 7.583 9.598 23.275 1.00 87.81 349 SER A N 1
ATOM 2728 C CA . SER A 1 349 ? 7.647 10.554 24.379 1.00 87.81 349 SER A CA 1
ATOM 2729 C C . SER A 1 349 ? 7.058 11.907 23.968 1.00 87.81 349 SER A C 1
ATOM 2731 O O . SER A 1 349 ? 7.056 12.255 22.789 1.00 87.81 349 SER A O 1
ATOM 2733 N N . GLY A 1 350 ? 6.605 12.690 24.951 1.00 88.50 350 GLY A N 1
ATOM 2734 C CA . GLY A 1 350 ? 6.113 14.055 24.743 1.00 88.50 350 GLY A CA 1
ATOM 2735 C C . GLY A 1 350 ? 4.599 14.197 24.892 1.00 88.50 350 GLY A C 1
ATOM 2736 O O . GLY A 1 350 ? 3.956 13.393 25.567 1.00 88.50 350 GLY A O 1
ATOM 2737 N N . GLU A 1 351 ? 4.064 15.267 24.302 1.00 91.69 351 GLU A N 1
ATOM 2738 C CA . GLU A 1 351 ? 2.629 15.567 24.288 1.00 91.69 351 GLU A CA 1
ATOM 2739 C C . GLU A 1 351 ? 1.838 14.491 23.533 1.00 91.69 351 GLU A C 1
ATOM 2741 O O . GLU A 1 351 ? 2.364 13.842 22.629 1.00 91.69 351 GLU A O 1
ATOM 2746 N N . ASP A 1 352 ? 0.568 14.308 23.905 1.00 93.06 352 ASP A N 1
ATOM 2747 C CA . ASP A 1 352 ? -0.332 13.361 23.243 1.00 93.06 352 ASP A CA 1
ATOM 2748 C C . ASP A 1 352 ? -0.520 13.750 21.760 1.00 93.06 352 ASP A C 1
ATOM 2750 O O . ASP A 1 352 ? -1.146 14.775 21.469 1.00 93.06 352 ASP A O 1
ATOM 2754 N N . PRO A 1 353 ? -0.024 12.943 20.798 1.00 95.00 353 PRO A N 1
ATOM 2755 C CA . PRO A 1 353 ? -0.125 13.247 19.380 1.00 95.00 353 PRO A CA 1
ATOM 2756 C C . PRO A 1 353 ? -1.507 12.910 18.807 1.00 95.00 353 PRO A C 1
ATOM 2758 O O . PRO A 1 353 ? -1.696 13.023 17.596 1.00 95.00 353 PRO A O 1
ATOM 2761 N N . THR A 1 354 ? -2.478 12.472 19.617 1.00 94.94 354 THR A N 1
ATOM 2762 C CA . THR A 1 354 ? -3.810 12.055 19.149 1.00 94.94 354 THR A CA 1
ATOM 2763 C C . THR A 1 354 ? -4.523 13.129 18.314 1.00 94.94 354 THR A C 1
ATOM 2765 O O . THR A 1 354 ? -5.010 12.783 17.233 1.00 94.94 354 THR A O 1
ATOM 2768 N N . PRO A 1 355 ? -4.551 14.423 18.697 1.00 95.25 355 PRO A N 1
ATOM 2769 C CA . PRO A 1 355 ? -5.140 15.455 17.844 1.00 95.25 355 PRO A CA 1
ATOM 2770 C C . PRO A 1 355 ? -4.445 15.560 16.479 1.00 95.25 355 PRO A C 1
ATOM 2772 O O . PRO A 1 355 ? -5.111 15.605 15.447 1.00 95.25 355 PRO A O 1
ATOM 2775 N N . GLN A 1 356 ? -3.110 15.505 16.451 1.00 96.25 356 GLN A N 1
ATOM 2776 C CA . GLN A 1 356 ? -2.330 15.562 15.211 1.00 96.25 356 GLN A CA 1
ATOM 2777 C C . GLN A 1 356 ? -2.525 14.307 14.343 1.00 96.25 356 GLN A C 1
ATOM 2779 O O . GLN A 1 356 ? -2.637 14.397 13.120 1.00 96.25 356 GLN A O 1
ATOM 2784 N N . ALA A 1 357 ? -2.632 13.129 14.959 1.00 97.38 357 ALA A N 1
ATOM 2785 C CA . ALA A 1 357 ? -2.974 11.889 14.270 1.00 97.38 357 ALA A CA 1
ATOM 2786 C C . ALA A 1 357 ? -4.334 11.999 13.560 1.00 97.38 357 ALA A C 1
ATOM 2788 O O . ALA A 1 357 ? -4.470 11.606 12.399 1.00 97.38 357 ALA A O 1
ATOM 2789 N N . VAL A 1 358 ? -5.324 12.589 14.236 1.00 97.69 358 VAL A N 1
ATOM 2790 C CA . VAL A 1 358 ? -6.661 12.841 13.682 1.00 97.69 358 VAL A CA 1
ATOM 2791 C C . VAL A 1 358 ? -6.608 13.862 12.548 1.00 97.69 358 VAL A C 1
ATOM 2793 O O . VAL A 1 358 ? -7.268 13.644 11.536 1.00 97.69 358 VAL A O 1
ATOM 2796 N N . GLN A 1 359 ? -5.779 14.907 12.643 1.00 97.62 359 GLN A N 1
ATOM 2797 C CA . GLN A 1 359 ? -5.558 15.850 11.537 1.00 97.62 359 GLN A CA 1
ATOM 2798 C C . GLN A 1 359 ? -5.015 15.159 10.283 1.00 97.62 359 GLN A C 1
ATOM 2800 O O . GLN A 1 359 ? -5.517 15.414 9.192 1.00 97.62 359 GLN A O 1
ATOM 2805 N N . TYR A 1 360 ? -4.044 14.250 10.412 1.00 97.81 360 TYR A N 1
ATOM 2806 C CA . TYR A 1 360 ? -3.515 13.502 9.263 1.00 97.81 360 TYR A CA 1
ATOM 2807 C C . TYR A 1 360 ? -4.547 12.551 8.641 1.00 97.81 360 TYR A C 1
ATOM 2809 O O . TYR A 1 360 ? -4.632 12.443 7.416 1.00 97.81 360 TYR A O 1
ATOM 2817 N N . ILE A 1 361 ? -5.365 11.882 9.459 1.00 97.06 361 ILE A N 1
ATOM 2818 C CA . ILE A 1 361 ? -6.442 11.016 8.955 1.00 97.06 361 ILE A CA 1
ATOM 2819 C C . ILE A 1 361 ? -7.543 11.856 8.289 1.00 97.06 361 ILE A C 1
ATOM 2821 O O . ILE A 1 361 ? -8.019 11.500 7.214 1.00 97.06 361 ILE A O 1
ATOM 2825 N N . ALA A 1 362 ? -7.905 13.003 8.866 1.00 96.25 362 ALA A N 1
ATOM 2826 C CA . ALA A 1 362 ? -8.864 13.929 8.269 1.00 96.25 362 ALA A CA 1
ATOM 2827 C C . ALA A 1 362 ? -8.329 14.567 6.979 1.00 96.25 362 ALA A C 1
ATOM 2829 O O . ALA A 1 362 ? -9.079 14.733 6.021 1.00 96.25 362 ALA A O 1
ATOM 2830 N N . PHE A 1 363 ? -7.029 14.855 6.908 1.00 95.88 363 PHE A N 1
ATOM 2831 C CA . PHE A 1 363 ? -6.377 15.305 5.682 1.00 95.88 363 PHE A CA 1
ATOM 2832 C C . PHE A 1 363 ? -6.435 14.239 4.583 1.00 95.88 363 PHE A C 1
ATOM 2834 O O . PHE A 1 363 ? -6.752 14.549 3.437 1.00 95.88 363 PHE A O 1
ATOM 2841 N N . SER A 1 364 ? -6.194 12.973 4.933 1.00 94.75 364 SER A N 1
ATOM 2842 C CA . SER A 1 364 ? -6.400 11.842 4.023 1.00 94.75 364 SER A CA 1
ATOM 2843 C C . SER A 1 364 ? -7.842 11.791 3.503 1.00 94.75 364 SER A C 1
ATOM 2845 O O . SER A 1 364 ? -8.068 11.657 2.300 1.00 94.75 364 SER A O 1
ATOM 2847 N N . GLU A 1 365 ? -8.826 11.970 4.383 1.00 91.94 365 GLU A N 1
ATOM 2848 C CA . GLU A 1 365 ? -10.236 11.996 3.990 1.00 91.94 365 GLU A CA 1
ATOM 2849 C C . GLU A 1 365 ? -10.566 13.182 3.075 1.00 91.94 365 GLU A C 1
ATOM 2851 O O . GLU A 1 365 ? -11.272 13.042 2.075 1.00 91.94 365 GLU A O 1
ATOM 2856 N N . TRP A 1 366 ? -9.990 14.348 3.364 1.00 92.88 366 TRP A N 1
ATOM 2857 C CA . TRP A 1 366 ? -10.128 15.534 2.531 1.00 92.88 366 TRP A CA 1
ATOM 2858 C C . TRP A 1 366 ? -9.553 15.306 1.127 1.00 92.88 366 TRP A C 1
ATOM 2860 O O . TRP A 1 366 ? -10.231 15.610 0.146 1.00 92.88 366 TRP A O 1
ATOM 2870 N N . LEU A 1 367 ? -8.359 14.707 1.017 1.00 91.00 367 LEU A N 1
ATOM 2871 C CA . LEU A 1 367 ? -7.735 14.344 -0.264 1.00 91.00 367 LEU A CA 1
ATOM 2872 C C . LEU A 1 367 ? -8.612 13.380 -1.075 1.00 91.00 367 LEU A C 1
ATOM 2874 O O . LEU A 1 367 ? -8.742 13.543 -2.290 1.00 91.00 367 LEU A O 1
ATOM 2878 N N . CYS A 1 368 ? -9.256 12.416 -0.408 1.00 86.44 368 CYS A N 1
ATOM 2879 C CA . CYS A 1 368 ? -10.211 11.513 -1.053 1.00 86.44 368 CYS A CA 1
ATOM 2880 C C . CYS A 1 368 ? -11.345 12.312 -1.714 1.00 86.44 368 CYS A C 1
ATOM 2882 O O . CYS A 1 368 ? -11.624 12.133 -2.898 1.00 86.44 368 CYS A O 1
ATOM 2884 N N . ARG A 1 369 ? -11.931 13.274 -0.989 1.00 85.69 369 ARG A N 1
ATOM 2885 C CA . ARG A 1 369 ? -13.026 14.114 -1.502 1.00 85.69 369 ARG A CA 1
ATOM 2886 C C . ARG A 1 369 ? -12.607 15.041 -2.643 1.00 85.69 369 ARG A C 1
ATOM 2888 O O . ARG A 1 369 ? -13.413 15.282 -3.531 1.00 85.69 369 ARG A O 1
ATOM 2895 N N . GLN A 1 370 ? -11.368 15.538 -2.650 1.00 84.94 370 GLN A N 1
ATOM 2896 C CA . GLN A 1 370 ? -10.884 16.416 -3.729 1.00 84.94 370 GLN A CA 1
ATOM 2897 C C . GLN A 1 370 ? -10.665 15.697 -5.064 1.00 84.94 370 GLN A C 1
ATOM 2899 O O . GLN A 1 370 ? -10.581 16.343 -6.103 1.00 84.94 370 GLN A O 1
ATOM 2904 N N . SER A 1 371 ? -10.525 14.373 -5.054 1.00 71.38 371 SER A N 1
ATOM 2905 C CA . SER A 1 371 ? -10.180 13.609 -6.256 1.00 71.38 371 SER A CA 1
ATOM 2906 C C . SER A 1 371 ? -11.396 13.050 -7.010 1.00 71.38 371 SER A C 1
ATOM 2908 O O . SER A 1 371 ? -11.220 12.186 -7.870 1.00 71.38 371 SER A O 1
ATOM 2910 N N . ASP A 1 372 ? -12.615 13.519 -6.688 1.00 64.69 372 ASP A N 1
ATOM 2911 C CA . ASP A 1 372 ? -13.910 12.941 -7.108 1.00 64.69 372 ASP A CA 1
ATOM 2912 C C . ASP A 1 372 ? -13.991 11.421 -6.852 1.00 64.69 372 ASP A C 1
ATOM 2914 O O . ASP A 1 372 ? -14.730 10.671 -7.498 1.00 64.69 372 ASP A O 1
ATOM 2918 N N . GLN A 1 373 ? -13.189 10.941 -5.900 1.00 60.19 373 GLN A N 1
ATOM 2919 C CA . GLN A 1 373 ? -13.092 9.539 -5.545 1.00 60.19 373 GLN A CA 1
ATOM 2920 C C . GLN A 1 373 ? -14.174 9.191 -4.534 1.00 60.19 373 GLN A C 1
ATOM 2922 O O . GLN A 1 373 ? -14.180 9.663 -3.398 1.00 60.19 373 GLN A O 1
ATOM 2927 N N . VAL A 1 374 ? -15.085 8.313 -4.951 1.00 57.12 374 VAL A N 1
ATOM 2928 C CA . VAL A 1 374 ? -16.055 7.674 -4.058 1.00 57.12 374 VAL A CA 1
ATOM 2929 C C . VAL A 1 374 ? -15.293 6.752 -3.098 1.00 57.12 374 VAL A C 1
ATOM 2931 O O . VAL A 1 374 ? -14.830 5.693 -3.512 1.00 57.12 374 VAL A O 1
ATOM 2934 N N . HIS A 1 375 ? -15.132 7.191 -1.845 1.00 55.62 375 HIS A N 1
ATOM 2935 C CA . HIS A 1 375 ? -14.513 6.522 -0.686 1.00 55.62 375 HIS A CA 1
ATOM 2936 C C . HIS A 1 375 ? -14.071 5.058 -0.902 1.00 55.62 375 HIS A C 1
ATOM 2938 O O . HIS A 1 375 ? -14.834 4.113 -0.709 1.00 55.62 375 HIS A O 1
ATOM 2944 N N . HIS A 1 376 ? -12.803 4.839 -1.270 1.00 64.19 376 HIS A N 1
ATOM 2945 C CA . HIS A 1 376 ? -12.337 3.507 -1.688 1.00 64.19 376 HIS A CA 1
ATOM 2946 C C . HIS A 1 376 ? -12.055 2.522 -0.555 1.00 64.19 376 HIS A C 1
ATOM 2948 O O . HIS A 1 376 ? -12.006 1.310 -0.781 1.00 64.19 376 HIS A O 1
ATOM 2954 N N . SER A 1 377 ? -11.858 3.017 0.661 1.00 76.25 377 SER A N 1
ATOM 2955 C CA . SER A 1 377 ? -11.404 2.213 1.786 1.00 76.25 377 SER A CA 1
ATOM 2956 C C . SER A 1 377 ? -12.115 2.627 3.060 1.00 76.25 377 SER A C 1
ATOM 2958 O O . SER A 1 377 ? -12.184 3.810 3.377 1.00 76.25 377 SER A O 1
ATOM 2960 N N . ALA A 1 378 ? -12.547 1.644 3.842 1.00 89.12 378 ALA A N 1
ATOM 2961 C CA . ALA A 1 378 ? -13.071 1.868 5.180 1.00 89.12 378 ALA A CA 1
ATOM 2962 C C . ALA A 1 378 ? -11.956 2.152 6.209 1.00 89.12 378 ALA A C 1
ATOM 2964 O O . ALA A 1 378 ? -12.237 2.287 7.395 1.00 89.12 378 ALA A O 1
ATOM 2965 N N . TRP A 1 379 ? -10.681 2.234 5.801 1.00 91.44 379 TRP A N 1
ATOM 2966 C CA . TRP A 1 379 ? -9.571 2.414 6.743 1.00 91.44 379 TRP A CA 1
ATOM 2967 C C . TRP A 1 379 ? -9.634 3.721 7.533 1.00 91.44 379 TRP A C 1
ATOM 2969 O O . TRP A 1 379 ? -9.475 3.665 8.745 1.00 91.44 379 TRP A O 1
ATOM 2979 N N . ASN A 1 380 ? -9.900 4.868 6.902 1.00 93.75 380 ASN A N 1
ATOM 2980 C CA . ASN A 1 380 ? -10.006 6.144 7.619 1.00 93.75 380 ASN A CA 1
ATOM 2981 C C . ASN A 1 380 ? -11.114 6.129 8.691 1.00 93.75 380 ASN A C 1
ATOM 2983 O O . ASN A 1 380 ? -10.795 6.384 9.855 1.00 93.75 380 ASN A O 1
ATOM 2987 N N . PRO A 1 381 ? -12.376 5.763 8.377 1.00 94.06 381 PRO A N 1
ATOM 2988 C CA . PRO A 1 381 ? -13.414 5.668 9.403 1.00 94.06 381 PRO A CA 1
ATOM 2989 C C . PRO A 1 381 ? -13.084 4.608 10.463 1.00 94.06 381 PRO A C 1
ATOM 2991 O O . PRO A 1 381 ? -13.315 4.846 11.647 1.00 94.06 381 PRO A O 1
ATOM 2994 N N . LEU A 1 382 ? -12.465 3.479 10.089 1.00 95.75 382 LEU A N 1
ATOM 2995 C CA . LEU A 1 382 ? -11.973 2.489 11.056 1.00 95.75 382 LEU A CA 1
ATOM 2996 C C . LEU A 1 382 ? -10.903 3.054 11.992 1.00 95.75 382 LEU A C 1
ATOM 2998 O O . LEU A 1 382 ? -10.929 2.765 13.185 1.00 95.75 382 LEU A O 1
ATOM 3002 N N . TYR A 1 383 ? -9.954 3.838 11.484 1.00 96.56 383 TYR A N 1
ATOM 3003 C CA . TYR A 1 383 ? -8.909 4.453 12.300 1.00 96.56 383 TYR A CA 1
ATOM 3004 C C . TYR A 1 383 ? -9.504 5.463 13.280 1.00 96.56 383 TYR A C 1
ATOM 3006 O O . TYR A 1 383 ? -9.167 5.419 14.459 1.00 96.56 383 TYR A O 1
ATOM 3014 N N . LEU A 1 384 ? -10.447 6.297 12.835 1.00 96.56 384 LEU A N 1
ATOM 3015 C CA . LEU A 1 384 ? -11.138 7.251 13.707 1.00 96.56 384 LEU A CA 1
ATOM 3016 C C . LEU A 1 384 ? -11.961 6.545 14.794 1.00 96.56 384 LEU A C 1
ATOM 3018 O O . LEU A 1 384 ? -11.866 6.920 15.960 1.00 96.56 384 LEU A O 1
ATOM 3022 N N . MET A 1 385 ? -12.691 5.480 14.448 1.00 97.00 385 MET A N 1
ATOM 3023 C CA . MET A 1 385 ? -13.417 4.647 15.418 1.00 97.00 385 MET A CA 1
ATOM 3024 C C . MET A 1 385 ? -12.479 3.991 16.438 1.00 97.00 385 MET A C 1
ATOM 3026 O O . MET A 1 385 ? -12.758 4.004 17.636 1.00 97.00 385 MET A O 1
ATOM 3030 N N . ARG A 1 386 ? -11.325 3.483 15.987 1.00 95.62 386 ARG A N 1
ATOM 3031 C CA . ARG A 1 386 ? -10.294 2.912 16.868 1.00 95.62 386 ARG A CA 1
ATOM 3032 C C . ARG A 1 386 ? -9.695 3.948 17.810 1.00 95.62 386 ARG A C 1
ATOM 3034 O O . ARG A 1 386 ? -9.520 3.630 18.981 1.00 95.62 386 ARG A O 1
ATOM 3041 N N . ILE A 1 387 ? -9.414 5.157 17.324 1.00 96.31 387 ILE A N 1
ATOM 3042 C CA . ILE A 1 387 ? -8.945 6.278 18.151 1.00 96.31 387 ILE A CA 1
ATOM 3043 C C . ILE A 1 387 ? -10.010 6.636 19.190 1.00 96.31 387 ILE A C 1
ATOM 3045 O O . ILE A 1 387 ? -9.709 6.712 20.380 1.00 96.31 387 ILE A O 1
ATOM 3049 N N . ALA A 1 388 ? -11.263 6.788 18.755 1.00 95.94 388 ALA A N 1
ATOM 3050 C CA . ALA A 1 388 ? -12.380 7.130 19.624 1.00 95.94 388 ALA A CA 1
ATOM 3051 C C . ALA A 1 388 ? -12.574 6.119 20.756 1.00 95.94 388 ALA A C 1
ATOM 3053 O O . ALA A 1 388 ? -12.711 6.506 21.917 1.00 95.94 388 ALA A O 1
ATOM 3054 N N . ARG A 1 389 ? -12.549 4.830 20.415 1.00 94.38 389 ARG A N 1
ATOM 3055 C CA . ARG A 1 389 ? -12.655 3.723 21.364 1.00 94.38 389 ARG A CA 1
ATOM 3056 C C . ARG A 1 389 ? -11.414 3.580 22.242 1.00 94.38 389 ARG A C 1
ATOM 3058 O O . ARG A 1 389 ? -11.543 3.299 23.426 1.00 94.38 389 ARG A O 1
ATOM 3065 N N . GLY A 1 390 ? -10.218 3.743 21.684 1.00 92.12 390 GLY A N 1
ATOM 3066 C CA . GLY A 1 390 ? -8.967 3.554 22.419 1.00 92.12 390 GLY A CA 1
ATOM 3067 C C . GLY A 1 390 ? -8.673 4.647 23.447 1.00 92.12 390 GLY A C 1
ATOM 3068 O O . GLY A 1 390 ? -7.807 4.459 24.289 1.00 92.12 390 GLY A O 1
ATOM 3069 N N . HIS A 1 391 ? -9.433 5.745 23.448 1.00 87.75 391 HIS A N 1
ATOM 3070 C CA . HIS A 1 391 ? -9.447 6.702 24.558 1.00 87.75 391 HIS A CA 1
ATOM 3071 C C . HIS A 1 391 ? -10.046 6.115 25.851 1.00 87.75 391 HIS A C 1
ATOM 3073 O O . HIS A 1 391 ? -9.837 6.641 26.942 1.00 87.75 391 HIS A O 1
ATOM 3079 N N . CYS A 1 392 ? -10.800 5.018 25.751 1.00 89.50 392 CYS A N 1
ATOM 3080 C CA . CYS A 1 392 ? -11.375 4.337 26.900 1.00 89.50 392 CYS A CA 1
ATOM 3081 C C . CYS A 1 392 ? -10.354 3.392 27.556 1.00 89.50 392 CYS A C 1
ATOM 3083 O O . CYS A 1 392 ? -9.807 2.508 26.899 1.00 89.50 392 CYS A O 1
ATOM 3085 N N . GLN A 1 393 ? -10.177 3.493 28.877 1.00 73.94 393 GLN A N 1
ATOM 3086 C CA . GLN A 1 393 ? -9.443 2.491 29.660 1.00 73.94 393 GLN A CA 1
ATOM 3087 C C . GLN A 1 393 ? -10.365 1.308 29.997 1.00 73.94 393 GLN A C 1
ATOM 3089 O O . GLN A 1 393 ? -11.012 1.280 31.041 1.00 73.94 393 GLN A O 1
ATOM 3094 N N . GLY A 1 394 ? -10.474 0.349 29.076 1.00 68.69 394 GLY A N 1
ATOM 3095 C CA . GLY A 1 394 ? -11.226 -0.893 29.282 1.00 68.69 394 GLY A CA 1
ATOM 3096 C C . GLY A 1 394 ? -10.334 -2.038 29.768 1.00 68.69 394 GLY A C 1
ATOM 3097 O O . GLY A 1 394 ? -9.255 -2.254 29.221 1.00 68.69 394 GLY A O 1
ATOM 3098 N N . GLY A 1 395 ? -10.793 -2.787 30.775 1.00 75.06 395 GLY A N 1
ATOM 3099 C CA . GLY A 1 395 ? -10.195 -4.071 31.157 1.00 75.06 395 GLY A CA 1
ATOM 3100 C C . GLY A 1 395 ? -10.634 -5.217 30.239 1.00 75.06 395 GLY A C 1
ATOM 3101 O O . GLY A 1 395 ? -11.530 -5.053 29.410 1.00 75.06 395 GLY A O 1
ATOM 3102 N N . GLU A 1 396 ? -10.026 -6.394 30.391 1.00 83.19 396 GLU A N 1
ATOM 3103 C CA . GLU A 1 396 ? -10.516 -7.606 29.726 1.00 83.19 396 GLU A CA 1
ATOM 3104 C C . GLU A 1 396 ? -11.879 -8.023 30.302 1.00 83.19 396 GLU A C 1
ATOM 3106 O O . GLU A 1 396 ? -12.061 -8.061 31.517 1.00 83.19 396 GLU A O 1
ATOM 3111 N N . SER A 1 397 ? -12.822 -8.353 29.417 1.00 84.00 397 SER A N 1
ATOM 3112 C CA . SER A 1 397 ? -14.179 -8.836 29.719 1.00 84.00 397 SER A CA 1
ATOM 3113 C C . SER A 1 397 ? -14.900 -7.992 30.782 1.00 84.00 397 SER A C 1
ATOM 3115 O O . SER A 1 397 ? -15.252 -8.502 31.849 1.00 84.00 397 SER A O 1
ATOM 3117 N N . PRO A 1 398 ? -15.111 -6.685 30.522 1.00 90.31 398 PRO A N 1
ATOM 3118 C CA . PRO A 1 398 ? -15.794 -5.812 31.468 1.00 90.31 398 PRO A CA 1
ATOM 3119 C C . PRO A 1 398 ? -17.246 -6.262 31.661 1.00 90.31 398 PRO A C 1
ATOM 3121 O O . PRO A 1 398 ? -17.857 -6.830 30.759 1.00 90.31 398 PRO A O 1
ATOM 3124 N N . THR A 1 399 ? -17.850 -5.953 32.808 1.00 91.12 399 THR A N 1
ATOM 3125 C CA . THR A 1 399 ? -19.309 -6.093 32.940 1.00 91.12 399 THR A CA 1
ATOM 3126 C C . THR A 1 399 ? -20.008 -5.140 31.973 1.00 91.12 399 THR A C 1
ATOM 3128 O O . THR A 1 399 ? -19.485 -4.058 31.678 1.00 91.12 399 THR A O 1
ATOM 3131 N N . LEU A 1 400 ? -21.218 -5.475 31.516 1.00 92.31 400 LEU A N 1
ATOM 3132 C CA . LEU A 1 400 ? -21.974 -4.579 30.635 1.00 92.31 400 LEU A CA 1
ATOM 3133 C C . LEU A 1 400 ? -22.185 -3.183 31.252 1.00 92.31 400 LEU A C 1
ATOM 3135 O O . LEU A 1 400 ? -22.162 -2.178 30.542 1.00 92.31 400 LEU A O 1
ATOM 3139 N N . ALA A 1 401 ? -22.354 -3.107 32.575 1.00 91.94 401 ALA A N 1
ATOM 3140 C CA . ALA A 1 401 ? -22.478 -1.840 33.291 1.00 91.94 401 ALA A CA 1
ATOM 3141 C C . ALA A 1 401 ? -21.188 -1.004 33.223 1.00 91.94 401 ALA A C 1
ATOM 3143 O O . ALA A 1 401 ? -21.252 0.166 32.854 1.00 91.94 401 ALA A O 1
ATOM 3144 N N . ALA A 1 402 ? -20.025 -1.600 33.518 1.00 92.31 402 ALA A N 1
ATOM 3145 C CA . ALA A 1 402 ? -18.735 -0.910 33.435 1.00 92.31 402 ALA A CA 1
ATOM 3146 C C . ALA A 1 402 ? -18.409 -0.492 31.993 1.00 92.31 402 ALA A C 1
ATOM 3148 O O . ALA A 1 402 ? -17.943 0.616 31.746 1.00 92.31 402 ALA A O 1
ATOM 3149 N N . PHE A 1 403 ? -18.728 -1.349 31.025 1.00 93.81 403 PHE A N 1
ATOM 3150 C CA . PHE A 1 403 ? -18.551 -1.061 29.608 1.00 93.81 403 PHE A CA 1
ATOM 3151 C C . PHE A 1 403 ? -19.354 0.158 29.143 1.00 93.81 403 PHE A C 1
ATOM 3153 O O . PHE A 1 403 ? -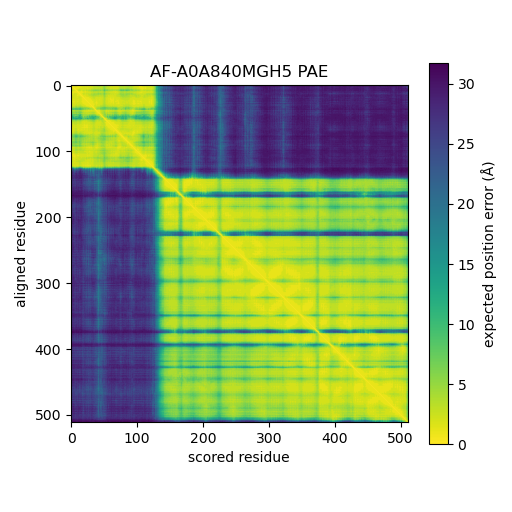18.833 1.004 28.423 1.00 93.81 403 PHE A O 1
ATOM 3160 N N . ARG A 1 404 ? -20.607 0.293 29.593 1.00 92.94 404 ARG A N 1
ATOM 3161 C CA . ARG A 1 404 ? -21.463 1.449 29.271 1.00 92.94 404 ARG A CA 1
ATOM 3162 C C . ARG A 1 404 ? -21.021 2.750 29.944 1.00 92.94 404 ARG A C 1
ATOM 3164 O O . ARG A 1 404 ? -21.418 3.818 29.493 1.00 92.94 404 ARG A O 1
ATOM 3171 N N . GLN A 1 405 ? -20.213 2.673 31.001 1.00 93.38 405 GLN A N 1
ATOM 3172 C CA . GLN A 1 405 ? -19.631 3.848 31.657 1.00 93.38 405 GLN A CA 1
ATOM 3173 C C . GLN A 1 405 ? -18.398 4.391 30.924 1.00 93.38 405 GLN A C 1
ATOM 3175 O O . GLN A 1 405 ? -17.956 5.497 31.229 1.00 93.38 405 GLN A O 1
ATOM 3180 N N . LEU A 1 406 ? -17.844 3.649 29.958 1.00 94.19 406 LEU A N 1
ATOM 3181 C CA . LEU A 1 406 ? -16.742 4.137 29.133 1.00 94.19 406 LEU A CA 1
ATOM 3182 C C . LEU A 1 406 ? -17.185 5.362 28.322 1.00 94.19 406 LEU A C 1
ATOM 3184 O O . LEU A 1 406 ? -18.307 5.422 27.822 1.00 94.19 406 LEU A O 1
ATOM 3188 N N . THR A 1 407 ? -16.288 6.330 28.155 1.00 94.00 407 THR A N 1
ATOM 3189 C CA . THR A 1 407 ? -16.554 7.580 27.431 1.00 94.00 407 THR A CA 1
ATOM 3190 C C . THR A 1 407 ? -15.694 7.652 26.166 1.00 94.00 407 THR A C 1
ATOM 3192 O O . THR A 1 407 ? -14.621 8.262 26.194 1.00 94.00 407 THR A O 1
ATOM 3195 N N . PRO A 1 408 ? -16.103 7.002 25.058 1.00 95.12 408 PRO A N 1
ATOM 3196 C CA . PRO A 1 408 ? -15.388 7.120 23.792 1.00 95.12 408 PRO A CA 1
ATOM 3197 C C . PRO A 1 408 ? -15.468 8.553 23.265 1.00 95.12 408 PRO A C 1
ATOM 3199 O O . PRO A 1 408 ? -16.457 9.258 23.490 1.00 95.12 408 PRO A O 1
ATOM 3202 N N . ILE A 1 409 ? -14.448 8.982 22.522 1.00 95.19 409 ILE A N 1
ATOM 3203 C CA . ILE A 1 409 ? -14.459 10.311 21.898 1.00 95.19 409 ILE A CA 1
ATOM 3204 C C . ILE A 1 409 ? -15.593 10.357 20.872 1.00 95.19 409 ILE A C 1
ATOM 3206 O O . ILE A 1 409 ? -15.743 9.448 20.058 1.00 95.19 409 ILE A O 1
ATOM 3210 N N . THR A 1 410 ? -16.409 11.406 20.891 1.00 93.56 410 THR A N 1
ATOM 3211 C CA . THR A 1 410 ? -17.529 11.542 19.949 1.00 93.56 410 THR A CA 1
ATOM 3212 C C . THR A 1 410 ? -17.042 11.961 18.555 1.00 93.56 410 THR A C 1
ATOM 3214 O O . THR A 1 410 ? -15.995 12.608 18.448 1.00 93.56 410 THR A O 1
ATOM 3217 N N . PRO A 1 411 ? -17.801 11.680 17.474 1.00 94.50 411 PRO A N 1
ATOM 3218 C CA . PRO A 1 411 ? -17.463 12.186 16.140 1.00 94.50 411 PRO A CA 1
ATOM 3219 C C . PRO A 1 411 ? -17.264 13.710 16.125 1.00 94.50 411 PRO A C 1
ATOM 3221 O O . PRO A 1 411 ? -16.292 14.208 15.561 1.00 94.50 411 PRO A O 1
ATOM 3224 N N . ASN A 1 412 ? -18.122 14.453 16.834 1.00 92.50 412 ASN A N 1
ATOM 3225 C CA . ASN A 1 412 ? -18.027 15.910 16.926 1.00 92.50 412 ASN A CA 1
ATOM 3226 C C . ASN A 1 412 ? -16.749 16.387 17.640 1.00 92.50 412 ASN A C 1
ATOM 3228 O O . ASN A 1 412 ? -16.149 17.373 17.223 1.00 92.50 412 ASN A O 1
ATOM 3232 N N . ALA A 1 413 ? -16.301 15.684 18.683 1.00 92.56 413 ALA A N 1
ATOM 3233 C CA . ALA A 1 413 ? -15.037 16.002 19.344 1.00 92.56 413 ALA A CA 1
ATOM 3234 C C . ALA A 1 413 ? -13.832 15.744 18.418 1.00 92.56 413 ALA A C 1
ATOM 3236 O O . ALA A 1 413 ? -12.945 16.590 18.330 1.00 92.56 413 ALA A O 1
ATOM 3237 N N . LEU A 1 414 ? -13.831 14.651 17.640 1.00 94.00 414 LEU A N 1
ATOM 3238 C CA . LEU A 1 414 ? -12.781 14.426 16.635 1.00 94.00 414 LEU A CA 1
ATOM 3239 C C . LEU A 1 414 ? -12.780 15.492 15.533 1.00 94.00 414 LEU A C 1
ATOM 3241 O O . LEU A 1 414 ? -11.708 15.893 15.080 1.00 94.00 414 LEU A O 1
ATOM 3245 N N . ARG A 1 415 ? -13.950 16.009 15.133 1.00 94.81 415 ARG A N 1
ATOM 3246 C CA . ARG A 1 415 ? -14.034 17.131 14.180 1.00 94.81 415 ARG A CA 1
ATOM 3247 C C . ARG A 1 415 ? -13.340 18.392 14.685 1.00 94.81 415 ARG A C 1
ATOM 3249 O O . ARG A 1 415 ? -12.745 19.101 13.881 1.00 94.81 415 ARG A O 1
ATOM 3256 N N . GLN A 1 416 ? -13.367 18.659 15.991 1.00 94.12 416 GLN A N 1
ATOM 3257 C CA . GLN A 1 416 ? -12.652 19.805 16.563 1.00 94.12 416 GLN A CA 1
ATOM 3258 C C . GLN A 1 416 ? -11.135 19.655 16.405 1.00 94.12 416 GLN A C 1
ATOM 3260 O O . GLN A 1 416 ? -10.456 20.621 16.063 1.00 94.12 416 GLN A O 1
ATOM 3265 N N . TRP A 1 417 ? -10.604 18.444 16.589 1.00 95.44 417 TRP A N 1
ATOM 3266 C CA . TRP A 1 417 ? -9.179 18.172 16.380 1.00 95.44 417 TRP A CA 1
ATOM 3267 C C . TRP A 1 417 ? -8.785 18.169 14.906 1.00 95.44 417 TRP A C 1
ATOM 3269 O O . TRP A 1 417 ? -7.687 18.594 14.572 1.00 95.44 417 TRP A O 1
ATOM 3279 N N . ALA A 1 418 ? -9.684 17.750 14.017 1.00 95.44 418 ALA A N 1
ATOM 3280 C CA . ALA A 1 418 ? -9.427 17.629 12.585 1.00 95.44 418 ALA A CA 1
ATOM 3281 C C . ALA A 1 418 ? -9.141 18.955 11.853 1.00 95.44 418 ALA A C 1
ATOM 3283 O O . ALA A 1 418 ? -8.720 18.904 10.700 1.00 95.44 418 ALA A O 1
ATOM 3284 N N . ASN A 1 419 ? -9.370 20.122 12.473 1.00 88.19 419 ASN A N 1
ATOM 3285 C CA . ASN A 1 419 ? -9.141 21.450 11.884 1.00 88.19 419 ASN A CA 1
ATOM 3286 C C . ASN A 1 419 ? -7.759 21.534 11.184 1.00 88.19 419 ASN A C 1
ATOM 3288 O O . ASN A 1 419 ? -6.762 21.177 11.820 1.00 88.19 419 ASN A O 1
ATOM 3292 N N . PRO A 1 420 ? -7.661 21.989 9.912 1.00 93.50 420 PRO A N 1
ATOM 3293 C CA . PRO A 1 420 ? -8.697 22.586 9.046 1.00 93.50 420 PRO A CA 1
ATOM 3294 C C . PRO A 1 420 ? -9.581 21.612 8.256 1.00 93.50 420 PRO A C 1
ATOM 3296 O O . PRO A 1 420 ? -10.435 22.042 7.489 1.00 93.50 420 PRO A O 1
ATOM 3299 N N . PHE A 1 421 ? -9.432 20.306 8.441 1.00 95.44 421 PHE A N 1
ATOM 3300 C CA . PHE A 1 421 ? -10.101 19.274 7.642 1.00 95.44 421 PHE A CA 1
ATOM 3301 C C . PHE A 1 421 ? -11.390 18.735 8.281 1.00 95.44 421 PHE A C 1
ATOM 3303 O O . PHE A 1 421 ? -11.851 17.651 7.932 1.00 95.44 421 PHE A O 1
ATOM 3310 N N . ALA A 1 422 ? -11.996 19.477 9.212 1.00 94.06 422 ALA A N 1
ATOM 3311 C CA . ALA A 1 422 ? -13.182 19.044 9.956 1.00 94.06 422 ALA A CA 1
ATOM 3312 C C . ALA A 1 422 ? -14.378 18.696 9.056 1.00 94.06 422 ALA A C 1
ATOM 3314 O O . ALA A 1 422 ? -15.158 17.799 9.380 1.00 94.06 422 ALA A O 1
ATOM 3315 N N . ASP A 1 423 ? -14.512 19.384 7.922 1.00 91.81 423 ASP A N 1
ATOM 3316 C CA . ASP A 1 423 ? -15.594 19.154 6.964 1.00 91.81 423 ASP A CA 1
ATOM 3317 C C . ASP A 1 423 ? -15.426 17.848 6.198 1.00 91.81 423 ASP A C 1
ATOM 3319 O O . ASP A 1 423 ? -16.408 17.326 5.681 1.00 91.81 423 ASP A O 1
ATOM 3323 N N . ALA A 1 424 ? -14.212 17.288 6.151 1.00 90.38 424 ALA A N 1
ATOM 3324 C CA . ALA A 1 424 ? -13.952 15.993 5.536 1.00 90.38 424 ALA A CA 1
ATOM 3325 C C . ALA A 1 424 ? -14.466 14.813 6.375 1.00 90.38 424 ALA A C 1
ATOM 3327 O O . ALA A 1 424 ? -14.600 13.708 5.854 1.00 90.38 424 ALA A O 1
ATOM 3328 N N . LEU A 1 425 ? -14.784 15.027 7.651 1.00 91.12 425 LEU A N 1
ATOM 3329 C CA . LEU A 1 425 ? -15.308 13.987 8.533 1.00 91.12 425 LEU A CA 1
ATOM 3330 C C . LEU A 1 425 ? -16.847 14.022 8.596 1.00 91.12 425 LEU A C 1
ATOM 3332 O O . LEU A 1 425 ? -17.436 15.070 8.327 1.00 91.12 425 LEU A O 1
ATOM 3336 N N . PRO A 1 426 ? -17.512 12.905 8.954 1.00 85.06 426 PRO A N 1
ATOM 3337 C CA . PRO A 1 426 ? -18.963 12.878 9.146 1.00 85.06 426 PRO A CA 1
ATOM 3338 C C . PRO A 1 426 ? -19.422 13.881 10.212 1.00 85.06 426 PRO A C 1
ATOM 3340 O O . PRO A 1 426 ? -18.860 13.923 11.308 1.00 85.06 426 PRO A O 1
ATOM 3343 N N . ASP A 1 427 ? -20.447 14.673 9.899 1.00 86.00 427 ASP A N 1
ATOM 3344 C CA . ASP A 1 427 ? -21.014 15.725 10.755 1.00 86.00 427 ASP A CA 1
ATOM 3345 C C . ASP A 1 427 ? -22.313 15.308 11.470 1.00 86.00 427 ASP A C 1
ATOM 3347 O O . ASP A 1 427 ? -22.778 16.016 12.364 1.00 86.00 427 ASP A O 1
ATOM 3351 N N . GLN A 1 428 ? -22.874 14.150 11.114 1.00 84.12 428 GLN A N 1
ATOM 3352 C CA . GLN A 1 428 ? -24.110 13.600 11.670 1.00 84.12 428 GLN A CA 1
ATOM 3353 C C . GLN A 1 428 ? -23.953 12.124 12.056 1.00 84.12 428 GLN A C 1
ATOM 3355 O O . GLN A 1 428 ? -23.128 11.400 11.498 1.00 84.12 428 GLN A O 1
ATOM 3360 N N . GLY A 1 429 ? -24.799 11.677 12.987 1.00 86.62 429 GLY A N 1
ATOM 3361 C CA . GLY A 1 429 ? -24.841 10.292 13.461 1.00 86.62 429 GLY A CA 1
ATOM 3362 C C . GLY A 1 429 ? -23.774 9.946 14.504 1.00 86.62 429 GLY A C 1
ATOM 3363 O O . GLY A 1 429 ? -22.847 10.710 14.786 1.00 86.62 429 GLY A O 1
ATOM 3364 N N . GLY A 1 430 ? -23.937 8.778 15.122 1.00 93.56 430 GLY A N 1
ATOM 3365 C CA . GLY A 1 430 ? -22.946 8.173 16.008 1.00 93.56 430 GLY A CA 1
ATOM 3366 C C . GLY A 1 430 ? -21.973 7.260 15.258 1.00 93.56 430 GLY A C 1
ATOM 3367 O O . GLY A 1 430 ? -22.161 6.923 14.091 1.00 93.56 430 GLY A O 1
ATOM 3368 N N . TRP A 1 431 ? -20.945 6.773 15.954 1.00 96.00 431 TRP A N 1
ATOM 3369 C CA . TRP A 1 431 ? -19.986 5.824 15.374 1.00 96.00 431 TRP A CA 1
ATOM 3370 C C . TRP A 1 431 ? -20.632 4.543 14.830 1.00 96.00 431 TRP A C 1
ATOM 3372 O O . TRP A 1 431 ? -20.202 4.027 13.801 1.00 96.00 431 TRP A O 1
ATOM 3382 N N . HIS A 1 432 ? -21.695 4.052 15.476 1.00 95.69 432 HIS A N 1
ATOM 3383 C CA . HIS A 1 432 ? -22.433 2.892 14.979 1.00 95.69 432 HIS A CA 1
ATOM 3384 C C . HIS A 1 432 ? -23.190 3.181 13.673 1.00 95.69 432 HIS A C 1
ATOM 3386 O O . HIS A 1 432 ? -23.300 2.278 12.846 1.00 95.69 432 HIS A O 1
ATOM 3392 N N . ASP A 1 433 ? -23.666 4.413 13.453 1.00 95.19 433 ASP A N 1
ATOM 3393 C CA . ASP A 1 433 ? -24.322 4.810 12.199 1.00 95.19 433 ASP A CA 1
ATOM 3394 C C . ASP A 1 433 ? -23.310 4.859 11.053 1.00 95.19 433 ASP A C 1
ATOM 3396 O O . ASP A 1 433 ? -23.567 4.334 9.970 1.00 95.19 433 ASP A O 1
ATOM 3400 N N . ILE A 1 434 ? -22.122 5.411 11.319 1.00 94.50 434 ILE A N 1
ATOM 3401 C CA . ILE A 1 434 ? -21.013 5.466 10.356 1.00 94.50 434 ILE A CA 1
ATOM 3402 C C . ILE A 1 434 ? -20.596 4.046 9.942 1.00 94.50 434 ILE A C 1
ATOM 3404 O O . ILE A 1 434 ? -20.511 3.744 8.750 1.00 94.50 434 ILE A O 1
ATOM 3408 N N . ALA A 1 435 ? -20.388 3.142 10.908 1.00 96.44 435 ALA A N 1
ATOM 3409 C CA . ALA A 1 435 ? -20.040 1.751 10.616 1.00 96.44 435 ALA A CA 1
ATOM 3410 C C . ALA A 1 435 ? -21.151 1.019 9.840 1.00 96.44 435 ALA A C 1
ATOM 3412 O O . ALA A 1 435 ? -20.866 0.303 8.876 1.00 96.44 435 ALA A O 1
ATOM 3413 N N . ALA A 1 436 ? -22.418 1.217 10.225 1.00 96.00 436 ALA A N 1
ATOM 3414 C CA . ALA A 1 436 ? -23.565 0.622 9.544 1.00 96.00 436 ALA A CA 1
ATOM 3415 C C . ALA A 1 436 ? -23.727 1.142 8.107 1.00 96.00 436 ALA A C 1
ATOM 3417 O O . ALA A 1 436 ? -24.064 0.356 7.223 1.00 96.00 436 ALA A O 1
ATOM 3418 N N . CYS A 1 437 ? -23.449 2.425 7.857 1.00 93.62 437 CYS A N 1
ATOM 3419 C CA . CYS A 1 437 ? -23.500 3.019 6.521 1.00 93.62 437 CYS A CA 1
ATOM 3420 C C . CYS A 1 437 ? -22.521 2.324 5.563 1.00 93.62 437 CYS A C 1
ATOM 3422 O O . CYS A 1 437 ? -22.934 1.836 4.510 1.00 93.62 437 CYS A O 1
ATOM 3424 N N . HIS A 1 438 ? -21.258 2.160 5.968 1.00 93.12 438 HIS A N 1
ATOM 3425 C CA . HIS A 1 438 ? -20.266 1.448 5.154 1.00 93.12 438 HIS A CA 1
ATOM 3426 C C . HIS A 1 438 ? -20.616 -0.030 4.950 1.00 93.12 438 HIS A C 1
ATOM 3428 O O . HIS A 1 438 ? -20.449 -0.569 3.856 1.00 93.12 438 HIS A O 1
ATOM 3434 N N . LEU A 1 439 ? -21.146 -0.711 5.969 1.00 95.38 439 LEU A N 1
ATOM 3435 C CA . LEU A 1 439 ? -21.614 -2.091 5.801 1.00 95.38 439 LEU A CA 1
ATOM 3436 C C . LEU A 1 439 ? -22.805 -2.176 4.834 1.00 95.38 439 LEU A C 1
ATOM 3438 O O . LEU A 1 439 ? -22.858 -3.088 4.016 1.00 95.38 439 LEU A O 1
ATOM 3442 N N . LEU A 1 440 ? -23.714 -1.200 4.842 1.00 94.00 440 LEU A N 1
ATOM 3443 C CA . LEU A 1 440 ? -24.811 -1.135 3.877 1.00 94.00 440 LEU A CA 1
ATOM 3444 C C . LEU A 1 440 ? -24.300 -0.881 2.449 1.00 94.00 440 LEU A C 1
ATOM 3446 O O . LEU A 1 440 ? -24.805 -1.480 1.499 1.00 94.00 440 LEU A O 1
ATOM 3450 N N . GLU A 1 441 ? -23.303 -0.013 2.268 1.00 89.25 441 GLU A N 1
ATOM 3451 C CA . GLU A 1 441 ? -22.631 0.189 0.974 1.00 89.25 441 GLU A CA 1
ATOM 3452 C C . GLU A 1 441 ? -21.983 -1.101 0.463 1.00 89.25 441 GLU A C 1
ATOM 3454 O O . GLU A 1 441 ? -22.118 -1.421 -0.722 1.00 89.25 441 GLU A O 1
ATOM 3459 N N . HIS A 1 442 ? -21.354 -1.858 1.367 1.00 89.31 442 HIS A N 1
ATOM 3460 C CA . HIS A 1 442 ? -20.798 -3.178 1.087 1.00 89.31 442 HIS A CA 1
ATOM 3461 C C . HIS A 1 442 ? -21.860 -4.164 0.601 1.00 89.31 442 HIS A C 1
ATOM 3463 O O . HIS A 1 442 ? -21.737 -4.751 -0.476 1.00 89.31 442 HIS A O 1
ATOM 3469 N N . ASP A 1 443 ? -22.919 -4.315 1.392 1.00 91.44 443 ASP A N 1
ATOM 3470 C CA . ASP A 1 443 ? -23.959 -5.323 1.192 1.00 91.44 443 ASP A CA 1
ATOM 3471 C C . ASP A 1 443 ? -24.812 -5.021 -0.046 1.00 91.44 443 ASP A C 1
ATOM 3473 O O . ASP A 1 443 ? -25.245 -5.928 -0.757 1.00 91.44 443 ASP A O 1
ATOM 3477 N N . SER A 1 444 ? -24.995 -3.735 -0.359 1.00 87.94 444 SER A N 1
ATOM 3478 C CA . SER A 1 444 ? -25.697 -3.282 -1.565 1.00 87.94 444 SER A CA 1
ATOM 3479 C C . SER A 1 444 ? -24.853 -3.351 -2.842 1.00 87.94 444 SER A C 1
ATOM 3481 O O . SER A 1 444 ? -25.353 -3.013 -3.912 1.00 87.94 444 SER A O 1
ATOM 3483 N N . ASN A 1 445 ? -23.584 -3.777 -2.770 1.00 79.12 445 ASN A N 1
ATOM 3484 C CA . ASN A 1 445 ? -22.621 -3.709 -3.878 1.00 79.12 445 ASN A CA 1
ATOM 3485 C C . ASN A 1 445 ? -22.441 -2.297 -4.468 1.00 79.12 445 ASN A C 1
ATOM 3487 O O . ASN A 1 445 ? -21.956 -2.170 -5.598 1.00 79.12 445 ASN A O 1
ATOM 3491 N N . ARG A 1 446 ? -22.804 -1.243 -3.722 1.00 78.38 446 ARG A N 1
ATOM 3492 C CA . ARG A 1 446 ? -22.438 0.143 -4.059 1.00 78.38 446 ARG A CA 1
ATOM 3493 C C . ARG A 1 446 ? -20.948 0.376 -3.862 1.00 78.38 446 ARG A C 1
ATOM 3495 O O . ARG A 1 446 ? -20.353 1.162 -4.586 1.00 78.38 446 ARG A O 1
ATOM 3502 N N . HIS A 1 447 ? -20.347 -0.346 -2.922 1.00 78.19 447 HIS A N 1
ATOM 3503 C CA . HIS A 1 447 ? -18.904 -0.460 -2.775 1.00 78.19 447 HIS A CA 1
ATOM 3504 C C . HIS A 1 447 ? -18.550 -1.875 -2.315 1.00 78.19 447 HIS A C 1
ATOM 3506 O O . HIS A 1 447 ? -19.385 -2.555 -1.736 1.00 78.19 447 HIS A O 1
ATOM 3512 N N . ARG A 1 448 ? -17.333 -2.370 -2.558 1.00 78.75 448 ARG A N 1
ATOM 3513 C CA . ARG A 1 448 ? -16.897 -3.668 -2.007 1.00 78.75 448 ARG A CA 1
ATOM 3514 C C . ARG A 1 448 ? -15.599 -3.526 -1.233 1.00 78.75 448 ARG A C 1
ATOM 3516 O O . ARG A 1 448 ? -14.551 -3.274 -1.819 1.00 78.75 448 ARG A O 1
ATOM 3523 N N . TYR A 1 449 ? -15.668 -3.752 0.076 1.00 84.31 449 TYR A N 1
ATOM 3524 C CA . TYR A 1 449 ? -14.497 -3.788 0.939 1.00 84.31 449 TYR A CA 1
ATOM 3525 C C . TYR A 1 449 ? -13.911 -5.205 1.032 1.00 84.31 449 TYR A C 1
ATOM 3527 O O . TYR A 1 449 ? -14.665 -6.182 1.013 1.00 84.31 449 TYR A O 1
ATOM 3535 N N . PRO A 1 450 ? -12.580 -5.339 1.172 1.00 83.31 450 PRO A N 1
ATOM 3536 C CA . PRO A 1 450 ? -11.951 -6.602 1.542 1.00 83.31 450 PRO A CA 1
ATOM 3537 C C . PRO A 1 450 ? -12.473 -7.125 2.885 1.00 83.31 450 PRO A C 1
ATOM 3539 O O . PRO A 1 450 ? -12.773 -6.338 3.786 1.00 83.31 450 PRO A O 1
ATOM 3542 N N . VAL A 1 451 ? -12.488 -8.449 3.060 1.00 88.31 451 VAL A N 1
ATOM 3543 C CA . VAL A 1 451 ? -13.012 -9.117 4.269 1.00 88.31 451 VAL A CA 1
ATOM 3544 C C . VAL A 1 451 ? -12.377 -8.580 5.556 1.00 88.31 451 VAL A C 1
ATOM 3546 O O . VAL A 1 451 ? -13.063 -8.390 6.554 1.00 88.31 451 VAL A O 1
ATOM 3549 N N . SER A 1 452 ? -11.086 -8.237 5.537 1.00 89.50 452 SER A N 1
ATOM 3550 C CA . SER A 1 452 ? -10.393 -7.649 6.692 1.00 89.50 452 SER A CA 1
ATOM 3551 C C . SER A 1 452 ? -10.981 -6.310 7.150 1.00 89.50 452 SER A C 1
ATOM 3553 O O . SER A 1 452 ? -11.042 -6.056 8.356 1.00 89.50 452 SER A O 1
ATOM 3555 N N . GLN A 1 453 ? -11.440 -5.474 6.214 1.00 92.38 453 GLN A N 1
ATOM 3556 C CA . GLN A 1 453 ? -12.112 -4.207 6.508 1.00 92.38 453 GLN A CA 1
ATOM 3557 C C . GLN A 1 453 ? -13.557 -4.435 6.952 1.00 92.38 453 GLN A C 1
ATOM 3559 O O . GLN A 1 453 ? -13.996 -3.787 7.897 1.00 92.38 453 GLN A O 1
ATOM 3564 N N . VAL A 1 454 ? -14.269 -5.390 6.339 1.00 95.12 454 VAL A N 1
ATOM 3565 C CA . VAL A 1 454 ? -15.629 -5.776 6.759 1.00 95.12 454 VAL A CA 1
ATOM 3566 C C . VAL A 1 454 ? -15.619 -6.280 8.203 1.00 95.12 454 VAL A C 1
ATOM 3568 O O . VAL A 1 454 ? -16.402 -5.803 9.016 1.00 95.12 454 VAL A O 1
ATOM 3571 N N . CYS A 1 455 ? -14.680 -7.159 8.564 1.00 96.62 455 CYS A N 1
ATOM 3572 C CA . CYS A 1 455 ? -14.498 -7.603 9.947 1.00 96.62 455 CYS A CA 1
ATOM 3573 C C . CYS A 1 455 ? -14.173 -6.437 10.892 1.00 96.62 455 CYS A C 1
ATOM 3575 O O . CYS A 1 455 ? -14.652 -6.410 12.023 1.00 96.62 455 CYS A O 1
ATOM 3577 N N . GLY A 1 456 ? -13.401 -5.450 10.426 1.00 96.38 456 GLY A N 1
ATOM 3578 C CA . GLY A 1 456 ? -13.102 -4.248 11.201 1.00 96.38 456 GLY A CA 1
ATOM 3579 C C . GLY A 1 456 ? -14.359 -3.426 11.466 1.00 96.38 456 GLY A C 1
ATOM 3580 O O . GLY A 1 456 ? -14.608 -3.041 12.604 1.00 96.38 456 GLY A O 1
ATOM 3581 N N . LEU A 1 457 ? -15.168 -3.200 10.428 1.00 97.50 457 LEU A N 1
ATOM 3582 C CA . LEU A 1 457 ? -16.416 -2.443 10.518 1.00 97.50 457 LEU A CA 1
ATOM 3583 C C . LEU A 1 457 ? -17.418 -3.154 11.423 1.00 97.50 457 LEU A C 1
ATOM 3585 O O . LEU A 1 457 ? -18.047 -2.506 12.252 1.00 97.50 457 LEU A O 1
ATOM 3589 N N . LEU A 1 458 ? -17.530 -4.479 11.305 1.00 98.00 458 LEU A N 1
ATOM 3590 C CA . LEU A 1 458 ? -18.385 -5.286 12.172 1.00 98.00 458 LEU A CA 1
ATOM 3591 C C . LEU A 1 458 ? -17.925 -5.220 13.625 1.00 98.00 458 LEU A C 1
ATOM 3593 O O . LEU A 1 458 ? -18.760 -5.025 14.499 1.00 98.00 458 LEU A O 1
ATOM 3597 N N . PHE A 1 459 ? -16.622 -5.323 13.898 1.00 97.50 459 PHE A N 1
ATOM 3598 C CA . PHE A 1 459 ? -16.118 -5.205 15.266 1.00 97.50 459 PHE A CA 1
ATOM 3599 C C . PHE A 1 459 ? -16.440 -3.837 15.882 1.00 97.50 459 PHE A C 1
ATOM 3601 O O . PHE A 1 459 ? -16.975 -3.776 16.989 1.00 97.50 459 PHE A O 1
ATOM 3608 N N . GLU A 1 460 ? -16.159 -2.740 15.170 1.00 97.44 460 GLU A N 1
ATOM 3609 C CA . GLU A 1 460 ? -16.477 -1.402 15.684 1.00 97.44 460 GLU A CA 1
ATOM 3610 C C . GLU A 1 460 ? -18.004 -1.215 15.815 1.00 97.44 460 GLU A C 1
ATOM 3612 O O . GLU A 1 460 ? -18.473 -0.679 16.820 1.00 97.44 460 GLU A O 1
ATOM 3617 N N . LEU A 1 461 ? -18.809 -1.752 14.887 1.00 97.69 461 LEU A N 1
ATOM 3618 C CA . LEU A 1 461 ? -20.273 -1.748 14.990 1.00 97.69 461 LEU A CA 1
ATOM 3619 C C . LEU A 1 461 ? -20.763 -2.477 16.251 1.00 97.69 461 LEU A C 1
ATOM 3621 O O . LEU A 1 461 ? -21.607 -1.936 16.965 1.00 97.69 461 LEU A O 1
ATOM 3625 N N . VAL A 1 462 ? -20.231 -3.669 16.544 1.00 97.12 462 VAL A N 1
ATOM 3626 C CA . VAL A 1 462 ? -20.539 -4.439 17.764 1.00 97.12 462 VAL A CA 1
ATOM 3627 C C . VAL A 1 462 ? -20.208 -3.614 19.003 1.00 97.12 462 VAL A C 1
ATOM 3629 O O . VAL A 1 462 ? -21.044 -3.491 19.900 1.00 97.12 462 VAL A O 1
ATOM 3632 N N . TRP A 1 463 ? -19.017 -3.010 19.039 1.00 96.31 463 TRP A N 1
ATOM 3633 C CA . TRP A 1 463 ? -18.561 -2.224 20.181 1.00 96.31 463 TRP A CA 1
ATOM 3634 C C . TRP A 1 463 ? -19.473 -1.016 20.436 1.00 96.31 463 TRP A C 1
ATOM 3636 O O . TRP A 1 463 ? -20.018 -0.875 21.533 1.00 96.31 463 TRP A O 1
ATOM 3646 N N . PHE A 1 464 ? -19.715 -0.181 19.417 1.00 96.88 464 PHE A N 1
ATOM 3647 C CA . PHE A 1 464 ? -20.505 1.046 19.571 1.00 96.88 464 PHE A CA 1
ATOM 3648 C C . PHE A 1 464 ? -22.004 0.783 19.767 1.00 96.88 464 PHE A C 1
ATOM 3650 O O . PHE A 1 464 ? -22.646 1.514 20.521 1.00 96.88 464 PHE A O 1
ATOM 3657 N N . ARG A 1 465 ? -22.579 -0.263 19.154 1.00 96.50 465 ARG A N 1
ATOM 3658 C CA . ARG A 1 465 ? -23.974 -0.667 19.422 1.00 96.50 465 ARG A CA 1
ATOM 3659 C C . ARG A 1 465 ? -24.138 -1.236 20.823 1.00 96.50 465 ARG A C 1
ATOM 3661 O O . ARG A 1 465 ? -25.081 -0.868 21.521 1.00 96.50 465 ARG A O 1
ATOM 3668 N N . GLY A 1 466 ? -23.212 -2.093 21.249 1.00 94.88 466 GLY A N 1
ATOM 3669 C CA . GLY A 1 466 ? -23.189 -2.635 22.604 1.00 94.88 466 GLY A CA 1
ATOM 3670 C C . GLY A 1 466 ? -23.109 -1.529 23.657 1.00 94.88 466 GLY A C 1
ATOM 3671 O O . GLY A 1 466 ? -23.865 -1.544 24.634 1.00 94.88 466 GLY A O 1
ATOM 3672 N N . HIS A 1 467 ? -22.248 -0.535 23.411 1.00 95.44 467 HIS A N 1
ATOM 3673 C CA . HIS A 1 467 ? -22.052 0.627 24.281 1.00 95.44 467 HIS A CA 1
ATOM 3674 C C . HIS A 1 467 ? -23.321 1.484 24.354 1.00 95.44 467 HIS A C 1
ATOM 3676 O O . HIS A 1 467 ? -23.783 1.800 25.447 1.00 95.44 467 HIS A O 1
ATOM 3682 N N . ALA A 1 468 ? -23.975 1.723 23.213 1.00 94.62 468 ALA A N 1
ATOM 3683 C CA . ALA A 1 468 ? -25.264 2.415 23.128 1.00 94.62 468 ALA A CA 1
ATOM 3684 C C . ALA A 1 468 ? -26.463 1.598 23.661 1.00 94.62 468 ALA A C 1
ATOM 3686 O O . ALA A 1 468 ? -27.597 2.074 23.650 1.00 94.62 468 ALA A O 1
ATOM 3687 N N . GLY A 1 469 ? -26.245 0.358 24.109 1.00 93.31 469 GLY A N 1
ATOM 3688 C CA . GLY A 1 469 ? -27.280 -0.516 24.662 1.00 93.31 469 GLY A CA 1
ATOM 3689 C C . GLY A 1 469 ? -28.133 -1.269 23.636 1.00 93.31 469 GLY A C 1
ATOM 3690 O O . GLY A 1 469 ? -29.086 -1.944 24.022 1.00 93.31 469 GLY A O 1
ATOM 3691 N N . GLN A 1 470 ? -27.770 -1.230 22.356 1.00 94.31 470 GLN A N 1
ATOM 3692 C CA . GLN A 1 470 ? -28.430 -1.952 21.265 1.00 94.31 470 GLN A CA 1
ATOM 3693 C C . GLN A 1 470 ? -27.927 -3.407 21.190 1.00 94.31 470 GLN A C 1
ATOM 3695 O O . GLN A 1 470 ? -27.239 -3.794 20.247 1.00 94.31 470 GLN A O 1
ATOM 3700 N N . LEU A 1 471 ? -28.246 -4.221 22.205 1.00 92.38 471 LEU A N 1
ATOM 3701 C CA . LEU A 1 471 ? -27.653 -5.558 22.378 1.00 92.38 471 LEU A CA 1
ATOM 3702 C C . LEU A 1 471 ? -28.004 -6.548 21.258 1.00 92.38 471 LEU A C 1
ATOM 3704 O O . LEU A 1 471 ? -27.110 -7.225 20.766 1.00 92.38 471 LEU A O 1
ATOM 3708 N N . ALA A 1 472 ? -29.268 -6.618 20.828 1.00 92.81 472 ALA A N 1
ATOM 3709 C CA . ALA A 1 472 ? -29.666 -7.539 19.758 1.00 92.81 472 ALA A CA 1
ATOM 3710 C C . ALA A 1 472 ? -28.989 -7.188 18.412 1.00 92.81 472 ALA A C 1
ATOM 3712 O O . ALA A 1 472 ? -28.275 -8.035 17.879 1.00 92.81 472 ALA A O 1
ATOM 3713 N N . PRO A 1 473 ? -29.038 -5.929 17.926 1.00 94.62 473 PRO A N 1
ATOM 3714 C CA . PRO A 1 473 ? -28.295 -5.537 16.726 1.00 94.62 473 PRO A CA 1
ATOM 3715 C C . PRO A 1 473 ? -26.764 -5.650 16.844 1.00 94.62 473 PRO A C 1
ATOM 3717 O O . PRO A 1 473 ? -26.078 -5.674 15.819 1.00 94.62 473 PRO A O 1
ATOM 3720 N N . ALA A 1 474 ? -26.208 -5.642 18.062 1.00 95.75 474 ALA A N 1
ATOM 3721 C CA . ALA A 1 474 ? -24.791 -5.914 18.303 1.00 95.75 474 ALA A CA 1
ATOM 3722 C C . ALA A 1 474 ? -24.482 -7.417 18.205 1.00 95.75 474 ALA A C 1
ATOM 3724 O O . ALA A 1 474 ? -23.488 -7.783 17.586 1.00 95.75 474 ALA A O 1
ATOM 3725 N N . SER A 1 475 ? -25.344 -8.280 18.751 1.00 94.62 475 SER A N 1
ATOM 3726 C CA . SER A 1 475 ? -25.233 -9.739 18.615 1.00 94.62 475 SER A CA 1
ATOM 3727 C C . SER A 1 475 ? -25.294 -10.177 17.145 1.00 94.62 475 SER A C 1
ATOM 3729 O O . SER A 1 475 ? -24.407 -10.902 16.697 1.00 94.62 475 SER A O 1
ATOM 3731 N N . ASP A 1 476 ? -26.227 -9.640 16.351 1.00 94.75 476 ASP A N 1
ATOM 3732 C CA . ASP A 1 476 ? -26.325 -9.956 14.915 1.00 94.75 476 ASP A CA 1
ATOM 3733 C C . ASP A 1 476 ? -25.022 -9.624 14.161 1.00 94.75 476 ASP A C 1
ATOM 3735 O O . ASP A 1 476 ? -24.529 -10.398 13.333 1.00 94.75 476 ASP A O 1
ATOM 3739 N N . ALA A 1 477 ? -24.428 -8.466 14.467 1.00 96.75 477 ALA A N 1
ATOM 3740 C CA . ALA A 1 477 ? -23.158 -8.046 13.883 1.00 96.75 477 ALA A CA 1
ATOM 3741 C C . ALA A 1 477 ? -21.985 -8.929 14.349 1.00 96.75 477 ALA A C 1
ATOM 3743 O O . ALA A 1 477 ? -21.084 -9.214 13.555 1.00 96.75 477 ALA A O 1
ATOM 3744 N N . LEU A 1 478 ? -22.006 -9.393 15.602 1.00 96.56 478 LEU A N 1
ATOM 3745 C CA . LEU A 1 478 ? -20.998 -10.294 16.160 1.00 96.56 478 LEU A CA 1
ATOM 3746 C C . LEU A 1 478 ? -21.072 -11.686 15.522 1.00 96.56 478 LEU A C 1
ATOM 3748 O O . LEU A 1 478 ? -20.040 -12.226 15.125 1.00 96.56 478 LEU A O 1
ATOM 3752 N N . ALA A 1 479 ? -22.275 -12.233 15.340 1.00 95.44 479 ALA A N 1
ATOM 3753 C CA . ALA A 1 479 ? -22.482 -13.500 14.644 1.00 95.44 479 ALA A CA 1
ATOM 3754 C C . ALA A 1 479 ? -21.954 -13.430 13.200 1.00 95.44 479 ALA A C 1
ATOM 3756 O O . ALA A 1 479 ? -21.223 -14.316 12.744 1.00 95.44 479 ALA A O 1
ATOM 3757 N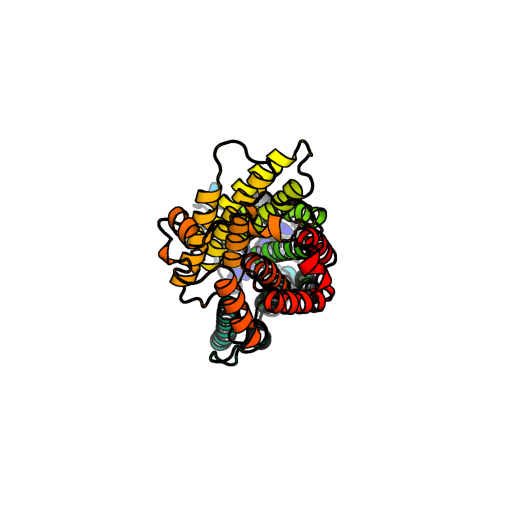 N . ARG A 1 480 ? -22.234 -12.323 12.497 1.00 96.56 480 ARG A N 1
ATOM 3758 C CA . ARG A 1 480 ? -21.678 -12.071 11.160 1.00 96.56 480 ARG A CA 1
ATOM 3759 C C . ARG A 1 480 ? -20.149 -11.964 11.180 1.00 96.56 480 ARG A C 1
ATOM 3761 O O . ARG A 1 480 ? -19.499 -12.520 10.296 1.00 96.56 480 ARG A O 1
ATOM 3768 N N . LEU A 1 481 ? -19.566 -11.287 12.173 1.00 97.00 481 LEU A N 1
ATOM 3769 C CA . LEU A 1 481 ? -18.111 -11.210 12.342 1.00 97.00 481 LEU A CA 1
ATOM 3770 C C . LEU A 1 481 ? -17.509 -12.609 12.517 1.00 97.00 481 LEU A C 1
ATOM 3772 O O . LEU A 1 481 ? -16.583 -12.957 11.786 1.00 97.00 481 LEU A O 1
ATOM 3776 N N . HIS A 1 482 ? -18.055 -13.426 13.423 1.00 95.50 482 HIS A N 1
ATOM 3777 C CA . HIS A 1 482 ? -17.612 -14.804 13.648 1.00 95.50 482 HIS A CA 1
ATOM 3778 C C . HIS A 1 482 ? -17.660 -15.650 12.372 1.00 95.50 482 HIS A C 1
ATOM 3780 O O . HIS A 1 482 ? -16.707 -16.385 12.107 1.00 95.50 482 HIS A O 1
ATOM 3786 N N . GLY A 1 483 ? -18.710 -15.500 11.558 1.00 95.69 483 GLY A N 1
ATOM 3787 C CA . GLY A 1 483 ? -18.841 -16.191 10.273 1.00 95.69 483 GLY A CA 1
ATOM 3788 C C . GLY A 1 483 ? -17.745 -15.844 9.258 1.00 95.69 483 GLY A C 1
ATOM 3789 O O . GLY A 1 483 ? -17.352 -16.708 8.479 1.00 95.69 483 GLY A O 1
ATOM 3790 N N . LEU A 1 484 ? -17.207 -14.620 9.301 1.00 95.50 484 LEU A N 1
ATOM 3791 C CA . LEU A 1 484 ? -16.165 -14.144 8.379 1.00 95.50 484 LEU A CA 1
ATOM 3792 C C . LEU A 1 484 ? -14.734 -14.367 8.890 1.00 95.50 484 LEU A C 1
ATOM 3794 O O . LEU A 1 484 ? -13.792 -14.373 8.096 1.00 95.50 484 LEU A O 1
ATOM 3798 N N . LEU A 1 485 ? -14.530 -14.577 10.197 1.00 94.50 485 LEU A N 1
ATOM 3799 C CA . LEU A 1 485 ? -13.189 -14.813 10.749 1.00 94.50 485 LEU A CA 1
ATOM 3800 C C . LEU A 1 485 ? -12.419 -15.952 10.051 1.00 94.50 485 LEU A C 1
ATOM 3802 O O . LEU A 1 485 ? -11.217 -15.773 9.845 1.00 94.50 485 LEU A O 1
ATOM 3806 N N . PRO A 1 486 ? -13.021 -17.100 9.668 1.00 94.00 486 PRO A N 1
ATOM 3807 C CA . PRO A 1 486 ? -12.307 -18.175 8.979 1.00 94.00 486 PRO A CA 1
ATOM 3808 C C . PRO A 1 486 ? -11.616 -17.750 7.677 1.00 94.00 486 PRO A C 1
ATOM 3810 O O . PRO A 1 486 ? -10.565 -18.311 7.362 1.00 94.00 486 PRO A O 1
ATOM 3813 N N . GLU A 1 487 ? -12.149 -16.747 6.973 1.00 89.75 487 GLU A N 1
ATOM 3814 C CA . GLU A 1 487 ? -11.597 -16.216 5.717 1.00 89.75 487 GLU A CA 1
ATOM 3815 C C . GLU A 1 487 ? -10.331 -15.367 5.924 1.00 89.75 487 GLU A C 1
ATOM 3817 O O . GLU A 1 487 ? -9.576 -15.121 4.983 1.00 89.75 487 GLU A O 1
ATOM 3822 N N . LEU A 1 488 ? -10.067 -14.927 7.156 1.00 87.56 488 LEU A N 1
ATOM 3823 C CA . LEU A 1 488 ? -8.894 -14.124 7.484 1.00 87.56 488 LEU A CA 1
ATOM 3824 C C . LEU A 1 488 ? -7.621 -14.967 7.644 1.00 87.56 488 LEU A C 1
ATOM 3826 O O . LEU A 1 488 ? -7.647 -16.165 7.951 1.00 87.56 488 LEU A O 1
ATOM 3830 N N . SER A 1 489 ? -6.471 -14.296 7.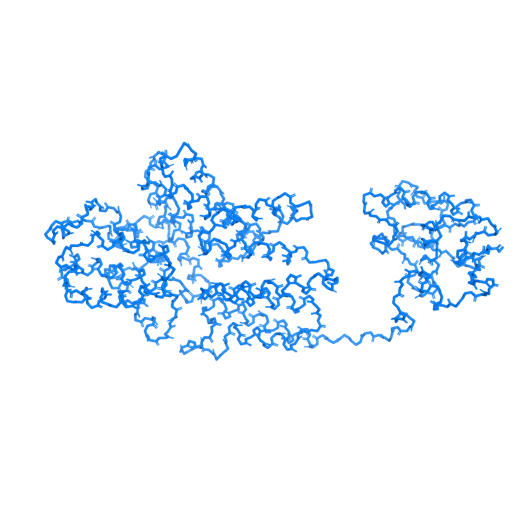526 1.00 83.25 489 SER A N 1
ATOM 3831 C CA . SER A 1 489 ? -5.173 -14.882 7.863 1.00 83.25 489 SER A CA 1
ATOM 3832 C C . SER A 1 489 ? -5.128 -15.322 9.332 1.00 83.25 489 SER A C 1
ATOM 3834 O O . SER A 1 489 ? -5.844 -14.797 10.186 1.00 83.25 489 SER A O 1
ATOM 3836 N N . ARG A 1 490 ? -4.245 -16.272 9.672 1.00 85.50 490 ARG A N 1
ATOM 3837 C CA . ARG A 1 490 ? -4.085 -16.728 11.065 1.00 85.50 490 ARG A CA 1
ATOM 3838 C C . ARG A 1 490 ? -3.803 -15.567 12.026 1.00 85.50 490 AR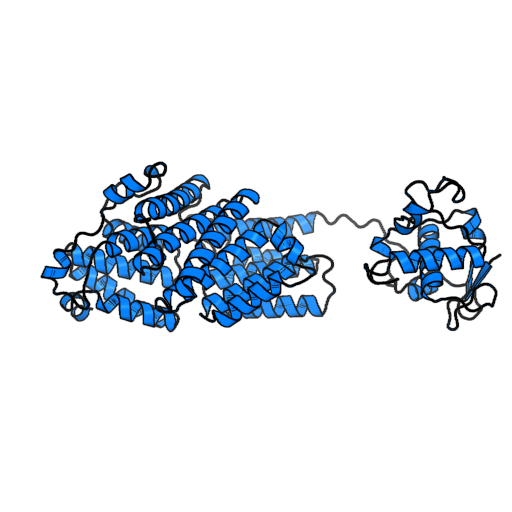G A C 1
ATOM 3840 O O . ARG A 1 490 ? -4.421 -15.514 13.083 1.00 85.50 490 ARG A O 1
ATOM 3847 N N . SER A 1 491 ? -2.908 -14.660 11.644 1.00 83.12 491 SER A N 1
ATOM 3848 C CA . SER A 1 491 ? -2.528 -13.511 12.468 1.00 83.12 491 SER A CA 1
ATOM 3849 C C . SER A 1 491 ? -3.698 -12.551 12.681 1.00 83.12 491 SER A C 1
ATOM 3851 O O . SER A 1 491 ? -3.931 -12.119 13.807 1.00 83.12 491 SER A O 1
ATOM 3853 N N . ASP A 1 492 ? -4.487 -12.274 11.641 1.00 87.50 492 ASP A N 1
ATOM 3854 C CA . ASP A 1 492 ? -5.648 -11.391 11.783 1.00 87.50 492 ASP A CA 1
ATOM 3855 C C . ASP A 1 492 ? -6.750 -12.053 12.629 1.00 87.50 492 ASP A C 1
ATOM 3857 O O . ASP A 1 492 ? -7.389 -11.388 13.442 1.00 87.50 492 ASP A O 1
ATOM 3861 N N . ARG A 1 493 ? -6.934 -13.379 12.526 1.00 91.81 493 ARG A N 1
ATOM 3862 C CA . ARG A 1 493 ? -7.827 -14.126 13.433 1.00 91.81 493 ARG A CA 1
ATOM 3863 C C . ARG A 1 493 ? -7.377 -14.037 14.889 1.00 91.81 493 ARG A C 1
ATOM 3865 O O . ARG A 1 493 ? -8.214 -13.881 15.773 1.00 91.81 493 ARG A O 1
ATOM 3872 N N . GLU A 1 494 ? -6.077 -14.158 15.151 1.00 90.2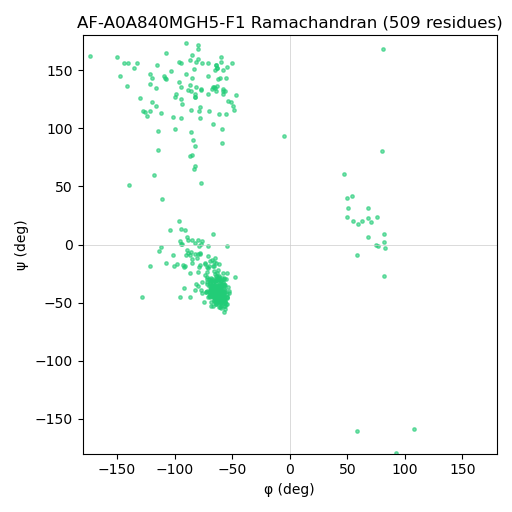5 494 GLU A N 1
ATOM 3873 C CA . GLU A 1 494 ? -5.511 -14.006 16.498 1.00 90.25 494 GLU A CA 1
ATOM 3874 C C . GLU A 1 494 ? -5.716 -12.581 17.030 1.00 90.25 494 GLU A C 1
ATOM 3876 O O . GLU A 1 494 ? -6.150 -12.426 18.170 1.00 90.25 494 GLU A O 1
ATOM 3881 N N . TYR A 1 495 ? -5.532 -11.557 16.189 1.00 90.25 495 TYR A N 1
ATOM 3882 C CA . TYR A 1 495 ? -5.867 -10.172 16.527 1.00 90.25 495 TYR A CA 1
ATOM 3883 C C . TYR A 1 495 ? -7.336 -10.026 16.949 1.00 90.25 495 TYR A C 1
ATOM 3885 O O . TYR A 1 495 ? -7.607 -9.533 18.045 1.00 90.25 495 TYR A O 1
ATOM 3893 N N . TYR A 1 496 ? -8.289 -10.505 16.140 1.00 93.19 496 TYR A N 1
ATOM 3894 C CA . TYR A 1 496 ? -9.711 -10.389 16.482 1.00 93.19 496 TYR A CA 1
ATOM 3895 C C . TYR A 1 496 ? -10.084 -11.183 17.735 1.00 93.19 496 TYR A C 1
ATOM 3897 O O . TYR A 1 496 ? -10.878 -10.693 18.530 1.00 93.19 496 TYR A O 1
ATOM 3905 N N . ARG A 1 497 ? -9.476 -12.349 17.990 1.00 90.81 497 ARG A N 1
ATOM 3906 C CA . ARG A 1 497 ? -9.683 -13.076 19.258 1.00 90.81 497 ARG A CA 1
ATOM 3907 C C . ARG A 1 497 ? -9.292 -12.241 20.475 1.00 90.81 497 ARG A C 1
ATOM 3909 O O . ARG A 1 497 ? -10.013 -12.266 21.465 1.00 90.81 497 ARG A O 1
ATOM 3916 N N . THR A 1 498 ? -8.184 -11.506 20.406 1.00 90.38 498 THR A N 1
ATOM 3917 C CA . THR A 1 498 ? -7.772 -10.591 21.481 1.00 90.38 498 THR A CA 1
ATOM 3918 C C . THR A 1 498 ? -8.740 -9.418 21.608 1.00 90.38 498 THR A C 1
ATOM 3920 O O . THR A 1 498 ? -9.165 -9.093 22.712 1.00 90.38 498 THR A O 1
ATOM 3923 N N . MET A 1 499 ? -9.146 -8.817 20.487 1.00 90.94 499 MET A N 1
ATOM 3924 C CA . MET A 1 499 ? -10.094 -7.698 20.478 1.00 90.94 499 MET A CA 1
ATOM 3925 C C . MET A 1 499 ? -11.458 -8.078 21.065 1.00 90.94 499 MET A C 1
ATOM 3927 O O . MET A 1 499 ? -12.031 -7.317 21.838 1.00 90.94 499 MET A O 1
ATOM 3931 N N . LEU A 1 500 ? -11.968 -9.269 20.744 1.00 92.12 500 LEU A N 1
ATOM 3932 C CA . LEU A 1 500 ? -13.260 -9.758 21.228 1.00 92.12 500 LEU A CA 1
ATOM 3933 C C . LEU A 1 500 ? -13.300 -9.923 22.753 1.00 92.12 500 LEU A C 1
ATOM 3935 O O . LEU A 1 500 ? -14.353 -9.716 23.347 1.00 92.12 500 LEU A O 1
ATOM 3939 N N . ARG A 1 501 ? -12.159 -10.185 23.408 1.00 90.69 501 ARG A N 1
ATOM 3940 C CA . ARG A 1 501 ? -12.074 -10.228 24.881 1.00 90.69 501 ARG A CA 1
ATOM 3941 C C . ARG A 1 501 ? -12.319 -8.876 25.542 1.00 90.69 501 ARG A C 1
ATOM 3943 O O . ARG A 1 501 ? -12.536 -8.841 26.744 1.00 90.69 501 ARG A O 1
ATOM 3950 N N . GLN A 1 502 ? -12.269 -7.775 24.794 1.00 89.62 502 GLN A N 1
ATOM 3951 C CA . GLN A 1 502 ? -12.570 -6.433 25.304 1.00 89.62 502 GLN A CA 1
ATOM 3952 C C . GLN A 1 502 ? -14.080 -6.151 25.337 1.00 89.62 502 GLN A C 1
ATOM 3954 O O . GLN A 1 502 ? -14.500 -5.119 25.858 1.00 89.62 502 GLN A O 1
ATOM 3959 N N . LEU A 1 503 ? -14.903 -7.037 24.765 1.00 92.19 503 LEU A N 1
ATOM 3960 C CA . LEU A 1 503 ? -16.357 -6.927 24.816 1.00 92.19 503 LEU A CA 1
ATOM 3961 C C . LEU A 1 503 ? -16.903 -7.514 26.127 1.00 92.19 503 LEU A C 1
ATOM 3963 O O . LEU A 1 503 ? -16.320 -8.466 26.649 1.00 92.19 503 LEU A O 1
ATOM 3967 N N . PRO A 1 504 ? -18.040 -7.010 26.632 1.00 91.75 504 PRO A N 1
ATOM 3968 C CA . PRO A 1 504 ? -18.749 -7.614 27.752 1.00 91.75 504 PRO A CA 1
ATOM 3969 C C . PRO A 1 504 ? -19.104 -9.079 27.532 1.00 91.75 504 PRO A C 1
ATOM 3971 O O . PRO A 1 504 ? -19.511 -9.463 26.433 1.00 91.75 504 PRO A O 1
ATOM 3974 N N . THR A 1 505 ? -19.026 -9.882 28.591 1.00 84.00 505 THR A N 1
ATOM 3975 C CA . THR A 1 505 ? -19.368 -11.313 28.556 1.00 84.00 505 THR A CA 1
ATOM 3976 C C . THR A 1 505 ? -20.800 -11.539 28.066 1.00 84.00 505 THR A C 1
ATOM 3978 O O . THR A 1 505 ? -21.060 -12.470 27.311 1.00 84.00 505 THR A O 1
ATOM 3981 N N . GLU A 1 506 ? -21.723 -10.644 28.421 1.00 85.38 506 GLU A N 1
ATOM 3982 C CA . GLU A 1 506 ? -23.125 -10.680 28.002 1.00 85.38 506 GLU A CA 1
ATOM 3983 C C . GLU A 1 506 ? -23.289 -10.511 26.483 1.00 85.38 506 GLU A C 1
ATOM 3985 O O . GLU A 1 506 ? -24.211 -11.072 25.899 1.00 85.38 506 GLU A O 1
ATOM 3990 N N . LEU A 1 507 ? -22.388 -9.768 25.830 1.00 84.81 507 LEU A N 1
ATOM 3991 C CA . LEU A 1 507 ? -22.356 -9.646 24.371 1.00 84.81 507 LEU A CA 1
ATOM 3992 C C . LEU A 1 507 ? -21.649 -10.837 23.718 1.00 84.81 507 LEU A C 1
ATOM 3994 O O . LEU A 1 507 ? -22.062 -11.258 22.644 1.00 84.81 507 LEU A O 1
ATOM 3998 N N . GLN A 1 508 ? -20.632 -11.404 24.372 1.00 78.56 508 GLN A N 1
ATOM 3999 C CA . GLN A 1 508 ? -19.929 -12.596 23.884 1.00 78.56 508 GLN A CA 1
ATOM 4000 C C . GLN A 1 508 ? -20.802 -13.861 23.916 1.00 78.56 508 GLN A C 1
ATOM 4002 O O . GLN A 1 508 ? -20.601 -14.745 23.096 1.00 78.56 508 GLN A O 1
ATOM 4007 N N . GLN A 1 509 ? -21.743 -13.964 24.862 1.00 67.44 509 GLN A N 1
ATOM 4008 C CA . GLN A 1 509 ? -22.647 -15.115 25.012 1.00 67.44 509 GLN A CA 1
ATOM 4009 C C . GLN A 1 509 ? -23.897 -15.039 24.124 1.00 67.44 509 GLN A C 1
ATOM 4011 O O . GLN A 1 509 ? -24.604 -16.033 23.976 1.00 67.44 509 GLN A O 1
ATOM 4016 N N . ALA A 1 510 ? -24.201 -13.858 23.580 1.00 56.19 510 ALA A N 1
ATOM 4017 C CA . ALA A 1 510 ? -25.400 -13.612 22.786 1.00 56.19 510 ALA A CA 1
ATOM 4018 C C . ALA A 1 510 ? -25.223 -13.902 21.286 1.00 56.19 510 ALA A C 1
ATOM 4020 O O . ALA A 1 510 ? -26.209 -13.816 20.558 1.00 56.19 510 ALA A O 1
ATOM 4021 N N . GLY A 1 511 ? -24.009 -14.200 20.815 1.00 47.31 511 GLY A N 1
ATOM 4022 C CA . GLY A 1 511 ? -23.690 -14.549 19.424 1.00 47.31 511 GLY A CA 1
ATOM 4023 C C . GLY A 1 511 ? -22.780 -15.763 19.350 1.00 47.31 511 GLY A C 1
ATOM 4024 O O . GLY A 1 511 ? -22.596 -16.263 18.218 1.00 47.31 511 GLY A O 1
#

pLDDT: mean 87.72, std 11.81, range [37.94, 98.62]

Nearest PDB structures (foldseek):
  4wng-assembly1_A  TM=5.591E-01  e=1.017E-02  Homo sapiens
  7ep7-assembly1_A  TM=5.458E-01  e=1.255E-02  Mus musculus
  5a7d-assembly2_E  TM=4.649E-01  e=1.425E-02  Drosophila melanogaster
  4i1a-assembly3_A  TM=5.408E-01  e=3.174E-02  Bacillus subtilis subsp. subtilis str. 168
  9gaw-assembly1_K  TM=1.960E-01  e=2.547E+00  Homo sapiens

Radius of gyration: 31.72 Å; Cα contacts (8 Å, |Δi|>4): 711; chains: 1; bounding box: 79×41×83 Å

Organism: NCBI:txid714531

Sequence (511 aa):
MIVIELTAPQTVNGQRAAFQSLWMLVRIYFAHHVQQNKVRLDDLKGFLSDARTLRMAISRAFKDFHGWGVHIGWGEDPGRDPRFLNVDRRSQGPFWLSDGEAAKLVLLVAGQPATAADTAAFLGLPEQQAKLPPQQLNTTHDLAFWQQMILARQAIRLGRLVSPVQGAGEQTALSALKQAGQHAHTTGQAAQVLLAQAIVWRRLGDGVQARRLLKQLKQQRHHQQVDGNDFLDAMEQILAAWCAYDQRDLGLASSLLTQLQNHHQLVGLLRYHPTIRFEWHNLFALVLRSKALGQTTATEAIGWAQASLQHFEQALAAAFESASMDAAQQGAANLGMAMWLLHQCGLLSGEDPTPQAVQYIAFSEWLCRQSDQVHHSAWNPLYLMRIARGHCQGGESPTLAAFRQLTPITPNALRQWANPFADALPDQGGWHDIAACHLLEHDSNRHRYPVSQVCGLLFELVWFRGHAGQLAPASDALARLHGLLPELSRSDREYYRTMLRQLPTELQQAG